Protein AF-0000000071565451 (afdb_homodimer)

Secondary structure (DSSP, 8-state):
-HHHHHHHHHHSSTTTT--HHHHHHHTTT-EEEEE-TT-EEE-TTS---EEEEEEES-EEEE-STTSPPEEE-TT-EESHHHHHHT---SSEEEESSSEEEEEEEHHHHHHHHHH-HHHHHHHHHHHHHHHHHHHHHHHHHHHHHHHHHHHHHHHHHHTT--SSEEEE-SS-HHHHHHHTT--HHHHHHHHHHHHTTTEEE-SSSEEEES-HHHHHHHH-SS----/-HHHHHHHHHHSSTTTT--HHHHHHHTTT-EEEEE-TT-EEE-TTS---EEEEEEES-EEEE-STTSPPEEE-TT-EESHHHHHHT---SSEEEESSSEEEEEEEHHHHHHHHHH-HHHHHHHHHHHHHHHHHHHHHHHHHHHHHHHHHHHHHHHHHHTT--SSEEEE-SS-HHHHHHHTT--HHHHHHHHHHHHTTTEEE-SSSEEEES-HHHHHHHH-SS----

Foldseek 3Di:
DLVVVLVQQCLALQQVQPDSVLSSQQQVPKDKDKDFFFAWPFAAQDQDFWKKAWQAAWKWWDAPPPDDIDIDGHRYIPDCVCLVVVGGHHTIMGGHGITMIIIGTSVSVVVSCVVVVVSVVSSVVSNVVVVVVVVVVVVVVVLLVLLLLVLVVQLVQQPPDFAKGKGFAPDDLQVVCVVSVHGSVSSVSSQVVCVVQVWADDPHRMIIRRGNVSSCVSNCCPPPPD/DLVVVLVQQCLALQQVQPDSVLSSQQQVPKDKDKDFFFAWPFAAQDQDFWKKAWQAAWKWWDAPPPDDIDIDGRRYIPDVVCLVVVGGHHTIMTGHGITMIIIGTSVSVVVSCVVVVVSVVSSVVSNVVVVVVVVVVVVVVVLLVLLLLVLVVQLVQQPPDFAKGKGFAPDDLCVVCVVSVHGSVSSVSSQVVCVVQVWADDPHRMIIRRGNVSSCVSNCCPPPPD

Solvent-accessible surface area (backbone atoms only — not comparable to full-atom values): 23025 Å² total; per-residue (Å²): 110,68,65,57,48,49,53,46,48,37,64,10,73,77,34,48,57,51,48,72,68,56,46,50,60,57,49,70,73,43,45,79,44,80,40,49,56,62,37,72,76,45,47,52,69,33,78,43,60,42,33,34,32,30,67,36,48,29,36,37,30,50,47,64,96,86,46,76,69,43,78,42,38,59,40,36,73,46,49,54,56,18,40,58,67,72,39,45,28,92,38,37,29,24,26,55,41,59,24,34,32,39,33,30,41,27,65,56,52,53,54,47,38,70,76,34,53,68,55,48,37,35,31,39,34,44,37,52,51,51,41,53,52,45,52,49,49,41,50,49,51,51,44,48,53,47,26,25,30,50,37,32,40,51,45,61,66,43,57,85,59,63,47,60,44,75,30,71,51,93,43,59,69,66,51,43,12,56,71,68,71,42,50,57,71,54,43,52,48,22,47,54,61,35,37,82,56,39,32,46,73,50,98,59,52,39,33,37,33,58,30,41,63,57,38,36,44,61,30,24,68,30,55,68,80,131,109,68,65,57,49,49,52,48,48,37,64,12,72,76,34,47,56,52,50,71,67,56,45,50,62,58,49,69,73,42,44,79,45,79,40,50,57,62,37,71,75,46,48,52,67,34,77,44,60,41,34,35,31,31,68,36,49,29,35,36,30,49,48,63,96,84,46,75,70,42,75,42,39,58,42,35,72,45,49,54,56,18,41,59,67,70,38,46,28,92,37,37,31,26,26,55,42,58,23,35,33,38,34,32,40,27,66,57,52,52,53,47,38,68,76,34,54,68,55,48,37,34,31,39,35,43,38,52,51,50,40,52,52,44,52,49,49,42,52,51,52,52,44,48,53,46,24,24,30,50,38,32,40,52,46,62,66,43,58,85,60,62,47,61,45,74,33,72,51,92,45,61,70,67,51,43,12,57,73,69,70,40,50,57,70,54,44,54,50,22,46,56,62,35,37,83,55,38,31,46,73,52,98,59,52,40,34,39,32,58,29,41,64,58,36,37,43,61,32,22,66,27,52,68,82,131

Structure (mmCIF, N/CA/C/O backbone):
data_AF-0000000071565451-model_v1
#
loop_
_entity.id
_entity.type
_entity.pdbx_description
1 polymer 'cAMP-binding protein-catabolite gene activator and regulatory subunit of cAMP-dependent protein kinase'
#
loop_
_atom_site.group_PDB
_atom_site.id
_atom_site.type_symbol
_atom_site.label_atom_id
_atom_site.label_alt_id
_atom_site.label_comp_id
_atom_site.label_asym_id
_atom_site.label_entity_id
_atom_site.label_seq_id
_atom_site.pdbx_PDB_ins_code
_atom_site.Cartn_x
_atom_site.Cartn_y
_atom_site.Cartn_z
_atom_site.occupancy
_atom_site.B_iso_or_equiv
_atom_site.auth_seq_id
_atom_site.auth_comp_id
_atom_site.auth_asym_id
_atom_site.auth_atom_id
_atom_site.pdbx_PDB_model_num
ATOM 1 N N . MET A 1 1 ? 28.172 -15.023 2.797 1 49.88 1 MET A N 1
ATOM 2 C CA . MET A 1 1 ? 27.703 -14.266 1.641 1 49.88 1 MET A CA 1
ATOM 3 C C . MET A 1 1 ? 26.344 -14.766 1.171 1 49.88 1 MET A C 1
ATOM 5 O O . MET A 1 1 ? 25.453 -13.969 0.894 1 49.88 1 MET A O 1
ATOM 9 N N . GLN A 1 2 ? 26.328 -16.141 1.225 1 62.09 2 GLN A N 1
ATOM 10 C CA . GLN A 1 2 ? 25.125 -16.828 0.783 1 62.09 2 GLN A CA 1
ATOM 11 C C . GLN A 1 2 ? 23.969 -16.578 1.759 1 62.09 2 GLN A C 1
ATOM 13 O O . GLN A 1 2 ? 22.844 -16.281 1.344 1 62.09 2 GLN A O 1
ATOM 18 N N . SER A 1 3 ? 24.359 -16.578 3.088 1 70.38 3 SER A N 1
ATOM 19 C CA . SER A 1 3 ? 23.344 -16.438 4.113 1 70.38 3 SER A CA 1
ATOM 20 C C . SER A 1 3 ? 22.75 -15.031 4.129 1 70.38 3 SER A C 1
ATOM 22 O O . SER A 1 3 ? 21.547 -14.852 4.273 1 70.38 3 SER A O 1
ATOM 24 N N . ASP A 1 4 ? 23.594 -14.141 3.865 1 80.81 4 ASP A N 1
ATOM 25 C CA . ASP A 1 4 ? 23.156 -12.75 3.883 1 80.81 4 ASP A CA 1
ATOM 26 C C . ASP A 1 4 ? 22.234 -12.453 2.703 1 80.81 4 ASP A C 1
ATOM 28 O O . ASP A 1 4 ? 21.219 -11.773 2.861 1 80.81 4 ASP A O 1
ATOM 32 N N . THR A 1 5 ? 22.625 -13.141 1.646 1 83.38 5 THR A N 1
ATOM 33 C CA . THR A 1 5 ? 21.828 -12.922 0.444 1 83.38 5 THR A CA 1
ATOM 34 C C . THR A 1 5 ? 20.438 -13.508 0.608 1 83.38 5 THR A C 1
ATOM 36 O O . THR A 1 5 ? 19.453 -12.914 0.157 1 83.38 5 THR A O 1
ATOM 39 N N . LEU A 1 6 ? 20.484 -14.617 1.274 1 86.06 6 LEU A N 1
ATOM 40 C CA . LEU A 1 6 ? 19.203 -15.273 1.535 1 86.06 6 LEU A CA 1
ATOM 41 C C . LEU A 1 6 ? 18.312 -14.398 2.41 1 86.06 6 LEU A C 1
ATOM 43 O O . LEU A 1 6 ? 17.125 -14.242 2.131 1 86.06 6 LEU A O 1
ATOM 47 N N . SER A 1 7 ? 18.891 -13.82 3.35 1 87 7 SER A N 1
ATOM 48 C CA . SER A 1 7 ? 18.141 -12.969 4.273 1 87 7 SER A CA 1
ATOM 49 C C . SER A 1 7 ? 17.609 -11.727 3.572 1 87 7 SER A C 1
ATOM 51 O O . SER A 1 7 ? 16.484 -11.312 3.811 1 87 7 SER A O 1
ATOM 53 N N . VAL A 1 8 ? 18.391 -11.219 2.727 1 85.69 8 VAL A N 1
ATOM 54 C CA . VAL A 1 8 ? 18 -10 2.039 1 85.69 8 VAL A CA 1
ATOM 55 C C . VAL A 1 8 ? 16.859 -10.297 1.061 1 85.69 8 VAL A C 1
ATOM 57 O O . VAL A 1 8 ? 15.922 -9.508 0.931 1 85.69 8 VAL A O 1
ATOM 60 N N . LEU A 1 9 ? 16.953 -11.438 0.429 1 89.88 9 LEU A N 1
ATOM 61 C CA . LEU A 1 9 ? 15.906 -11.805 -0.512 1 89.88 9 LEU A CA 1
ATOM 62 C C . LEU A 1 9 ? 14.555 -11.906 0.193 1 89.88 9 LEU A C 1
ATOM 64 O O . LEU A 1 9 ? 13.555 -11.359 -0.288 1 89.88 9 LEU A O 1
ATOM 68 N N . ARG A 1 10 ? 14.633 -12.422 1.337 1 89.25 10 ARG A N 1
ATOM 69 C CA . ARG A 1 10 ? 13.391 -12.703 2.043 1 89.25 10 ARG A CA 1
ATOM 70 C C . ARG A 1 10 ? 12.867 -11.461 2.748 1 89.25 10 ARG A C 1
ATOM 72 O O . ARG A 1 10 ? 11.719 -11.438 3.211 1 89.25 10 ARG A O 1
ATOM 79 N N . ARG A 1 11 ? 13.672 -10.461 2.77 1 86.62 11 ARG A N 1
ATOM 80 C CA . ARG A 1 11 ? 13.234 -9.195 3.35 1 86.62 11 ARG A CA 1
ATOM 81 C C . ARG A 1 11 ? 12.453 -8.367 2.332 1 86.62 11 ARG A C 1
ATOM 83 O O . ARG A 1 11 ? 11.758 -7.422 2.699 1 86.62 11 ARG A O 1
ATOM 90 N N . SER A 1 12 ? 12.656 -8.773 1.11 1 91.06 12 SER A N 1
ATOM 91 C CA . SER A 1 12 ? 11.875 -8.078 0.094 1 91.06 12 SER A CA 1
ATOM 92 C C . SER A 1 12 ? 10.398 -8.461 0.169 1 91.06 12 SER A C 1
ATOM 94 O O . SER A 1 12 ? 10.07 -9.594 0.53 1 91.06 12 SER A O 1
ATOM 96 N N . ARG A 1 13 ? 9.5 -7.621 -0.204 1 89.25 13 ARG A N 1
ATOM 97 C CA . ARG A 1 13 ? 8.062 -7.875 -0.164 1 89.25 13 ARG A CA 1
ATOM 98 C C . ARG A 1 13 ? 7.68 -9.008 -1.111 1 89.25 13 ARG A C 1
ATOM 100 O O . ARG A 1 13 ? 6.848 -9.852 -0.773 1 89.25 13 ARG A O 1
ATOM 107 N N . LEU A 1 14 ? 8.312 -9.047 -2.223 1 91.06 14 LEU A N 1
ATOM 108 C CA . LEU A 1 14 ? 7.984 -10.031 -3.25 1 91.06 14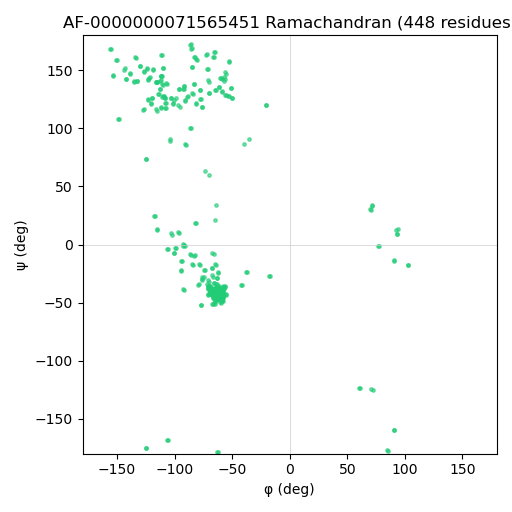 LEU A CA 1
ATOM 109 C C . LEU A 1 14 ? 8.305 -11.445 -2.773 1 91.06 14 LEU A C 1
ATOM 111 O O . LEU A 1 14 ? 7.582 -12.391 -3.09 1 91.06 14 LEU A O 1
ATOM 115 N N . PHE A 1 15 ? 9.367 -11.578 -1.953 1 94.5 15 PHE A N 1
ATOM 116 C CA . PHE A 1 15 ? 9.844 -12.914 -1.622 1 94.5 15 PHE A CA 1
ATOM 117 C C . PHE A 1 15 ? 9.672 -13.203 -0.134 1 94.5 15 PHE A C 1
ATOM 119 O O . PHE A 1 15 ? 10.25 -14.148 0.394 1 94.5 15 PHE A O 1
ATOM 126 N N . SER A 1 16 ? 8.938 -12.398 0.488 1 92.69 16 SER A N 1
ATOM 127 C CA . SER A 1 16 ? 8.82 -12.461 1.941 1 92.69 16 SER A CA 1
ATOM 128 C C . SER A 1 16 ? 8.227 -13.797 2.389 1 92.69 16 SER A C 1
ATOM 130 O O . SER A 1 16 ? 8.477 -14.25 3.508 1 92.69 16 SER A O 1
ATOM 132 N N . ALA A 1 17 ? 7.477 -14.461 1.536 1 91.88 17 ALA A N 1
ATOM 133 C CA . ALA A 1 17 ? 6.789 -15.688 1.926 1 91.88 17 ALA A CA 1
ATOM 134 C C . ALA A 1 17 ? 7.562 -16.922 1.471 1 91.88 17 ALA A C 1
ATOM 136 O O . ALA A 1 17 ? 7.172 -18.047 1.768 1 91.88 17 ALA A O 1
ATOM 137 N N . VAL A 1 18 ? 8.609 -16.719 0.801 1 93.5 18 VAL A N 1
ATOM 138 C CA . VAL A 1 18 ? 9.383 -17.828 0.268 1 93.5 18 VAL A CA 1
ATOM 139 C C . VAL A 1 18 ? 10.227 -18.453 1.38 1 93.5 18 VAL A C 1
ATOM 141 O O . VAL A 1 18 ? 10.867 -17.75 2.154 1 93.5 18 VAL A O 1
ATOM 144 N N . SER A 1 19 ? 10.188 -19.812 1.47 1 93.94 19 SER A N 1
ATOM 145 C CA . SER A 1 19 ? 10.977 -20.5 2.484 1 93.94 19 SER A CA 1
ATOM 146 C C . SER A 1 19 ? 12.469 -20.328 2.238 1 93.94 19 SER A C 1
ATOM 148 O O . SER A 1 19 ? 12.883 -19.938 1.144 1 93.94 19 SER A O 1
ATOM 150 N N . ALA A 1 20 ? 13.266 -20.656 3.238 1 93.06 20 ALA A N 1
ATOM 151 C CA . ALA A 1 20 ? 14.719 -20.594 3.092 1 93.06 20 ALA A CA 1
ATOM 152 C C . ALA A 1 20 ? 15.203 -21.562 2.012 1 93.06 20 ALA A C 1
ATOM 154 O O . ALA A 1 20 ? 16.109 -21.234 1.25 1 93.06 20 ALA A O 1
ATOM 155 N N . ALA A 1 21 ? 14.586 -22.719 1.929 1 94.62 21 ALA A N 1
ATOM 156 C CA . ALA A 1 21 ? 14.953 -23.703 0.926 1 94.62 21 ALA A CA 1
ATOM 157 C C . ALA A 1 21 ? 14.617 -23.219 -0.481 1 94.62 21 ALA A C 1
ATOM 159 O O . ALA A 1 21 ? 15.43 -23.359 -1.401 1 94.62 21 ALA A O 1
ATOM 160 N N . ASP A 1 22 ? 13.445 -22.672 -0.586 1 95.25 22 ASP A N 1
ATOM 161 C CA . ASP A 1 22 ? 13.031 -22.125 -1.881 1 95.25 22 ASP A CA 1
ATOM 162 C C . ASP A 1 22 ? 13.93 -20.969 -2.303 1 95.25 22 ASP A C 1
ATOM 164 O O . ASP A 1 22 ? 14.32 -20.859 -3.467 1 95.25 22 ASP A O 1
ATOM 168 N N . ALA A 1 23 ? 14.242 -20.141 -1.32 1 94.75 23 ALA A N 1
ATOM 169 C CA . ALA A 1 23 ? 15.117 -19 -1.601 1 94.75 23 ALA A CA 1
ATOM 170 C C . ALA A 1 23 ? 16.5 -19.469 -2.055 1 94.75 23 ALA A C 1
ATOM 172 O O . ALA A 1 23 ? 17.078 -18.906 -2.99 1 94.75 23 ALA A O 1
ATOM 173 N N . ALA A 1 24 ? 16.969 -20.469 -1.421 1 94.25 24 ALA A N 1
ATOM 174 C CA . ALA A 1 24 ? 18.281 -21.016 -1.786 1 94.25 24 ALA A CA 1
ATOM 175 C C . ALA A 1 24 ? 18.266 -21.562 -3.215 1 94.25 24 ALA A C 1
ATOM 177 O O . ALA A 1 24 ? 19.219 -21.344 -3.969 1 94.25 24 ALA A O 1
ATOM 178 N N . ALA A 1 25 ? 17.25 -22.203 -3.539 1 94.69 25 ALA A N 1
ATOM 179 C CA . ALA A 1 25 ? 17.109 -22.75 -4.891 1 94.69 25 ALA A CA 1
ATOM 180 C C . ALA A 1 25 ? 17.078 -21.625 -5.922 1 94.69 25 ALA A C 1
ATOM 182 O O . ALA A 1 25 ? 17.719 -21.719 -6.973 1 94.69 25 ALA A O 1
ATOM 183 N N . LEU A 1 26 ? 16.359 -20.578 -5.609 1 94.25 26 LEU A N 1
ATOM 184 C CA . LEU A 1 26 ? 16.219 -19.453 -6.523 1 94.25 26 LEU A CA 1
ATOM 185 C C . LEU A 1 26 ? 17.531 -18.719 -6.691 1 94.25 26 LEU A C 1
ATOM 187 O O . LEU A 1 26 ? 17.797 -18.141 -7.746 1 94.25 26 LEU A O 1
ATOM 191 N N . LEU A 1 27 ? 18.344 -18.812 -5.688 1 94.25 27 LEU A N 1
ATOM 192 C CA . LEU A 1 27 ? 19.578 -18.031 -5.668 1 94.25 27 LEU A CA 1
ATOM 193 C C . LEU A 1 27 ? 20.734 -18.828 -6.254 1 94.25 27 LEU A C 1
ATOM 195 O O . LEU A 1 27 ? 21.859 -18.328 -6.355 1 94.25 27 LEU A O 1
ATOM 199 N N . GLU A 1 28 ? 20.516 -20.016 -6.652 1 91.06 28 GLU A N 1
ATOM 200 C CA . GLU A 1 28 ? 21.578 -20.906 -7.117 1 91.06 28 GLU A CA 1
ATOM 201 C C . GLU A 1 28 ? 22.344 -20.266 -8.273 1 91.06 28 GLU A C 1
ATOM 203 O O . GLU A 1 28 ? 23.578 -20.344 -8.312 1 91.06 28 GLU A O 1
ATOM 208 N N . ASP A 1 29 ? 21.719 -19.562 -9.18 1 91.5 29 ASP A N 1
ATOM 209 C CA . ASP A 1 29 ? 22.375 -19 -10.359 1 91.5 29 ASP A CA 1
ATOM 210 C C . ASP A 1 29 ? 22.312 -17.469 -10.352 1 91.5 29 ASP A C 1
ATOM 212 O O . ASP A 1 29 ? 22.328 -16.844 -11.414 1 91.5 29 ASP A O 1
ATOM 216 N N . HIS A 1 30 ? 22.188 -16.922 -9.188 1 94.44 30 HIS A N 1
ATOM 217 C CA . HIS A 1 30 ? 22.094 -15.477 -9.109 1 94.44 30 HIS A CA 1
ATOM 218 C C . HIS A 1 30 ? 23.438 -14.82 -9.398 1 94.44 30 HIS A C 1
ATOM 220 O O . HIS A 1 30 ? 24.469 -15.5 -9.391 1 94.44 30 HIS A O 1
ATOM 226 N N . ARG A 1 31 ? 23.5 -13.562 -9.695 1 96.06 31 ARG A N 1
ATOM 227 C CA . ARG A 1 31 ? 24.703 -12.75 -9.875 1 96.06 31 ARG A CA 1
ATOM 228 C C . ARG A 1 31 ? 24.656 -11.508 -8.984 1 96.06 31 ARG A C 1
ATOM 230 O O . ARG A 1 31 ? 23.578 -11.023 -8.633 1 96.06 31 ARG A O 1
ATOM 237 N N . ILE A 1 32 ? 25.812 -11.125 -8.609 1 96.56 32 ILE A N 1
ATOM 238 C CA . ILE A 1 32 ? 25.953 -9.836 -7.934 1 96.56 32 ILE A CA 1
ATOM 239 C C . ILE A 1 32 ? 26.516 -8.805 -8.906 1 96.56 32 ILE A C 1
ATOM 241 O O . ILE A 1 32 ? 27.531 -9.031 -9.555 1 96.56 32 ILE A O 1
ATOM 245 N N . LEU A 1 33 ? 25.812 -7.699 -9.031 1 97.44 33 LEU A N 1
ATOM 246 C CA . LEU A 1 33 ? 26.219 -6.625 -9.93 1 97.44 33 LEU A CA 1
ATOM 247 C C . LEU A 1 33 ? 26.578 -5.371 -9.141 1 97.44 33 LEU A C 1
ATOM 249 O O . LEU A 1 33 ? 25.859 -4.969 -8.234 1 97.44 33 LEU A O 1
ATOM 253 N N . GLU A 1 34 ? 27.672 -4.855 -9.422 1 98.12 34 GLU A N 1
ATOM 254 C CA . GLU A 1 34 ? 28.078 -3.549 -8.914 1 98.12 34 GLU A CA 1
ATOM 255 C C . GLU A 1 34 ? 28.062 -2.5 -10.023 1 98.12 34 GLU A C 1
ATOM 257 O O . GLU A 1 34 ? 28.75 -2.641 -11.039 1 98.12 34 GLU A O 1
ATOM 262 N N . LEU A 1 35 ? 27.297 -1.503 -9.797 1 98.12 35 LEU A N 1
ATOM 263 C CA . LEU A 1 35 ? 27.109 -0.485 -10.82 1 98.12 35 LEU A CA 1
ATOM 264 C C . LEU A 1 35 ? 27.531 0.89 -10.305 1 98.12 35 LEU A C 1
ATOM 266 O O . LEU A 1 35 ? 27.281 1.219 -9.141 1 98.12 35 LEU A O 1
ATOM 270 N N . ALA A 1 36 ? 28.078 1.658 -11.156 1 97.88 36 ALA A N 1
ATOM 271 C CA . ALA A 1 36 ? 28.422 3.041 -10.836 1 97.88 36 ALA A CA 1
ATOM 272 C C . ALA A 1 36 ? 27.234 3.969 -11.062 1 97.88 36 ALA A C 1
ATOM 274 O O . ALA A 1 36 ? 26.234 3.57 -11.656 1 97.88 36 ALA A O 1
ATOM 275 N N . ASP A 1 37 ? 27.406 5.074 -10.602 1 97.25 37 ASP A N 1
ATOM 276 C CA . ASP A 1 37 ? 26.391 6.098 -10.789 1 97.25 37 ASP A CA 1
ATOM 277 C C . ASP A 1 37 ? 26.031 6.258 -12.266 1 97.25 37 ASP A C 1
ATOM 279 O O . ASP A 1 37 ? 26.922 6.312 -13.125 1 97.25 37 ASP A O 1
ATOM 283 N N . GLY A 1 38 ? 24.734 6.188 -12.516 1 96.31 38 GLY A N 1
ATOM 284 C CA . GLY A 1 38 ? 24.266 6.465 -13.867 1 96.31 38 GLY A CA 1
ATOM 285 C C . GLY A 1 38 ? 24.188 5.227 -14.734 1 96.31 38 GLY A C 1
ATOM 286 O O . GLY A 1 38 ? 23.594 5.258 -15.82 1 96.31 38 GLY A O 1
ATOM 287 N N . ALA A 1 39 ? 24.781 4.184 -14.289 1 97.56 39 ALA A N 1
ATOM 288 C CA . ALA A 1 39 ? 24.766 2.953 -15.07 1 97.56 39 ALA A CA 1
ATOM 289 C C . ALA A 1 39 ? 23.328 2.471 -15.289 1 97.56 39 ALA A C 1
ATOM 291 O O . ALA A 1 39 ? 22.5 2.547 -14.383 1 97.56 39 ALA A O 1
ATOM 292 N N . VAL A 1 40 ? 23.094 1.928 -16.484 1 97.06 40 VAL A N 1
ATOM 293 C CA . VAL A 1 40 ? 21.766 1.416 -16.828 1 97.06 40 VAL A CA 1
ATOM 294 C C . VAL A 1 40 ? 21.594 0.017 -16.234 1 97.06 40 VAL A C 1
ATOM 296 O O . VAL A 1 40 ? 22.406 -0.874 -16.484 1 97.06 40 VAL A O 1
ATOM 299 N N . VAL A 1 41 ? 20.625 -0.113 -15.445 1 97.75 41 VAL A N 1
ATOM 300 C CA . VAL A 1 41 ? 20.266 -1.421 -14.906 1 97.75 41 VAL A CA 1
ATOM 301 C C . VAL A 1 41 ? 19.516 -2.23 -15.961 1 97.75 41 VAL A C 1
ATOM 303 O O . VAL A 1 41 ? 19.891 -3.373 -16.25 1 97.75 41 VAL A O 1
ATOM 306 N N . PHE A 1 42 ? 18.531 -1.62 -16.469 1 96.94 42 PHE A N 1
ATOM 307 C CA . PHE A 1 42 ? 17.828 -2.119 -17.641 1 96.94 42 PHE A CA 1
ATOM 308 C C . PHE A 1 42 ? 17.234 -0.97 -18.453 1 96.94 42 PHE A C 1
ATOM 310 O O . PHE A 1 42 ? 16.984 0.109 -17.906 1 96.94 42 PHE A O 1
ATOM 317 N N . ALA A 1 43 ? 16.953 -1.234 -19.75 1 95.56 43 ALA A N 1
ATOM 318 C CA . ALA A 1 43 ? 16.469 -0.206 -20.672 1 95.56 43 ALA A CA 1
ATOM 319 C C . ALA A 1 43 ? 15.023 -0.471 -21.078 1 95.56 43 ALA A C 1
ATOM 321 O O . ALA A 1 43 ? 14.617 -1.625 -21.25 1 95.56 43 ALA A O 1
ATOM 322 N N . GLU A 1 44 ? 14.391 0.598 -21.219 1 93.94 44 GLU A N 1
ATOM 323 C CA . GLU A 1 44 ? 13.039 0.475 -21.766 1 93.94 44 GLU A CA 1
ATOM 324 C C . GLU A 1 44 ? 13.031 -0.352 -23.047 1 93.94 44 GLU A C 1
ATOM 326 O O . GLU A 1 44 ? 13.938 -0.229 -23.875 1 93.94 44 GLU A O 1
ATOM 331 N N . ASP A 1 45 ? 12.031 -1.332 -23.172 1 95.44 45 ASP A N 1
ATOM 332 C CA . ASP A 1 45 ? 11.742 -2.145 -24.359 1 95.44 45 ASP A CA 1
ATOM 333 C C . ASP A 1 45 ? 12.766 -3.27 -24.5 1 95.44 45 ASP A C 1
ATOM 335 O O . ASP A 1 45 ? 12.703 -4.043 -25.469 1 95.44 45 ASP A O 1
ATOM 339 N N . SER A 1 46 ? 13.727 -3.352 -23.609 1 96 46 SER A N 1
ATOM 340 C CA . SER A 1 46 ? 14.641 -4.488 -23.625 1 96 46 SER A CA 1
ATOM 341 C C . SER A 1 46 ? 14.023 -5.707 -22.953 1 96 46 SER A C 1
ATOM 343 O O . SER A 1 46 ? 13.086 -5.578 -22.156 1 96 46 SER A O 1
ATOM 345 N N . LEU A 1 47 ? 14.57 -6.824 -23.312 1 96.81 47 LEU A N 1
ATOM 346 C CA . LEU A 1 47 ? 14.102 -8.078 -22.719 1 96.81 47 LEU A CA 1
ATOM 347 C C . LEU A 1 47 ? 14.508 -8.172 -21.25 1 96.81 47 LEU A C 1
ATOM 349 O O . LEU A 1 47 ? 15.617 -7.785 -20.891 1 96.81 47 LEU A O 1
ATOM 353 N N . ALA A 1 48 ? 13.594 -8.68 -20.484 1 96.94 48 ALA A N 1
ATOM 354 C CA . ALA A 1 48 ? 13.859 -8.844 -19.047 1 96.94 48 ALA A CA 1
ATOM 355 C C . ALA A 1 48 ? 14.562 -10.164 -18.766 1 96.94 48 ALA A C 1
ATOM 357 O O . ALA A 1 48 ? 13.914 -11.195 -18.578 1 96.94 48 ALA A O 1
ATOM 358 N N . GLU A 1 49 ? 15.828 -10.125 -18.594 1 97.12 49 GLU A N 1
ATOM 359 C CA . GLU A 1 49 ? 16.609 -11.336 -18.391 1 97.12 49 GLU A CA 1
ATOM 360 C C . GLU A 1 49 ? 16.812 -11.625 -16.906 1 97.12 49 GLU A C 1
ATOM 362 O O . GLU A 1 49 ? 17.141 -12.75 -16.531 1 97.12 49 GLU A O 1
ATOM 367 N N . PHE A 1 50 ? 16.656 -10.508 -16.188 1 97.75 50 PHE A N 1
ATOM 368 C CA . PHE A 1 50 ? 16.891 -10.641 -14.75 1 97.75 50 PHE A CA 1
ATOM 369 C C . PHE A 1 50 ? 15.859 -9.867 -13.945 1 97.75 50 PHE A C 1
ATOM 371 O O . PHE A 1 50 ? 15.352 -8.836 -14.406 1 97.75 50 PHE A O 1
ATOM 378 N N . LEU A 1 51 ? 15.531 -10.383 -12.805 1 97.38 51 LEU A N 1
ATOM 379 C CA . LEU A 1 51 ? 14.922 -9.617 -11.719 1 97.38 51 LEU A CA 1
ATOM 380 C C . LEU A 1 51 ? 15.992 -9.07 -10.773 1 97.38 51 LEU A C 1
ATOM 382 O O . LEU A 1 51 ? 16.906 -9.805 -10.367 1 97.38 51 LEU A O 1
ATOM 386 N N . PHE A 1 52 ? 15.836 -7.852 -10.398 1 97.62 52 PHE A N 1
ATOM 387 C CA . PHE A 1 52 ? 16.875 -7.234 -9.594 1 97.62 52 PHE A CA 1
ATOM 388 C C . PHE A 1 52 ? 16.375 -6.957 -8.18 1 97.62 52 PHE A C 1
ATOM 390 O O . PHE A 1 52 ? 15.234 -6.547 -7.992 1 97.62 52 PHE A O 1
ATOM 397 N N . LEU A 1 53 ? 17.203 -7.168 -7.246 1 96.62 53 LEU A N 1
ATOM 398 C CA . LEU A 1 53 ? 17.016 -6.777 -5.852 1 96.62 53 LEU A CA 1
ATOM 399 C C . LEU A 1 53 ? 18.125 -5.82 -5.41 1 96.62 53 LEU A C 1
ATOM 401 O O . LEU A 1 53 ? 19.312 -6.125 -5.551 1 96.62 53 LEU A O 1
ATOM 405 N N . VAL A 1 54 ? 17.734 -4.707 -4.898 1 95.5 54 VAL A N 1
ATOM 406 C CA . VAL A 1 54 ? 18.719 -3.732 -4.441 1 95.5 54 VAL A CA 1
ATOM 407 C C . VAL A 1 54 ? 19.312 -4.172 -3.104 1 95.5 54 VAL A C 1
ATOM 409 O O . VAL A 1 54 ? 18.578 -4.336 -2.123 1 95.5 54 VAL A O 1
ATOM 412 N N . LEU A 1 55 ? 20.562 -4.398 -3.078 1 94.81 55 LEU A N 1
ATOM 413 C CA . LEU A 1 55 ? 21.25 -4.766 -1.838 1 94.81 55 LEU A CA 1
ATOM 414 C C . LEU A 1 55 ? 21.781 -3.527 -1.123 1 94.81 55 LEU A C 1
ATOM 416 O O . LEU A 1 55 ? 21.734 -3.451 0.107 1 94.81 55 LEU A O 1
ATOM 420 N N . ASP A 1 56 ? 22.25 -2.67 -1.936 1 93.56 56 ASP A N 1
ATOM 421 C CA . ASP A 1 56 ? 22.797 -1.414 -1.448 1 93.56 56 ASP A CA 1
ATOM 422 C C . ASP A 1 56 ? 22.703 -0.32 -2.508 1 93.56 56 ASP A C 1
ATOM 424 O O . ASP A 1 56 ? 22.828 -0.594 -3.705 1 93.56 56 ASP A O 1
ATOM 428 N N . GLY A 1 57 ? 22.469 0.924 -1.99 1 94.38 57 GLY A N 1
ATOM 429 C CA . GLY A 1 57 ? 22.359 2.047 -2.908 1 94.38 57 GLY A CA 1
ATOM 430 C C . GLY A 1 57 ? 20.938 2.305 -3.367 1 94.38 57 GLY A C 1
ATOM 431 O O . GLY A 1 57 ? 19.984 1.944 -2.678 1 94.38 57 GLY A O 1
ATOM 432 N N . GLU A 1 58 ? 20.859 3.053 -4.562 1 94.62 58 GLU A N 1
ATOM 433 C CA . GLU A 1 58 ? 19.547 3.482 -5.043 1 94.62 58 GLU A CA 1
ATOM 434 C C . GLU A 1 58 ? 19.469 3.396 -6.562 1 94.62 58 GLU A C 1
ATOM 436 O O . GLU A 1 58 ? 20.453 3.641 -7.262 1 94.62 58 GLU A O 1
ATOM 441 N N . ILE A 1 59 ? 18.281 2.996 -6.973 1 95.12 59 ILE A N 1
ATOM 442 C CA . ILE A 1 59 ? 17.969 2.973 -8.398 1 95.12 59 ILE A CA 1
ATOM 443 C C . ILE A 1 59 ? 16.844 3.961 -8.695 1 95.12 59 ILE A C 1
ATOM 445 O O . ILE A 1 59 ? 15.891 4.086 -7.918 1 95.12 59 ILE A O 1
ATOM 449 N N . ALA A 1 60 ? 17.016 4.621 -9.812 1 92.12 60 ALA A N 1
ATOM 450 C CA . ALA A 1 60 ? 15.969 5.523 -10.289 1 92.12 60 ALA A CA 1
ATOM 451 C C . ALA A 1 60 ? 15.289 4.961 -11.531 1 92.12 60 ALA A C 1
ATOM 453 O O . ALA A 1 60 ? 15.961 4.488 -12.453 1 92.12 60 ALA A O 1
ATOM 454 N N . ILE A 1 61 ? 13.992 4.934 -11.391 1 90.62 61 ILE A N 1
ATOM 455 C CA . ILE A 1 61 ? 13.203 4.512 -12.539 1 90.62 61 ILE A CA 1
ATOM 456 C C . ILE A 1 61 ? 12.398 5.699 -13.078 1 90.62 61 ILE A C 1
ATOM 458 O O . ILE A 1 61 ? 11.688 6.363 -12.32 1 90.62 61 ILE A O 1
ATOM 462 N N . ASP A 1 62 ? 12.609 6.055 -14.156 1 76.94 62 ASP A N 1
ATOM 463 C CA . ASP A 1 62 ? 11.922 7.176 -14.797 1 76.94 62 ASP A CA 1
ATOM 464 C C . ASP A 1 62 ? 10.688 6.703 -15.555 1 76.94 62 ASP A C 1
ATOM 466 O O . ASP A 1 62 ? 10.789 6.211 -16.672 1 76.94 62 ASP A O 1
ATOM 470 N N . PRO A 1 63 ? 9.633 6.652 -14.742 1 66.5 63 PRO A N 1
ATOM 471 C CA . PRO A 1 63 ? 8.477 6.258 -15.547 1 66.5 63 PRO A CA 1
ATOM 472 C C . PRO A 1 63 ? 8.133 7.277 -16.625 1 66.5 63 PRO A C 1
ATOM 474 O O . PRO A 1 63 ? 8.789 8.32 -16.734 1 66.5 63 PRO A O 1
ATOM 477 N N . CYS A 1 64 ? 7.066 7.047 -17.406 1 56.78 64 CYS A N 1
ATOM 478 C CA . CYS A 1 64 ? 6.645 7.969 -18.453 1 56.78 64 CYS A CA 1
ATOM 479 C C . CYS A 1 64 ? 6.48 9.383 -17.906 1 56.78 64 CYS A C 1
ATOM 481 O O . CYS A 1 64 ? 6.445 9.578 -16.688 1 56.78 64 CYS A O 1
ATOM 483 N N . ALA A 1 65 ? 6.562 10.359 -18.734 1 53.5 65 ALA A N 1
ATOM 484 C CA . ALA A 1 65 ? 6.617 11.812 -18.594 1 53.5 65 ALA A CA 1
ATOM 485 C C . ALA A 1 65 ? 5.727 12.289 -17.453 1 53.5 65 ALA A C 1
ATOM 487 O O . ALA A 1 65 ? 6.023 13.297 -16.797 1 53.5 65 ALA A O 1
ATOM 488 N N . THR A 1 66 ? 4.746 11.508 -17.125 1 52.22 66 THR A N 1
ATOM 489 C CA . THR A 1 66 ? 3.75 12.141 -16.266 1 52.22 66 THR A CA 1
ATOM 490 C C . THR A 1 66 ? 3.875 11.641 -14.836 1 52.22 66 THR A C 1
ATOM 492 O O . THR A 1 66 ? 3.203 12.148 -13.938 1 52.22 66 THR A O 1
ATOM 495 N N . SER A 1 67 ? 4.812 10.672 -14.68 1 57.22 67 SER A N 1
ATOM 496 C CA . SER A 1 67 ? 4.875 10.156 -13.312 1 57.22 67 SER A CA 1
ATOM 497 C C . SER A 1 67 ? 6.219 10.477 -12.664 1 57.22 67 SER A C 1
ATOM 499 O O . SER A 1 67 ? 7.246 10.516 -13.344 1 57.22 67 SER A O 1
ATOM 501 N N . PRO A 1 68 ? 6.164 10.859 -11.359 1 61.41 68 PRO A N 1
ATOM 502 C CA . PRO A 1 68 ? 7.422 11.141 -10.664 1 61.41 68 PRO A CA 1
ATOM 503 C C . PRO A 1 68 ? 8.398 9.969 -10.711 1 61.41 68 PRO A C 1
ATOM 505 O O . PRO A 1 68 ? 7.977 8.812 -10.859 1 61.41 68 PRO A O 1
ATOM 508 N N . GLN A 1 69 ? 9.57 10.32 -10.719 1 73.62 69 GLN A N 1
ATOM 509 C CA . GLN A 1 69 ? 10.664 9.352 -10.688 1 73.62 69 GLN A CA 1
ATOM 510 C C . GLN A 1 69 ? 10.547 8.43 -9.484 1 73.62 69 GLN A C 1
ATOM 512 O O . GLN A 1 69 ? 10.273 8.883 -8.367 1 73.62 69 GLN A O 1
ATOM 517 N N . LEU A 1 70 ? 10.609 7.148 -9.797 1 80.81 70 LEU A N 1
ATOM 518 C CA . LEU A 1 70 ? 10.586 6.145 -8.734 1 80.81 70 LEU A CA 1
ATOM 519 C C . LEU A 1 70 ? 12 5.84 -8.25 1 80.81 70 LEU A C 1
ATOM 521 O O . LEU A 1 70 ? 12.914 5.648 -9.062 1 80.81 70 LEU A O 1
ATOM 525 N N . ARG A 1 71 ? 12.164 5.949 -6.945 1 87.31 71 ARG A N 1
ATOM 526 C CA . ARG A 1 71 ? 13.445 5.586 -6.344 1 87.31 71 ARG A CA 1
ATOM 527 C C . ARG A 1 71 ? 13.328 4.285 -5.551 1 87.31 71 ARG A C 1
ATOM 529 O O . ARG A 1 71 ? 12.438 4.141 -4.711 1 87.31 71 ARG A O 1
ATOM 536 N N . LEU A 1 72 ? 14.141 3.348 -5.836 1 91 72 LEU A N 1
ATOM 537 C CA . LEU A 1 72 ? 14.195 2.059 -5.156 1 91 72 LEU A CA 1
ATOM 538 C C . LEU A 1 72 ? 15.461 1.934 -4.312 1 91 72 LEU A C 1
ATOM 540 O O . LEU A 1 72 ? 16.531 2.359 -4.738 1 91 72 LEU A O 1
ATOM 544 N N . CYS A 1 73 ? 15.312 1.416 -3.125 1 90.69 73 CYS A N 1
ATOM 545 C CA . CYS A 1 73 ? 16.422 1.274 -2.197 1 90.69 73 CYS A CA 1
ATOM 546 C C . CYS A 1 73 ? 16.578 -0.17 -1.731 1 90.69 73 CYS A C 1
ATOM 548 O O . CYS A 1 73 ? 15.914 -1.066 -2.264 1 90.69 73 CYS A O 1
ATOM 550 N N . ALA A 1 74 ? 17.484 -0.369 -0.831 1 90.12 74 ALA A N 1
ATOM 551 C CA . ALA A 1 74 ? 17.797 -1.713 -0.349 1 90.12 74 ALA A CA 1
ATOM 552 C C . ALA A 1 74 ? 16.516 -2.453 0.057 1 90.12 74 ALA A C 1
ATOM 554 O O . ALA A 1 74 ? 15.695 -1.919 0.798 1 90.12 74 ALA A O 1
ATOM 555 N N . GLY A 1 75 ? 16.359 -3.641 -0.53 1 89.06 75 GLY A N 1
ATOM 556 C CA . GLY A 1 75 ? 15.188 -4.457 -0.231 1 89.06 75 GLY A CA 1
ATOM 557 C C . GLY A 1 75 ? 14.133 -4.406 -1.318 1 89.06 75 GLY A C 1
ATOM 558 O O . GLY A 1 75 ? 13.266 -5.277 -1.385 1 89.06 75 GLY A O 1
ATOM 559 N N . ASP A 1 76 ? 14.203 -3.457 -2.15 1 90.38 76 ASP A N 1
ATOM 560 C CA . ASP A 1 76 ? 13.234 -3.32 -3.236 1 90.38 76 ASP A CA 1
ATOM 561 C C . ASP A 1 76 ? 13.641 -4.164 -4.441 1 90.38 76 ASP A C 1
ATOM 563 O O . ASP A 1 76 ? 14.828 -4.406 -4.664 1 90.38 76 ASP A O 1
ATOM 567 N N . THR A 1 77 ? 12.633 -4.535 -5.164 1 93.94 77 THR A N 1
ATOM 568 C CA . THR A 1 77 ? 12.875 -5.266 -6.402 1 93.94 77 THR A CA 1
ATOM 569 C C . THR A 1 77 ? 12.539 -4.406 -7.613 1 93.94 77 THR A C 1
ATOM 571 O O . THR A 1 77 ? 11.703 -3.502 -7.527 1 93.94 77 THR A O 1
ATOM 574 N N . ALA A 1 78 ? 13.234 -4.707 -8.711 1 93.81 78 ALA A N 1
ATOM 575 C CA . ALA A 1 78 ? 12.992 -4.012 -9.969 1 93.81 78 ALA A CA 1
ATOM 576 C C . ALA A 1 78 ? 12.875 -5.004 -11.125 1 93.81 78 ALA A C 1
ATOM 578 O O . ALA A 1 78 ? 13.602 -5.996 -11.18 1 93.81 78 ALA A O 1
ATOM 579 N N . GLY A 1 79 ? 11.953 -4.715 -12.016 1 94.06 79 GLY A N 1
ATOM 580 C CA . GLY A 1 79 ? 11.797 -5.512 -13.219 1 94.06 79 GLY A CA 1
ATOM 581 C C . GLY A 1 79 ? 10.773 -6.621 -13.07 1 94.06 79 GLY A C 1
ATOM 582 O O . GLY A 1 79 ? 10.672 -7.5 -13.93 1 94.06 79 GLY A O 1
ATOM 583 N N . GLU A 1 80 ? 10.016 -6.633 -11.984 1 93.75 80 GLU A N 1
ATOM 584 C CA . GLU A 1 80 ? 9.086 -7.711 -11.664 1 93.75 80 GLU A CA 1
ATOM 585 C C . GLU A 1 80 ? 8.031 -7.863 -12.758 1 93.75 80 GLU A C 1
ATOM 587 O O . GLU A 1 80 ? 7.742 -8.977 -13.203 1 93.75 80 GLU A O 1
ATOM 592 N N . GLU A 1 81 ? 7.527 -6.719 -13.125 1 91.12 81 GLU A N 1
ATOM 593 C CA . GLU A 1 81 ? 6.449 -6.785 -14.109 1 91.12 81 GLU A CA 1
ATOM 594 C C . GLU A 1 81 ? 6.926 -7.438 -15.406 1 91.12 81 GLU A C 1
ATOM 596 O O . GLU A 1 81 ? 6.285 -8.359 -15.906 1 91.12 81 GLU A O 1
ATOM 601 N N . ALA A 1 82 ? 8.008 -7.035 -15.969 1 94.44 82 ALA A N 1
ATOM 602 C CA . ALA A 1 82 ? 8.547 -7.57 -17.219 1 94.44 82 ALA A CA 1
ATOM 603 C C . ALA A 1 82 ? 8.898 -9.047 -17.078 1 94.44 82 ALA A C 1
ATOM 605 O O . ALA A 1 82 ? 8.555 -9.859 -17.938 1 94.44 82 ALA A O 1
ATOM 606 N N . VAL A 1 83 ? 9.523 -9.414 -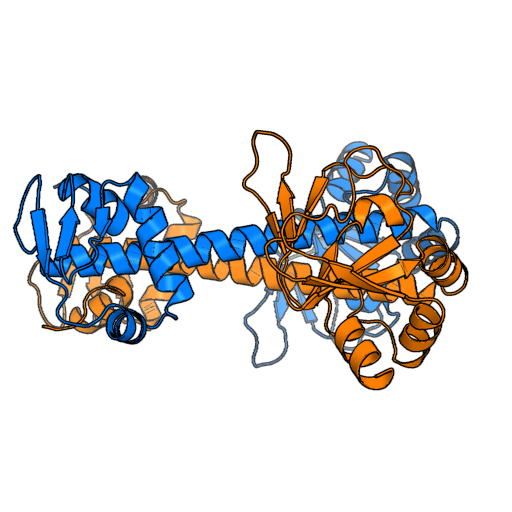16 1 96.56 83 VAL A N 1
ATOM 607 C CA . VAL A 1 83 ? 9.977 -10.781 -15.773 1 96.56 83 VAL A CA 1
ATOM 608 C C . VAL A 1 83 ? 8.766 -11.711 -15.641 1 96.56 83 VAL A C 1
ATOM 610 O O . VAL A 1 83 ? 8.719 -12.773 -16.266 1 96.56 83 VAL A O 1
ATOM 613 N N . LEU A 1 84 ? 7.801 -11.297 -14.883 1 94.62 84 LEU A N 1
ATOM 614 C CA . LEU A 1 84 ? 6.668 -12.156 -14.555 1 94.62 84 LEU A CA 1
ATOM 615 C C . LEU A 1 84 ? 5.707 -12.266 -15.734 1 94.62 84 LEU A C 1
ATOM 617 O O . LEU A 1 84 ? 5.109 -13.32 -15.953 1 94.62 84 LEU A O 1
ATOM 621 N N . THR A 1 85 ? 5.637 -11.266 -16.516 1 91.06 85 THR A N 1
ATOM 622 C CA . THR A 1 85 ? 4.668 -11.297 -17.609 1 91.06 85 THR A CA 1
ATOM 623 C C . THR A 1 85 ? 5.352 -11.664 -18.938 1 91.06 85 THR A C 1
ATOM 625 O O . THR A 1 85 ? 4.68 -11.875 -19.938 1 91.06 85 THR A O 1
ATOM 628 N N . GLY A 1 86 ? 6.57 -11.719 -18.875 1 93.44 86 GLY A N 1
ATOM 629 C CA . GLY A 1 86 ? 7.301 -12.062 -20.094 1 93.44 86 GLY A CA 1
ATOM 630 C C . GLY A 1 86 ? 7.266 -10.961 -21.141 1 93.44 86 GLY A C 1
ATOM 631 O O . GLY A 1 86 ? 7.199 -11.242 -22.344 1 93.44 86 GLY A O 1
ATOM 632 N N . THR A 1 87 ? 7.176 -9.719 -20.734 1 93.62 87 THR A N 1
ATOM 633 C CA . THR A 1 87 ? 7.16 -8.555 -21.609 1 93.62 87 THR A CA 1
ATOM 634 C C . THR A 1 87 ? 8.438 -7.738 -21.453 1 93.62 87 THR A C 1
ATOM 636 O O . THR A 1 87 ? 9.188 -7.93 -20.5 1 93.62 87 THR A O 1
ATOM 639 N N . PRO A 1 88 ? 8.719 -6.859 -22.422 1 96.12 88 PRO A N 1
ATOM 640 C CA . PRO A 1 88 ? 9.883 -5.98 -22.266 1 96.12 88 PRO A CA 1
ATOM 641 C C . PRO A 1 88 ? 9.719 -4.984 -21.109 1 96.12 88 PRO A C 1
ATOM 643 O O . PRO A 1 88 ? 8.602 -4.746 -20.656 1 96.12 88 PRO A O 1
ATOM 646 N N . HIS A 1 89 ? 10.898 -4.434 -20.656 1 94.94 89 HIS A N 1
ATOM 647 C CA . HIS A 1 89 ? 10.852 -3.406 -19.625 1 94.94 89 HIS A CA 1
ATOM 648 C C . HIS A 1 89 ? 10.078 -2.184 -20.109 1 94.94 89 HIS A C 1
ATOM 650 O O . HIS A 1 89 ? 10.266 -1.725 -21.234 1 94.94 89 HIS A O 1
ATOM 656 N N . GLY A 1 90 ? 9.211 -1.646 -19.266 1 91 90 GLY A N 1
ATOM 657 C CA . GLY A 1 90 ? 8.383 -0.509 -19.625 1 91 90 GLY A CA 1
ATOM 658 C C . GLY A 1 90 ? 9.07 0.826 -19.406 1 91 90 GLY A C 1
ATOM 659 O O . GLY A 1 90 ? 8.539 1.872 -19.797 1 91 90 GLY A O 1
ATOM 660 N N . ALA A 1 91 ? 10.227 0.813 -18.766 1 91.81 91 ALA A N 1
ATOM 661 C CA . ALA A 1 91 ? 10.984 2.02 -18.453 1 91.81 91 ALA A CA 1
ATOM 662 C C . ALA A 1 91 ? 12.469 1.701 -18.266 1 91.81 91 ALA A C 1
ATOM 664 O O . ALA A 1 91 ? 12.859 0.532 -18.25 1 91.81 91 ALA A O 1
ATOM 665 N N . THR A 1 92 ? 13.156 2.779 -18.234 1 94.12 92 THR A N 1
ATOM 666 C CA . THR A 1 92 ? 14.586 2.627 -18 1 94.12 92 THR A CA 1
ATOM 667 C C . THR A 1 92 ? 14.906 2.824 -16.516 1 94.12 92 THR A C 1
ATOM 669 O O . THR A 1 92 ? 14.375 3.732 -15.875 1 94.12 92 THR A O 1
ATOM 672 N N . ALA A 1 93 ? 15.703 1.956 -15.977 1 95.62 93 ALA A N 1
ATOM 673 C CA . ALA A 1 93 ? 16.203 2.076 -14.609 1 95.62 93 ALA A CA 1
ATOM 674 C C . ALA A 1 93 ? 17.719 2.342 -14.602 1 95.62 93 ALA A C 1
ATOM 676 O O . ALA A 1 93 ? 18.469 1.717 -15.359 1 95.62 93 ALA A O 1
ATOM 677 N N . ARG A 1 94 ? 18.094 3.314 -13.773 1 96.88 94 ARG A N 1
ATOM 678 C CA . ARG A 1 94 ? 19.5 3.684 -13.68 1 96.88 94 ARG A CA 1
ATOM 679 C C . ARG A 1 94 ? 19.953 3.734 -12.227 1 96.88 94 ARG A C 1
ATOM 681 O O . ARG A 1 94 ? 19.156 4.004 -11.328 1 96.88 94 ARG A O 1
ATOM 688 N N . ALA A 1 95 ? 21.25 3.506 -12.078 1 97.31 95 ALA A N 1
ATOM 689 C CA . ALA A 1 95 ? 21.859 3.668 -10.758 1 97.31 95 ALA A CA 1
ATOM 690 C C . ALA A 1 95 ? 21.922 5.141 -10.359 1 97.31 95 ALA A C 1
ATOM 692 O O . ALA A 1 95 ? 22.281 5.996 -11.164 1 97.31 95 ALA A O 1
ATOM 693 N N . SER A 1 96 ? 21.484 5.422 -9.211 1 95.38 96 SER A N 1
ATOM 694 C CA . SER A 1 96 ? 21.672 6.723 -8.57 1 95.38 96 SER A CA 1
ATOM 695 C C . SER A 1 96 ? 22.75 6.656 -7.492 1 95.38 96 SER A C 1
ATOM 697 O O . SER A 1 96 ? 22.438 6.492 -6.309 1 95.38 96 SER A O 1
ATOM 699 N N . GLY A 1 97 ? 23.984 6.879 -7.863 1 95.94 97 GLY A N 1
ATOM 700 C CA . GLY A 1 97 ? 25.141 6.539 -7.047 1 95.94 97 GLY A CA 1
ATOM 701 C C . GLY A 1 97 ? 25.594 5.102 -7.223 1 95.94 97 GLY A C 1
ATOM 702 O O . GLY A 1 97 ? 25.062 4.379 -8.07 1 95.94 97 GLY A O 1
ATOM 703 N N . PRO A 1 98 ? 26.594 4.723 -6.48 1 97.5 98 PRO A N 1
ATOM 704 C CA . PRO A 1 98 ? 27 3.312 -6.508 1 97.5 98 PRO A CA 1
ATOM 705 C C . PRO A 1 98 ? 25.922 2.383 -5.965 1 97.5 98 PRO A C 1
ATOM 707 O O . PRO A 1 98 ? 25.297 2.676 -4.934 1 97.5 98 PRO A O 1
ATOM 710 N N . VAL A 1 99 ? 25.703 1.311 -6.746 1 97.56 99 VAL A N 1
ATOM 711 C CA . VAL A 1 99 ? 24.625 0.404 -6.336 1 97.56 99 VAL A CA 1
ATOM 712 C C . VAL A 1 99 ? 25.109 -1.042 -6.449 1 97.56 99 VAL A C 1
ATOM 714 O O . VAL A 1 99 ? 25.859 -1.385 -7.371 1 97.56 99 VAL A O 1
ATOM 717 N N . THR A 1 100 ? 24.734 -1.828 -5.508 1 97.25 100 THR A N 1
ATOM 718 C CA . THR A 1 100 ? 24.922 -3.275 -5.559 1 97.25 100 THR A CA 1
ATOM 719 C C . THR A 1 100 ? 23.578 -3.98 -5.711 1 97.25 100 THR A C 1
ATOM 721 O O . THR A 1 100 ? 22.641 -3.736 -4.934 1 97.25 100 THR A O 1
ATOM 724 N N . LEU A 1 101 ? 23.516 -4.855 -6.754 1 97.44 101 LEU A N 1
ATOM 725 C CA . LEU A 1 101 ? 22.266 -5.547 -7.055 1 97.44 101 LEU A CA 1
ATOM 726 C C . LEU A 1 101 ? 22.469 -7.059 -7.023 1 97.44 101 LEU A C 1
ATOM 728 O O . LEU A 1 101 ? 23.531 -7.559 -7.398 1 97.44 101 LEU A O 1
ATOM 732 N N . LEU A 1 102 ? 21.484 -7.668 -6.527 1 97.12 102 LEU A N 1
ATOM 733 C CA . LEU A 1 102 ? 21.328 -9.094 -6.785 1 97.12 102 LEU A CA 1
ATOM 734 C C . LEU A 1 102 ? 20.484 -9.336 -8.031 1 97.12 102 LEU A C 1
ATOM 736 O O . LEU A 1 102 ? 19.375 -8.82 -8.141 1 97.12 102 LEU A O 1
ATOM 740 N N . ALA A 1 103 ? 21.047 -10.055 -8.961 1 97.56 103 ALA A N 1
ATOM 741 C CA . ALA A 1 103 ? 20.344 -10.359 -10.203 1 97.56 103 ALA A CA 1
ATOM 742 C C . ALA A 1 103 ? 19.922 -11.828 -10.25 1 97.56 103 ALA A C 1
ATOM 744 O O . ALA A 1 103 ? 20.766 -12.727 -10.258 1 97.56 103 ALA A O 1
ATOM 745 N N . LEU A 1 104 ? 18.641 -12.008 -10.297 1 96.94 104 LEU A N 1
ATOM 746 C CA . LEU A 1 104 ? 18.047 -13.336 -10.414 1 96.94 104 LEU A CA 1
ATOM 747 C C . LEU A 1 104 ? 17.609 -13.617 -11.844 1 96.94 104 LEU A C 1
ATOM 749 O O . LEU A 1 104 ? 16.781 -12.891 -12.398 1 96.94 104 LEU A O 1
ATOM 753 N N . PRO A 1 105 ? 18.156 -14.672 -12.438 1 97.75 105 PRO A N 1
ATOM 754 C CA . PRO A 1 105 ? 17.719 -14.953 -13.805 1 97.75 105 PRO A CA 1
ATOM 755 C C . PRO A 1 105 ? 16.219 -15.188 -13.914 1 97.75 105 PRO A C 1
ATOM 757 O O . PRO A 1 105 ? 15.648 -15.953 -13.133 1 97.75 105 PRO A O 1
ATOM 760 N N . ALA A 1 106 ? 15.648 -14.484 -14.898 1 97.25 106 ALA A N 1
ATOM 761 C CA . ALA A 1 106 ? 14.203 -14.594 -15.109 1 97.25 106 ALA A CA 1
ATOM 762 C C . ALA A 1 106 ? 13.789 -16.047 -15.352 1 97.25 106 ALA A C 1
ATOM 764 O O . ALA A 1 106 ? 12.789 -16.5 -14.805 1 97.25 106 ALA A O 1
ATOM 765 N N . GLY A 1 107 ? 14.531 -16.75 -16.125 1 96.38 107 GLY A N 1
ATOM 766 C CA . GLY A 1 107 ? 14.234 -18.141 -16.422 1 96.38 107 GLY A CA 1
ATOM 767 C C . GLY A 1 107 ? 14.203 -19.031 -15.195 1 96.38 107 GLY A C 1
ATOM 768 O O . GLY A 1 107 ? 13.336 -19.891 -15.07 1 96.38 107 GLY A O 1
ATOM 769 N N . THR A 1 108 ? 15.133 -18.781 -14.305 1 96.62 108 THR A N 1
ATOM 770 C CA . THR A 1 108 ? 15.203 -19.562 -13.07 1 96.62 108 THR A CA 1
ATOM 771 C C . THR A 1 108 ? 13.961 -19.328 -12.219 1 96.62 108 THR A C 1
ATOM 773 O O . THR A 1 108 ? 13.344 -20.266 -11.734 1 96.62 108 THR A O 1
ATOM 776 N N . LEU A 1 109 ? 13.641 -18.062 -12.055 1 96.44 109 LEU A N 1
ATOM 777 C CA . LEU A 1 109 ? 12.477 -17.719 -11.25 1 96.44 109 LEU A CA 1
ATOM 778 C C . LEU A 1 109 ? 11.211 -18.328 -11.844 1 96.44 109 LEU A C 1
ATOM 780 O O . LEU A 1 109 ? 10.461 -19.016 -11.148 1 96.44 109 LEU A O 1
ATOM 784 N N . MET A 1 110 ? 11.047 -18.172 -13.133 1 96.06 110 MET A N 1
ATOM 785 C CA . MET A 1 110 ? 9.82 -18.609 -13.789 1 96.06 110 MET A CA 1
ATOM 786 C C . MET A 1 110 ? 9.727 -20.141 -13.797 1 96.06 110 MET A C 1
ATOM 788 O O . MET A 1 110 ? 8.664 -20.703 -13.547 1 96.06 110 MET A O 1
ATOM 792 N N . ALA A 1 111 ? 10.781 -20.844 -14.062 1 96 111 ALA A N 1
ATOM 793 C CA . ALA A 1 111 ? 10.797 -22.297 -14.047 1 96 111 ALA A CA 1
ATOM 794 C C . ALA A 1 111 ? 10.492 -22.828 -12.656 1 96 111 ALA A C 1
ATOM 796 O O . ALA A 1 111 ? 9.742 -23.797 -12.508 1 96 111 ALA A O 1
ATOM 797 N N . TYR A 1 112 ? 11.047 -22.141 -11.688 1 96.44 112 TYR A N 1
ATOM 798 C CA . TYR A 1 112 ? 10.828 -22.578 -10.312 1 96.44 112 TYR A CA 1
ATOM 799 C C . TYR A 1 112 ? 9.367 -22.422 -9.906 1 96.44 112 TYR A C 1
ATOM 801 O O . TYR A 1 112 ? 8.773 -23.344 -9.336 1 96.44 112 TYR A O 1
ATOM 809 N N . LEU A 1 113 ? 8.797 -21.297 -10.219 1 95.69 113 LEU A N 1
ATOM 810 C CA . LEU A 1 113 ? 7.406 -21.047 -9.867 1 95.69 113 LEU A CA 1
ATOM 811 C C . LEU A 1 113 ? 6.477 -22.016 -10.594 1 95.69 113 LEU A C 1
ATOM 813 O O . LEU A 1 113 ? 5.469 -22.438 -10.031 1 95.69 113 LEU A O 1
ATOM 817 N N . GLU A 1 114 ? 6.844 -22.359 -11.758 1 93.88 114 GLU A N 1
ATOM 818 C CA . GLU A 1 114 ? 6.027 -23.281 -12.539 1 93.88 114 GLU A CA 1
ATOM 819 C C . GLU A 1 114 ? 6.035 -24.672 -11.938 1 93.88 114 GLU A C 1
ATOM 821 O O . GLU A 1 114 ? 5.02 -25.375 -11.961 1 93.88 114 GLU A O 1
ATOM 826 N N . THR A 1 115 ? 7.16 -25.062 -11.414 1 95.06 115 THR A N 1
ATOM 827 C CA . THR A 1 115 ? 7.301 -26.406 -10.898 1 95.06 115 THR A CA 1
ATOM 828 C C . THR A 1 115 ? 6.992 -26.453 -9.406 1 95.06 115 THR A C 1
ATOM 830 O O . THR A 1 115 ? 6.859 -27.531 -8.82 1 95.06 115 THR A O 1
ATOM 833 N N . HIS A 1 116 ? 6.938 -25.312 -8.797 1 95.62 116 HIS A N 1
ATOM 834 C CA . HIS A 1 116 ? 6.594 -25.188 -7.383 1 95.62 116 HIS A CA 1
ATOM 835 C C . HIS A 1 116 ? 5.422 -24.234 -7.184 1 95.62 116 HIS A C 1
ATOM 837 O O . HIS A 1 116 ? 5.586 -23.156 -6.605 1 95.62 116 HIS A O 1
ATOM 843 N N . PHE A 1 117 ? 4.332 -24.703 -7.531 1 94 117 PHE A N 1
ATOM 844 C CA . PHE A 1 117 ? 3.105 -23.922 -7.551 1 94 117 PHE A CA 1
ATOM 845 C C . PHE A 1 117 ? 2.824 -23.312 -6.176 1 94 117 PHE A C 1
ATOM 847 O O . PHE A 1 117 ? 2.365 -22.172 -6.074 1 94 117 PHE A O 1
ATOM 854 N N . GLU A 1 118 ? 3.131 -24.016 -5.188 1 93.94 118 GLU A N 1
ATOM 855 C CA . GLU A 1 118 ? 2.857 -23.562 -3.826 1 93.94 118 GLU A CA 1
ATOM 856 C C . GLU A 1 118 ? 3.633 -22.281 -3.5 1 93.94 118 GLU A C 1
ATOM 858 O O . GLU A 1 118 ? 3.193 -21.484 -2.676 1 93.94 118 GLU A O 1
ATOM 863 N N . VAL A 1 119 ? 4.75 -22.109 -4.113 1 94.94 119 VAL A N 1
ATOM 864 C CA . VAL A 1 119 ? 5.547 -20.906 -3.891 1 94.94 119 VAL A CA 1
ATOM 865 C C . VAL A 1 119 ? 4.852 -19.703 -4.52 1 94.94 119 VAL A C 1
ATOM 867 O O . VAL A 1 119 ? 4.789 -18.625 -3.916 1 94.94 119 VAL A O 1
ATOM 870 N N . ALA A 1 120 ? 4.336 -19.891 -5.695 1 95.19 120 ALA A N 1
ATOM 871 C CA . ALA A 1 120 ? 3.586 -18.828 -6.355 1 95.19 120 ALA A CA 1
ATOM 872 C C . ALA A 1 120 ? 2.385 -18.406 -5.516 1 95.19 120 ALA A C 1
ATOM 874 O O . ALA A 1 120 ? 2.137 -17.203 -5.336 1 95.19 120 ALA A O 1
ATOM 875 N N . ILE A 1 121 ? 1.766 -19.344 -4.98 1 94.75 121 ILE A N 1
ATOM 876 C CA . ILE A 1 121 ? 0.577 -19.094 -4.176 1 94.75 121 ILE A CA 1
ATOM 877 C C . ILE A 1 121 ? 0.967 -18.344 -2.902 1 94.75 121 ILE A C 1
ATOM 879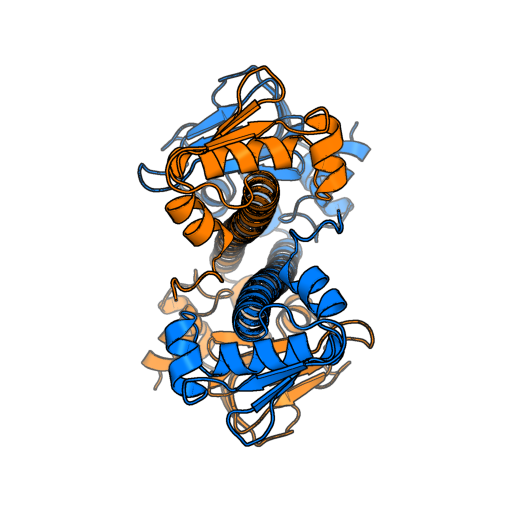 O O . ILE A 1 121 ? 0.296 -17.391 -2.508 1 94.75 121 ILE A O 1
ATOM 883 N N . ALA A 1 122 ? 1.998 -18.734 -2.316 1 93 122 ALA A N 1
ATOM 884 C CA . ALA A 1 122 ? 2.49 -18.062 -1.116 1 93 122 ALA A CA 1
ATOM 885 C C . ALA A 1 122 ? 2.834 -16.609 -1.405 1 93 122 ALA A C 1
ATOM 887 O O . ALA A 1 122 ? 2.586 -15.734 -0.575 1 93 122 ALA A O 1
ATOM 888 N N . MET A 1 123 ? 3.379 -16.391 -2.514 1 93.88 123 MET A N 1
ATOM 889 C CA . MET A 1 123 ? 3.721 -15.031 -2.912 1 93.88 123 MET A CA 1
ATOM 890 C C . MET A 1 123 ? 2.465 -14.188 -3.092 1 93.88 123 MET A C 1
ATOM 892 O O . MET A 1 123 ? 2.41 -13.047 -2.631 1 93.88 123 MET A O 1
ATOM 896 N N . ILE A 1 124 ? 1.48 -14.719 -3.725 1 93.38 124 ILE A N 1
ATOM 897 C CA . ILE A 1 124 ? 0.216 -14.008 -3.885 1 93.38 124 ILE A CA 1
ATOM 898 C C . ILE A 1 124 ? -0.362 -13.664 -2.514 1 93.38 124 ILE A C 1
ATOM 900 O O . ILE A 1 124 ? -0.757 -12.523 -2.266 1 93.38 124 ILE A O 1
ATOM 904 N N . SER A 1 125 ? -0.39 -14.633 -1.679 1 91.25 125 SER A N 1
ATOM 905 C CA . SER A 1 125 ? -0.952 -14.469 -0.343 1 91.25 125 SER A CA 1
ATOM 906 C C . SER A 1 125 ? -0.216 -13.375 0.431 1 91.25 125 SER A C 1
ATOM 908 O O . SER A 1 125 ? -0.845 -12.5 1.03 1 91.25 125 SER A O 1
ATOM 910 N N . ALA A 1 126 ? 1.03 -13.438 0.4 1 91.44 126 ALA A N 1
ATOM 911 C CA . ALA A 1 126 ? 1.841 -12.461 1.118 1 91.44 126 ALA A CA 1
ATOM 912 C C . ALA A 1 126 ? 1.612 -11.055 0.572 1 91.44 126 ALA A C 1
ATOM 914 O O . ALA A 1 126 ? 1.481 -10.094 1.34 1 91.44 126 ALA A O 1
ATOM 915 N N . MET A 1 127 ? 1.588 -10.938 -0.679 1 91.81 127 MET A N 1
ATOM 916 C CA . MET A 1 127 ? 1.377 -9.633 -1.299 1 91.81 127 MET A CA 1
ATOM 917 C C . MET A 1 127 ? -0.003 -9.086 -0.952 1 91.81 127 MET A C 1
ATOM 919 O O . MET A 1 127 ? -0.157 -7.887 -0.716 1 91.81 127 MET A O 1
ATOM 923 N N . ALA A 1 128 ? -0.96 -9.961 -1.002 1 89.62 128 ALA A N 1
ATOM 924 C CA . ALA A 1 128 ? -2.295 -9.547 -0.582 1 89.62 128 ALA A CA 1
ATOM 925 C C . ALA A 1 128 ? -2.271 -8.977 0.835 1 89.62 128 ALA A C 1
ATOM 927 O O . ALA A 1 128 ? -2.898 -7.949 1.11 1 89.62 128 ALA A O 1
ATOM 928 N N . GLY A 1 129 ? -1.574 -9.609 1.686 1 87.75 129 GLY A N 1
ATOM 929 C CA . GLY A 1 129 ? -1.414 -9.125 3.047 1 87.75 129 GLY A CA 1
ATOM 930 C C . GLY A 1 129 ? -0.715 -7.781 3.127 1 87.75 129 GLY A C 1
ATOM 931 O O . GLY A 1 129 ? -1.156 -6.891 3.852 1 87.75 129 GLY A O 1
ATOM 932 N N . HIS A 1 130 ? 0.351 -7.656 2.416 1 89.56 130 HIS A N 1
ATOM 933 C CA . HIS A 1 130 ? 1.069 -6.391 2.373 1 89.56 130 HIS A CA 1
ATOM 934 C C . HIS A 1 130 ? 0.17 -5.266 1.871 1 89.56 130 HIS A C 1
ATOM 936 O O . HIS A 1 130 ? 0.213 -4.148 2.395 1 89.56 130 HIS A O 1
ATOM 942 N N . LEU A 1 131 ? -0.52 -5.555 0.861 1 88.56 131 LEU A N 1
ATOM 943 C CA . LEU A 1 131 ? -1.414 -4.555 0.289 1 88.56 131 LEU A CA 1
ATOM 944 C C . LEU A 1 131 ? -2.449 -4.102 1.313 1 88.56 131 LEU A C 1
ATOM 946 O O . LEU A 1 131 ? -2.717 -2.906 1.445 1 88.56 131 LEU A O 1
ATOM 950 N N . ARG A 1 132 ? -3.016 -5.008 1.994 1 83.88 132 ARG A N 1
ATOM 951 C CA . ARG A 1 132 ? -3.986 -4.68 3.033 1 83.88 132 ARG A CA 1
ATOM 952 C C . ARG A 1 132 ? -3.369 -3.764 4.086 1 83.88 132 ARG A C 1
ATOM 954 O O . ARG A 1 132 ? -3.99 -2.787 4.508 1 83.88 132 ARG A O 1
ATOM 961 N N . GLU A 1 133 ? -2.221 -4.074 4.48 1 85.5 133 GLU A N 1
ATOM 962 C CA . GLU A 1 133 ? -1.522 -3.268 5.473 1 85.5 133 GLU A CA 1
ATOM 963 C C . GLU A 1 133 ? -1.261 -1.856 4.953 1 85.5 133 GLU A C 1
ATOM 965 O O . GLU A 1 133 ? -1.389 -0.882 5.695 1 85.5 133 GLU A O 1
ATOM 970 N N . GLN A 1 134 ? -0.88 -1.822 3.725 1 87.88 134 GLN A N 1
ATOM 971 C CA . GLN A 1 134 ? -0.572 -0.512 3.16 1 87.88 134 GLN A CA 1
ATOM 972 C C . GLN A 1 134 ? -1.833 0.334 3.016 1 87.88 134 GLN A C 1
ATOM 974 O O . GLN A 1 134 ? -1.8 1.549 3.225 1 87.88 134 GLN A O 1
ATOM 979 N N . VAL A 1 135 ? -2.883 -0.214 2.615 1 83.75 135 VAL A N 1
ATOM 980 C CA . VAL A 1 135 ? -4.152 0.501 2.518 1 83.75 135 VAL A CA 1
ATOM 981 C C . VAL A 1 135 ? -4.551 1.039 3.891 1 83.75 135 VAL A C 1
ATOM 983 O O . VAL A 1 135 ? -5.004 2.18 4.008 1 83.75 135 VAL A O 1
ATOM 986 N N . ARG A 1 136 ? -4.379 0.236 4.848 1 81.69 136 ARG A N 1
ATOM 987 C CA . ARG A 1 136 ? -4.641 0.678 6.215 1 81.69 136 ARG A CA 1
ATOM 988 C C . ARG A 1 136 ? -3.771 1.875 6.582 1 81.69 136 ARG A C 1
ATOM 990 O O . ARG A 1 136 ? -4.254 2.846 7.164 1 81.69 136 ARG A O 1
ATOM 997 N N . GLU A 1 137 ? -2.543 1.769 6.285 1 84.75 137 GLU A N 1
ATOM 998 C CA . GLU A 1 137 ? -1.62 2.857 6.59 1 84.75 137 GLU A CA 1
ATOM 999 C C . GLU A 1 137 ? -2.025 4.141 5.875 1 84.75 137 GLU A C 1
ATOM 1001 O O . GLU A 1 137 ? -2.002 5.223 6.469 1 84.75 137 GLU A O 1
ATOM 1006 N N . ILE A 1 138 ? -2.363 3.99 4.676 1 84.81 138 ILE A N 1
ATOM 1007 C CA . ILE A 1 138 ? -2.791 5.141 3.887 1 84.81 138 ILE A CA 1
ATOM 1008 C C . ILE A 1 138 ? -4.027 5.77 4.52 1 84.81 138 ILE A C 1
ATOM 1010 O O . ILE A 1 138 ? -4.105 6.992 4.672 1 84.81 138 ILE A O 1
ATOM 1014 N N . THR A 1 139 ? -4.969 4.934 4.855 1 78.38 139 THR A N 1
ATOM 1015 C CA . THR A 1 139 ? -6.195 5.406 5.492 1 78.38 139 THR A CA 1
ATOM 1016 C C . THR A 1 139 ? -5.883 6.141 6.793 1 78.38 139 THR A C 1
ATOM 1018 O O . THR A 1 139 ? -6.434 7.211 7.055 1 78.38 139 THR A O 1
ATOM 1021 N N . GLU A 1 140 ? -5.012 5.582 7.555 1 80.56 140 GLU A N 1
ATOM 1022 C CA . GLU A 1 140 ? -4.613 6.195 8.82 1 80.56 140 GLU A CA 1
ATOM 1023 C C . GLU A 1 140 ? -3.951 7.555 8.586 1 80.56 140 GLU A C 1
ATOM 1025 O O . GLU A 1 140 ? -4.238 8.516 9.305 1 80.56 140 GLU A O 1
ATOM 1030 N N . LEU A 1 141 ? -3.115 7.605 7.652 1 80.88 141 LEU A N 1
ATOM 1031 C CA . LEU A 1 141 ? -2.42 8.852 7.344 1 80.88 141 LEU A CA 1
ATOM 1032 C C . LEU A 1 141 ? -3.395 9.906 6.836 1 80.88 141 LEU A C 1
ATOM 1034 O O . LEU A 1 141 ? -3.281 11.086 7.188 1 80.88 141 LEU A O 1
ATOM 1038 N N . LYS A 1 142 ? -4.25 9.508 6.047 1 77.5 142 LYS A N 1
ATOM 1039 C CA . LYS A 1 142 ? -5.254 10.438 5.543 1 77.5 142 LYS A CA 1
ATOM 1040 C C . LYS A 1 142 ? -6.148 10.938 6.672 1 77.5 142 LYS A C 1
ATOM 1042 O O . LYS A 1 142 ? -6.504 12.125 6.711 1 77.5 142 LYS A O 1
ATOM 1047 N N . MET A 1 143 ? -6.531 10.055 7.527 1 76.06 143 MET A N 1
ATOM 1048 C CA . MET A 1 143 ? -7.355 10.422 8.68 1 76.06 143 MET A CA 1
ATOM 1049 C C . MET A 1 143 ? -6.609 11.391 9.586 1 76.06 143 MET A C 1
ATOM 1051 O O . MET A 1 143 ? -7.199 12.336 10.109 1 76.06 143 MET A O 1
ATOM 1055 N N . GLN A 1 144 ? -5.426 11.008 9.773 1 77.5 144 GLN A N 1
ATOM 1056 C CA . GLN A 1 144 ? -4.613 11.898 10.594 1 77.5 144 GLN A CA 1
ATOM 1057 C C . GLN A 1 144 ? -4.535 13.297 9.992 1 77.5 144 GLN A C 1
ATOM 1059 O O . GLN A 1 144 ? -4.695 14.297 10.695 1 77.5 144 GLN A O 1
ATOM 1064 N N . SER A 1 145 ? -4.328 13.336 8.805 1 76.31 145 SER A N 1
ATOM 1065 C CA . SER A 1 145 ? -4.246 14.617 8.117 1 76.31 145 SER A CA 1
ATOM 1066 C C . SER A 1 145 ? -5.566 15.383 8.211 1 76.31 145 SER A C 1
ATOM 1068 O O . SER A 1 145 ? -5.574 16.594 8.438 1 76.31 145 SER A O 1
ATOM 1070 N N . THR A 1 146 ? -6.566 14.648 8.055 1 78 146 THR A N 1
ATOM 1071 C CA . THR A 1 146 ? -7.887 15.266 8.117 1 78 146 THR A CA 1
ATOM 1072 C C . THR A 1 146 ? -8.203 15.727 9.539 1 78 146 THR A C 1
ATOM 1074 O O . THR A 1 146 ? -8.758 16.812 9.734 1 78 146 THR A O 1
ATOM 1077 N N . ALA A 1 147 ? -7.859 14.898 10.453 1 81.44 147 ALA A N 1
ATOM 1078 C CA . ALA A 1 147 ? -8.078 15.258 11.852 1 81.44 147 ALA A CA 1
ATOM 1079 C C . ALA A 1 147 ? -7.25 16.484 12.234 1 81.44 147 ALA A C 1
ATOM 1081 O O . ALA A 1 147 ? -7.711 17.344 12.992 1 81.44 147 ALA A O 1
ATOM 1082 N N . GLU A 1 148 ? -6.117 16.453 11.797 1 78.81 148 GLU A N 1
ATOM 1083 C CA . GLU A 1 148 ? -5.254 17.609 12.039 1 78.81 148 GLU A CA 1
ATOM 1084 C C . GLU A 1 148 ? -5.848 18.875 11.438 1 78.81 148 GLU A C 1
ATOM 1086 O O . GLU A 1 148 ? -5.777 19.953 12.039 1 78.81 148 GLU A O 1
ATOM 1091 N N . ARG A 1 149 ? -6.406 18.766 10.273 1 75.44 149 ARG A N 1
ATOM 1092 C CA . ARG A 1 149 ? -7.066 19.891 9.633 1 75.44 149 ARG A CA 1
ATOM 1093 C C . ARG A 1 149 ? -8.266 20.359 10.453 1 75.44 149 ARG A C 1
ATOM 1095 O O . ARG A 1 149 ? -8.492 21.562 10.609 1 75.44 149 ARG A O 1
ATOM 1102 N N . LEU A 1 150 ? -9.016 19.406 10.883 1 83.62 150 LEU A N 1
ATOM 1103 C CA . LEU A 1 150 ? -10.156 19.734 11.727 1 83.62 150 LEU A CA 1
ATOM 1104 C C . LEU A 1 150 ? -9.703 20.406 13.023 1 83.62 150 LEU A C 1
ATOM 1106 O O . LEU A 1 150 ? -10.297 21.375 13.469 1 83.62 150 LEU A O 1
ATOM 1110 N N . ALA A 1 151 ? -8.68 19.844 13.602 1 83.75 151 ALA A N 1
ATOM 1111 C CA . ALA A 1 151 ? -8.125 20.406 14.82 1 83.75 151 ALA A CA 1
ATOM 1112 C C . ALA A 1 151 ? -7.68 21.859 14.602 1 83.75 151 ALA A C 1
ATOM 1114 O O . ALA A 1 151 ? -7.977 22.734 15.414 1 83.75 151 ALA A O 1
ATOM 1115 N N . SER A 1 152 ? -7.012 22.062 13.539 1 77.19 152 SER A N 1
ATOM 1116 C CA . SER A 1 152 ? -6.551 23.406 13.195 1 77.19 152 SER A CA 1
ATOM 1117 C C . SER A 1 152 ? -7.723 24.359 13.008 1 77.19 152 SER A C 1
ATOM 1119 O O . SER A 1 152 ? -7.668 25.516 13.461 1 77.19 152 SER A O 1
ATOM 1121 N N . TYR A 1 153 ? -8.734 23.875 12.359 1 79.94 153 TYR A N 1
ATOM 1122 C CA . TYR A 1 153 ? -9.938 24.672 12.164 1 79.94 153 TYR A CA 1
ATOM 1123 C C . TYR A 1 153 ? -10.578 25.031 13.5 1 79.94 153 TYR A C 1
ATOM 1125 O O . TYR A 1 153 ? -10.961 26.188 13.719 1 79.94 153 TYR A O 1
ATOM 1133 N N . LEU A 1 154 ? -10.695 24.094 14.32 1 86.12 154 LEU A N 1
ATOM 1134 C CA . LEU A 1 154 ? -11.297 24.312 15.633 1 86.12 154 LEU A CA 1
ATOM 1135 C C . LEU A 1 154 ? -10.461 25.281 16.469 1 86.12 154 LEU A C 1
ATOM 1137 O O . LEU A 1 154 ? -11.008 26.109 17.188 1 86.12 154 LEU A O 1
ATOM 1141 N N . LEU A 1 155 ? -9.164 25.188 16.328 1 82.88 155 LEU A N 1
ATOM 1142 C CA . LEU A 1 155 ? -8.266 26.078 17.062 1 82.88 155 LEU A CA 1
ATOM 1143 C C . LEU A 1 155 ? -8.398 27.516 16.578 1 82.88 155 LEU A C 1
ATOM 1145 O O . LEU A 1 155 ? -8.344 28.453 17.359 1 82.88 155 LEU A O 1
ATOM 1149 N N . ALA A 1 156 ? -8.57 27.641 15.273 1 77.94 156 ALA A N 1
ATOM 1150 C CA . ALA A 1 156 ? -8.805 28.969 14.703 1 77.94 156 ALA A CA 1
ATOM 1151 C C . ALA A 1 156 ? -10.086 29.578 15.273 1 77.94 156 ALA A C 1
ATOM 1153 O O . ALA A 1 156 ? -10.133 30.781 15.547 1 77.94 156 ALA A O 1
ATOM 1154 N N . LEU A 1 157 ? -11.023 28.781 15.414 1 81.94 157 LEU A N 1
ATOM 1155 C CA . LEU A 1 157 ? -12.289 29.25 15.977 1 81.94 157 LEU A CA 1
ATOM 1156 C C . LEU A 1 157 ? -12.133 29.578 17.453 1 81.94 157 LEU A C 1
ATOM 1158 O O . LEU A 1 157 ? -12.789 30.484 17.969 1 81.94 157 LEU A O 1
ATOM 1162 N N . ALA A 1 158 ? -11.25 28.844 18.125 1 87.12 158 ALA A N 1
ATOM 1163 C CA . ALA A 1 158 ? -11.039 29.031 19.547 1 87.12 158 ALA A CA 1
ATOM 1164 C C . ALA A 1 158 ? -10.258 30.312 19.828 1 87.12 158 ALA A C 1
ATOM 1166 O O . ALA A 1 158 ? -10.297 30.844 20.938 1 87.12 158 ALA A O 1
ATOM 1167 N N . GLY A 1 159 ? -9.578 30.719 18.828 1 79.31 159 GLY A N 1
ATOM 1168 C CA . GLY A 1 159 ? -8.836 31.953 19 1 79.31 159 GLY A CA 1
ATOM 1169 C C . GLY A 1 159 ? -7.789 31.891 20.094 1 79.31 159 GLY A C 1
ATOM 1170 O O . GLY A 1 159 ? -6.957 30.969 20.094 1 79.31 159 GLY A O 1
ATOM 1171 N N . GLU A 1 160 ? -7.836 32.75 21.047 1 80.56 160 GLU A N 1
ATOM 1172 C CA . GLU A 1 160 ? -6.812 32.875 22.078 1 80.56 160 GLU A CA 1
ATOM 1173 C C . GLU A 1 160 ? -7.211 32.125 23.344 1 80.56 160 GLU A C 1
ATOM 1175 O O . GLU A 1 160 ? -6.598 32.312 24.391 1 80.56 160 GLU A O 1
ATOM 1180 N N . ALA A 1 161 ? -8.25 31.359 23.203 1 84.81 161 ALA A N 1
ATOM 1181 C CA . ALA A 1 161 ? -8.688 30.609 24.391 1 84.81 161 ALA A CA 1
ATOM 1182 C C . ALA A 1 161 ? -7.574 29.703 24.906 1 84.81 161 ALA A C 1
ATOM 1184 O O . ALA A 1 161 ? -6.703 29.281 24.141 1 84.81 161 ALA A O 1
ATOM 1185 N N . THR A 1 162 ? -7.422 29.562 26.219 1 85.56 162 THR A N 1
ATOM 1186 C CA . THR A 1 162 ? -6.492 28.641 26.859 1 85.56 162 THR A CA 1
ATOM 1187 C C . THR A 1 162 ? -7.242 27.625 27.719 1 85.56 162 THR A C 1
ATOM 1189 O O . THR A 1 162 ? -8.328 27.906 28.219 1 85.56 162 THR A O 1
ATOM 1192 N N . GLY A 1 163 ? -6.734 26.531 27.859 1 90.25 163 GLY A N 1
ATOM 1193 C CA . GLY A 1 163 ? -7.391 25.5 28.656 1 90.25 163 GLY A CA 1
ATOM 1194 C C . GLY A 1 163 ? -8.625 24.922 27.969 1 90.25 163 GLY A C 1
ATOM 1195 O O . GLY A 1 163 ? -8.57 24.531 26.812 1 90.25 163 GLY A O 1
ATOM 1196 N N . ARG A 1 164 ? -9.766 24.969 28.672 1 93.94 164 ARG A N 1
ATOM 1197 C CA . ARG A 1 164 ? -11.031 24.484 28.125 1 93.94 164 ARG A CA 1
ATOM 1198 C C . ARG A 1 164 ? -11.703 25.531 27.266 1 93.94 164 ARG A C 1
ATOM 1200 O O . ARG A 1 164 ? -11.656 26.734 27.578 1 93.94 164 ARG A O 1
ATOM 1207 N N . ALA A 1 165 ? -12.258 25.109 26.109 1 93.44 165 ALA A N 1
ATOM 1208 C CA . ALA A 1 165 ? -12.945 26.047 25.234 1 93.44 165 ALA A CA 1
ATOM 1209 C C . ALA A 1 165 ? -14.164 25.391 24.578 1 93.44 165 ALA A C 1
ATOM 1211 O O . ALA A 1 165 ? -14.227 24.172 24.469 1 93.44 165 ALA A O 1
ATOM 1212 N N . VAL A 1 166 ? -15.141 26.188 24.266 1 93.38 166 VAL A N 1
ATOM 1213 C CA . VAL A 1 166 ? -16.281 25.766 23.453 1 93.38 166 VAL A CA 1
ATOM 1214 C C . VAL A 1 166 ? -16.359 26.625 22.203 1 93.38 166 VAL A C 1
ATOM 1216 O O . VAL A 1 166 ? -16.359 27.859 22.266 1 93.38 166 VAL A O 1
ATOM 1219 N N . VAL A 1 167 ? -16.281 25.969 21.078 1 90.94 167 VAL A N 1
ATOM 1220 C CA . VAL A 1 167 ? -16.359 26.734 19.828 1 90.94 167 VAL A CA 1
ATOM 1221 C C . VAL A 1 167 ? -17.672 26.422 19.109 1 90.94 167 VAL A C 1
ATOM 1223 O O . VAL A 1 167 ? -18.203 25.312 19.203 1 90.94 167 VAL A O 1
ATOM 1226 N N . ARG A 1 168 ? -18.203 27.438 18.469 1 88.75 168 ARG A N 1
ATOM 1227 C CA . ARG A 1 168 ? -19.406 27.297 17.672 1 88.75 168 ARG A CA 1
ATOM 1228 C C . ARG A 1 168 ? -19.078 27.156 16.188 1 88.75 168 ARG A C 1
ATOM 1230 O O . ARG A 1 168 ? -18.344 27.984 15.633 1 88.75 168 ARG A O 1
ATOM 1237 N N . LEU A 1 169 ? -19.594 26.125 15.617 1 86.62 169 LEU A N 1
ATOM 1238 C CA . LEU A 1 169 ? -19.359 25.906 14.195 1 86.62 169 LEU A CA 1
ATOM 1239 C C . LEU A 1 169 ? -20.25 26.812 13.359 1 86.62 169 LEU A C 1
ATOM 1241 O O . LEU A 1 169 ? -21.438 26.938 13.625 1 86.62 169 LEU A O 1
ATOM 1245 N N . PRO A 1 170 ? -19.594 27.562 12.484 1 77.25 170 PRO A N 1
ATOM 1246 C CA . PRO A 1 170 ? -20.359 28.5 11.664 1 77.25 170 PRO A CA 1
ATOM 1247 C C . PRO A 1 170 ? -21.281 27.797 10.672 1 77.25 170 PRO A C 1
ATOM 1249 O O . PRO A 1 170 ? -22.156 28.438 10.078 1 77.25 170 PRO A O 1
ATOM 1252 N N . PHE A 1 171 ? -21.047 26.547 10.352 1 70.38 171 PHE A N 1
ATOM 1253 C CA . PHE A 1 171 ? -21.812 25.766 9.383 1 70.38 171 PHE A CA 1
ATOM 1254 C C . PHE A 1 171 ? -22.359 24.5 10.016 1 70.38 171 PHE A C 1
ATOM 1256 O O . PHE A 1 171 ? -21.844 24.031 11.039 1 70.38 171 PHE A O 1
ATOM 1263 N N . GLU A 1 172 ? -23.484 24.203 9.359 1 73.81 172 GLU A N 1
ATOM 1264 C CA . GLU A 1 172 ? -23.875 22.828 9.656 1 73.81 172 GLU A CA 1
ATOM 1265 C C . GLU A 1 172 ? -22.766 21.844 9.32 1 73.81 172 GLU A C 1
ATOM 1267 O O . GLU A 1 172 ? -21.938 22.109 8.453 1 73.81 172 GLU A O 1
ATOM 1272 N N . LYS A 1 173 ? -22.594 20.797 10.141 1 70.06 173 LYS A N 1
ATOM 1273 C CA . LYS A 1 173 ? -21.531 19.812 9.992 1 70.06 173 LYS A CA 1
ATOM 1274 C C . LYS A 1 173 ? -21.328 19.438 8.523 1 70.06 173 LYS A C 1
ATOM 1276 O O . LYS A 1 173 ? -20.188 19.25 8.078 1 70.06 173 LYS A O 1
ATOM 1281 N N . ARG A 1 174 ? -22.391 19.406 7.758 1 71.19 174 ARG A N 1
ATOM 1282 C CA . ARG A 1 174 ? -22.297 19.062 6.344 1 71.19 174 ARG A CA 1
ATOM 1283 C C . ARG A 1 174 ? -21.5 20.109 5.57 1 71.19 174 ARG A C 1
ATOM 1285 O O . ARG A 1 174 ? -20.688 19.766 4.707 1 71.19 174 ARG A O 1
ATOM 1292 N N . HIS A 1 175 ? -21.703 21.266 5.902 1 77.81 175 HIS A N 1
ATOM 1293 C CA . HIS A 1 175 ? -21 22.359 5.227 1 77.81 175 HIS A CA 1
ATOM 1294 C C . HIS A 1 175 ? -19.547 22.422 5.68 1 77.81 175 HIS A C 1
ATOM 1296 O O . HIS A 1 175 ? -18.672 22.859 4.922 1 77.81 175 HIS A O 1
ATOM 1302 N N . LEU A 1 176 ? -19.328 21.969 6.891 1 80.75 176 LEU A N 1
ATOM 1303 C CA . LEU A 1 176 ? -17.969 21.922 7.41 1 80.75 176 LEU A CA 1
ATOM 1304 C C . LEU A 1 176 ? -17.109 20.953 6.602 1 80.75 176 LEU A C 1
ATOM 1306 O O . LEU A 1 176 ? -15.938 21.234 6.32 1 80.75 176 LEU A O 1
ATOM 1310 N N . ALA A 1 177 ? -17.703 19.844 6.258 1 81.81 177 ALA A N 1
ATOM 1311 C CA . ALA A 1 177 ? -17 18.875 5.43 1 81.81 177 ALA A CA 1
ATOM 1312 C C . ALA A 1 177 ? -16.562 19.5 4.109 1 81.81 177 ALA A C 1
ATOM 1314 O O . ALA A 1 177 ? -15.406 19.328 3.697 1 81.81 177 ALA A O 1
ATOM 1315 N N . ASP A 1 178 ? -17.438 20.219 3.566 1 76.06 178 ASP A N 1
ATOM 1316 C CA . ASP A 1 178 ? -17.141 20.906 2.311 1 76.06 178 ASP A CA 1
ATOM 1317 C C . ASP A 1 178 ? -16 21.906 2.488 1 76.06 178 ASP A C 1
ATOM 1319 O O . ASP A 1 178 ? -15.094 21.969 1.654 1 76.06 178 ASP A O 1
ATOM 1323 N N . HIS A 1 179 ? -16.156 22.609 3.574 1 72.06 179 HIS A N 1
ATOM 1324 C CA . HIS A 1 179 ? -15.164 23.641 3.854 1 72.06 179 HIS A CA 1
ATOM 1325 C C . HIS A 1 179 ? -13.781 23.031 4.051 1 72.06 179 HIS A C 1
ATOM 1327 O O . HIS A 1 179 ? -12.781 23.625 3.645 1 72.06 179 HIS A O 1
ATOM 1333 N N . LEU A 1 180 ? -13.766 21.969 4.617 1 76.19 180 LEU A N 1
ATOM 1334 C CA . LEU A 1 180 ? -12.492 21.328 4.938 1 76.19 180 LEU A CA 1
ATOM 1335 C C . LEU A 1 180 ? -12.062 20.391 3.82 1 76.19 180 LEU A C 1
ATOM 1337 O O . LEU A 1 180 ? -11.055 19.688 3.951 1 76.19 180 LEU A O 1
ATOM 1341 N N . GLY A 1 181 ? -12.93 20.359 2.807 1 73.62 181 GLY A N 1
ATOM 1342 C CA . GLY A 1 181 ? -12.586 19.547 1.656 1 73.62 181 GLY A CA 1
ATOM 1343 C C . GLY A 1 181 ? -12.664 18.047 1.939 1 73.62 181 GLY A C 1
ATOM 1344 O O . GLY A 1 181 ? -11.789 17.281 1.53 1 73.62 181 GLY A O 1
ATOM 1345 N N . MET A 1 182 ? -13.539 17.672 2.73 1 78 182 MET A N 1
ATOM 1346 C CA . MET A 1 182 ? -13.711 16.266 3.053 1 78 182 MET A CA 1
ATOM 1347 C C . MET A 1 182 ? -15.18 15.867 2.998 1 78 182 MET A C 1
ATOM 1349 O O . MET A 1 182 ? -16.062 16.734 2.945 1 78 182 MET A O 1
ATOM 1353 N N . ASP A 1 183 ? -15.461 14.602 2.881 1 81 183 ASP A N 1
ATOM 1354 C CA . ASP A 1 183 ? -16.844 14.148 2.941 1 81 183 ASP A CA 1
ATOM 1355 C C . ASP A 1 183 ? -17.312 13.992 4.387 1 81 183 ASP A C 1
ATOM 1357 O O . ASP A 1 183 ? -16.5 13.938 5.305 1 81 183 ASP A O 1
ATOM 1361 N N . PRO A 1 184 ? -18.672 13.969 4.52 1 83.06 184 PRO A N 1
ATOM 1362 C CA . PRO A 1 184 ? -19.234 13.914 5.867 1 83.06 184 PRO A CA 1
ATOM 1363 C C . PRO A 1 184 ? -18.75 12.711 6.664 1 83.06 184 PRO A C 1
ATOM 1365 O O . PRO A 1 184 ? -18.531 12.82 7.875 1 83.06 184 PRO A O 1
ATOM 1368 N N . ALA A 1 185 ? -18.594 11.641 5.969 1 82.19 185 ALA A N 1
ATOM 1369 C CA . ALA A 1 185 ? -18.094 10.445 6.66 1 82.19 185 ALA A CA 1
ATOM 1370 C C . ALA A 1 185 ? -16.688 10.664 7.191 1 82.19 185 ALA A C 1
ATOM 1372 O O . ALA A 1 185 ? -16.375 10.273 8.32 1 82.19 185 ALA A O 1
ATOM 1373 N N . THR A 1 186 ? -15.914 11.289 6.441 1 80.56 186 THR A N 1
ATOM 1374 C CA . THR A 1 186 ? -14.547 11.609 6.828 1 80.56 186 THR A CA 1
ATOM 1375 C C . THR A 1 186 ? -14.523 12.617 7.977 1 80.56 186 THR A C 1
ATOM 1377 O O . THR A 1 186 ? -13.734 12.477 8.914 1 80.56 186 THR A O 1
ATOM 1380 N N . LEU A 1 187 ? -15.375 13.609 7.875 1 86.12 187 LEU A N 1
ATOM 1381 C CA . LEU A 1 187 ? -15.469 14.594 8.945 1 86.12 187 LEU A CA 1
ATOM 1382 C C . LEU A 1 187 ? -15.852 13.922 10.266 1 86.12 187 LEU A C 1
ATOM 1384 O O . LEU A 1 187 ? -15.258 14.219 11.305 1 86.12 187 LEU A O 1
ATOM 1388 N N . SER A 1 188 ? -16.797 13.047 10.195 1 85.69 188 SER A N 1
ATOM 1389 C CA . SER A 1 188 ? -17.234 12.32 11.391 1 85.69 188 SER A CA 1
ATOM 1390 C C . SER A 1 188 ? -16.094 11.531 12 1 85.69 188 SER A C 1
ATOM 1392 O O . SER A 1 188 ? -15.914 11.523 13.219 1 85.69 188 SER A O 1
ATOM 1394 N N . ARG A 1 189 ? -15.328 10.984 11.148 1 84.5 189 ARG A N 1
ATOM 1395 C CA . ARG A 1 189 ? -14.188 10.203 11.625 1 84.5 189 ARG A CA 1
ATOM 1396 C C . ARG A 1 189 ? -13.117 11.109 12.219 1 84.5 189 ARG A C 1
ATOM 1398 O O . ARG A 1 189 ? -12.422 10.719 13.156 1 84.5 189 ARG A O 1
ATOM 1405 N N . ALA A 1 190 ? -12.969 12.172 11.641 1 86 190 ALA A N 1
ATOM 1406 C CA . ALA A 1 190 ? -12.023 13.141 12.18 1 86 190 ALA A CA 1
ATOM 1407 C C . ALA A 1 190 ? -12.414 13.562 13.594 1 86 190 ALA A C 1
ATOM 1409 O O . ALA A 1 190 ? -11.57 13.633 14.484 1 86 190 ALA A O 1
ATOM 1410 N N . PHE A 1 191 ? -13.688 13.797 13.781 1 88.12 191 PHE A N 1
ATOM 1411 C CA . PHE A 1 191 ? -14.18 14.141 15.109 1 88.12 191 PHE A CA 1
ATOM 1412 C C . PHE A 1 191 ? -13.953 12.992 16.094 1 88.12 191 PHE A C 1
ATOM 1414 O O . PHE A 1 191 ? -13.594 13.219 17.25 1 88.12 191 PHE A O 1
ATOM 1421 N N . ALA A 1 192 ? -14.156 11.852 15.617 1 88 192 ALA A N 1
ATOM 1422 C CA . ALA A 1 192 ? -13.938 10.68 16.453 1 88 192 ALA A CA 1
ATOM 1423 C C . ALA A 1 192 ? -12.477 10.586 16.906 1 88 192 ALA A C 1
ATOM 1425 O O . ALA A 1 192 ? -12.195 10.305 18.062 1 88 192 ALA A O 1
ATOM 1426 N N . LYS A 1 193 ? -11.625 10.789 16.031 1 86.62 193 LYS A N 1
ATOM 1427 C CA . LYS A 1 193 ? -10.195 10.766 16.344 1 86.62 193 LYS A CA 1
ATOM 1428 C C . LYS A 1 193 ? -9.836 11.852 17.359 1 86.62 193 LYS A C 1
ATOM 1430 O O . LYS A 1 193 ? -9.016 11.625 18.25 1 86.62 193 LYS A O 1
ATOM 1435 N N . LEU A 1 194 ? -10.477 12.984 17.203 1 89.38 194 LEU A N 1
ATOM 1436 C CA . LEU A 1 194 ? -10.172 14.109 18.078 1 89.38 194 LEU A CA 1
ATOM 1437 C C . LEU A 1 194 ? -10.836 13.93 19.453 1 89.38 194 LEU A C 1
ATOM 1439 O O . LEU A 1 194 ? -10.469 14.609 20.406 1 89.38 194 LEU A O 1
ATOM 1443 N N . ARG A 1 195 ? -11.805 13.055 19.5 1 90.44 195 ARG A N 1
ATOM 1444 C CA . ARG A 1 195 ? -12.438 12.773 20.781 1 90.44 195 ARG A CA 1
ATOM 1445 C C . ARG A 1 195 ? -11.406 12.281 21.797 1 90.44 195 ARG A C 1
ATOM 1447 O O . ARG A 1 195 ? -11.461 12.664 22.969 1 90.44 195 ARG A O 1
ATOM 1454 N N . ASP A 1 196 ? -10.5 11.461 21.312 1 85.88 196 ASP A N 1
ATOM 1455 C CA . ASP A 1 196 ? -9.438 10.945 22.172 1 85.88 196 ASP A CA 1
ATOM 1456 C C . ASP A 1 196 ? -8.531 12.07 22.656 1 85.88 196 ASP A C 1
ATOM 1458 O O . ASP A 1 196 ? -7.809 11.906 23.641 1 85.88 196 ASP A O 1
ATOM 1462 N N . LYS A 1 197 ? -8.617 13.164 21.984 1 86.19 197 LYS A N 1
ATOM 1463 C CA . LYS A 1 197 ? -7.809 14.328 22.344 1 86.19 197 LYS A CA 1
ATOM 1464 C C . LYS A 1 197 ? -8.641 15.367 23.094 1 86.19 197 LYS A C 1
ATOM 1466 O O . LYS A 1 197 ? -8.203 16.5 23.281 1 86.19 197 LYS A O 1
ATOM 1471 N N . GLY A 1 198 ? -9.906 14.977 23.453 1 90.44 198 GLY A N 1
ATOM 1472 C CA . GLY A 1 198 ? -10.734 15.82 24.312 1 90.44 198 GLY A CA 1
ATOM 1473 C C . GLY A 1 198 ? -11.664 16.734 23.516 1 90.44 198 GLY A C 1
ATOM 1474 O O . GLY A 1 198 ? -12.148 17.734 24.031 1 90.44 198 GLY A O 1
ATOM 1475 N N . VAL A 1 199 ? -11.797 16.453 22.203 1 92.19 199 VAL A N 1
ATOM 1476 C CA . VAL A 1 199 ? -12.711 17.25 21.391 1 92.19 199 VAL A CA 1
ATOM 1477 C C . VAL A 1 199 ? -14.047 16.531 21.266 1 92.19 199 VAL A C 1
ATOM 1479 O O . VAL A 1 199 ? -14.102 15.391 20.781 1 92.19 199 VAL A O 1
ATOM 1482 N N . VAL A 1 200 ? -15.086 17.109 21.703 1 91.44 200 VAL A N 1
ATOM 1483 C CA . VAL A 1 200 ? -16.391 16.469 21.672 1 91.44 200 VAL A CA 1
ATOM 1484 C C . VAL A 1 200 ? -17.406 17.391 20.984 1 91.44 200 VAL A C 1
ATOM 1486 O O . VAL A 1 200 ? -17.625 18.516 21.422 1 91.44 200 VAL A O 1
ATOM 1489 N N . ALA A 1 201 ? -17.875 16.906 19.875 1 84.62 201 ALA A N 1
ATOM 1490 C CA . ALA A 1 201 ? -18.906 17.641 19.156 1 84.62 201 ALA A CA 1
ATOM 1491 C C . ALA A 1 201 ? -20.297 17.328 19.719 1 84.62 201 ALA A C 1
ATOM 1493 O O . ALA A 1 201 ? -20.594 16.172 20.031 1 84.62 201 ALA A O 1
ATOM 1494 N N . SER A 1 202 ? -21.016 18.312 20 1 77.06 202 SER A N 1
ATOM 1495 C CA . SER A 1 202 ? -22.391 18.141 20.469 1 77.06 202 SER A CA 1
ATOM 1496 C C . SER A 1 202 ? -23.375 18.031 19.297 1 77.06 202 SER A C 1
ATOM 1498 O O . SER A 1 202 ? -22.969 18.109 18.141 1 77.06 202 SER A O 1
ATOM 1500 N N . ARG A 1 203 ? -24.609 17.703 19.672 1 71.88 203 ARG A N 1
ATOM 1501 C CA . ARG A 1 203 ? -25.703 17.594 18.703 1 71.88 203 ARG A CA 1
ATOM 1502 C C . ARG A 1 203 ? -26.016 18.953 18.094 1 71.88 203 ARG A C 1
ATOM 1504 O O . ARG A 1 203 ? -26.719 19.047 17.094 1 71.88 203 ARG A O 1
ATOM 1511 N N . THR A 1 204 ? -25.453 19.938 18.594 1 72.25 204 THR A N 1
ATOM 1512 C CA . THR A 1 204 ? -25.641 21.312 18.109 1 72.25 204 THR A CA 1
ATOM 1513 C C . THR A 1 204 ? -24.406 21.781 17.344 1 72.25 204 THR A C 1
ATOM 1515 O O . THR A 1 204 ? -23.594 20.953 16.891 1 72.25 204 THR A O 1
ATOM 1518 N N . ASP A 1 205 ? -24.375 23.062 17.078 1 81.94 205 ASP A N 1
ATOM 1519 C CA . ASP A 1 205 ? -23.25 23.656 16.375 1 81.94 205 ASP A CA 1
ATOM 1520 C C . ASP A 1 205 ? -22.078 23.938 17.312 1 81.94 205 ASP A C 1
ATOM 1522 O O . ASP A 1 205 ? -21.188 24.719 17 1 81.94 205 ASP A O 1
ATOM 1526 N N . LYS A 1 206 ? -22.125 23.266 18.453 1 89.62 206 LYS A N 1
ATOM 1527 C CA . LYS A 1 206 ? -21.078 23.516 19.438 1 89.62 206 LYS A CA 1
ATOM 1528 C C . LYS A 1 206 ? -20.094 22.359 19.516 1 89.62 206 LYS A C 1
ATOM 1530 O O . LYS A 1 206 ? -20.5 21.188 19.422 1 89.62 206 LYS A O 1
ATOM 1535 N N . VAL A 1 207 ? -18.812 22.688 19.609 1 93.56 207 VAL A N 1
ATOM 1536 C CA . VAL A 1 207 ? -17.75 21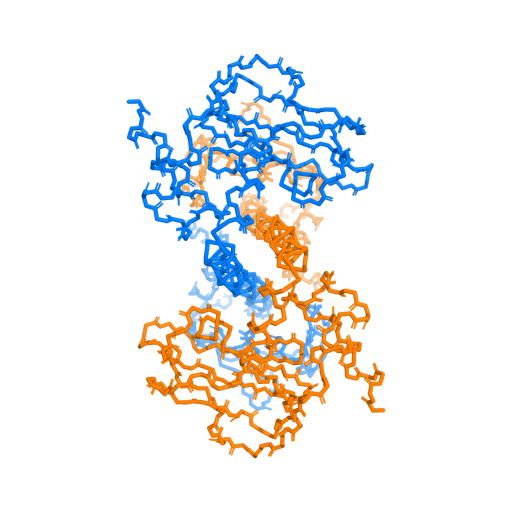.703 19.812 1 93.56 207 VAL A CA 1
ATOM 1537 C C . VAL A 1 207 ? -16.953 22.047 21.078 1 93.56 207 VAL A C 1
ATOM 1539 O O . VAL A 1 207 ? -16.469 23.172 21.219 1 93.56 207 VAL A O 1
ATOM 1542 N N . GLU A 1 208 ? -16.859 21.141 21.969 1 94.69 208 GLU A N 1
ATOM 1543 C CA . GLU A 1 208 ? -16.109 21.328 23.203 1 94.69 208 GLU A CA 1
ATOM 1544 C C . GLU A 1 208 ? -14.664 20.844 23.047 1 94.69 208 GLU A C 1
ATOM 1546 O O . GLU A 1 208 ? -14.43 19.75 22.516 1 94.69 208 GLU A O 1
ATOM 1551 N N . ILE A 1 209 ? -13.773 21.641 23.5 1 94.38 209 ILE A N 1
ATOM 1552 C CA . ILE A 1 209 ? -12.352 21.312 23.531 1 94.38 209 ILE A CA 1
ATOM 1553 C C . ILE A 1 209 ? -11.875 21.25 24.984 1 94.38 209 ILE A C 1
ATOM 1555 O O . ILE A 1 209 ? -11.898 22.266 25.703 1 94.38 209 ILE A O 1
ATOM 1559 N N . ALA A 1 210 ? -11.453 20.1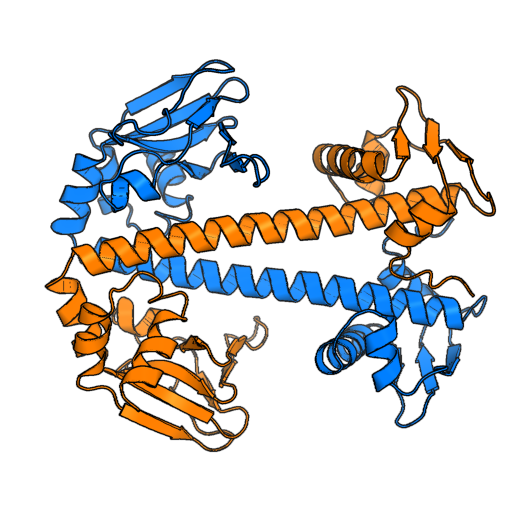09 25.422 1 95 210 ALA A N 1
ATOM 1560 C CA . ALA A 1 210 ? -11.062 19.891 26.812 1 95 210 ALA A CA 1
ATOM 1561 C C . ALA A 1 210 ? -9.812 20.688 27.172 1 95 210 ALA A C 1
ATOM 1563 O O . ALA A 1 210 ? -9.68 21.188 28.281 1 95 210 ALA A O 1
ATOM 1564 N N . ASP A 1 211 ? -8.906 20.703 26.297 1 92 211 ASP A N 1
ATOM 1565 C CA . ASP A 1 211 ? -7.645 21.406 26.5 1 92 211 ASP A CA 1
ATOM 1566 C C . ASP A 1 211 ? -7.082 21.922 25.188 1 92 211 ASP A C 1
ATOM 1568 O O . ASP A 1 211 ? -6.535 21.141 24.391 1 92 211 ASP A O 1
ATOM 1572 N N . VAL A 1 212 ? -7.137 23.203 25 1 88.25 212 VAL A N 1
ATOM 1573 C CA . VAL A 1 212 ? -6.723 23.844 23.75 1 88.25 212 VAL A CA 1
ATOM 1574 C C . VAL A 1 212 ? -5.234 23.594 23.516 1 88.25 212 VAL A C 1
ATOM 1576 O O . VAL A 1 212 ? -4.809 23.391 22.375 1 88.25 212 VAL A O 1
ATOM 1579 N N . ALA A 1 213 ? -4.473 23.594 24.578 1 82.06 213 ALA A N 1
ATOM 1580 C CA . ALA A 1 213 ? -3.039 23.359 24.438 1 82.06 213 ALA A CA 1
ATOM 1581 C C . ALA A 1 213 ? -2.771 21.953 23.891 1 82.06 213 ALA A C 1
ATOM 1583 O O . ALA A 1 213 ? -1.911 21.781 23.016 1 82.06 213 ALA A O 1
ATOM 1584 N N . GLU A 1 214 ? -3.508 21.047 24.406 1 82.69 214 GLU A N 1
ATOM 1585 C CA . GLU A 1 214 ? -3.355 19.656 23.938 1 82.69 214 GLU A CA 1
ATOM 1586 C C . GLU A 1 214 ? -3.752 19.531 22.469 1 82.69 214 GLU A C 1
ATOM 1588 O O . GLU A 1 214 ? -3.09 18.828 21.703 1 82.69 214 GLU A O 1
ATOM 1593 N N . LEU A 1 215 ? -4.844 20.141 22.156 1 85.38 215 LEU A N 1
ATOM 1594 C CA . LEU A 1 215 ? -5.312 20.062 20.781 1 85.38 215 LEU A CA 1
ATOM 1595 C C . LEU A 1 215 ? -4.32 20.734 19.828 1 85.38 215 LEU A C 1
ATOM 1597 O O . LEU A 1 215 ? -4.148 20.312 18.688 1 85.38 215 LEU A O 1
ATOM 1601 N N . ARG A 1 216 ? -3.75 21.828 20.328 1 76.38 216 ARG A N 1
ATOM 1602 C CA . ARG A 1 216 ? -2.754 22.547 19.531 1 76.38 216 ARG A CA 1
ATOM 1603 C C . ARG A 1 216 ? -1.566 21.641 19.203 1 76.38 216 ARG A C 1
ATOM 1605 O O . ARG A 1 216 ? -1.018 21.703 18.094 1 76.38 216 ARG A O 1
ATOM 1612 N N . ILE A 1 217 ? -1.248 20.828 20.234 1 70.56 217 ILE A N 1
ATOM 1613 C CA . ILE A 1 217 ? -0.168 19.875 20.016 1 70.56 217 ILE A CA 1
ATOM 1614 C C . ILE A 1 217 ? -0.544 18.906 18.891 1 70.56 217 ILE A C 1
ATOM 1616 O O . ILE A 1 217 ? 0.296 18.562 18.062 1 70.56 217 ILE A O 1
ATOM 1620 N N . TYR A 1 218 ? -1.749 18.484 19.031 1 68.81 218 TYR A N 1
ATOM 1621 C CA . TYR A 1 218 ? -2.242 17.547 18.016 1 68.81 218 TYR A CA 1
ATOM 1622 C C . TYR A 1 218 ? -2.342 18.234 16.656 1 68.81 218 TYR A C 1
ATOM 1624 O O . TYR A 1 218 ? -2.018 17.625 15.633 1 68.81 218 TYR A O 1
ATOM 1632 N N . GLY A 1 219 ? -3.029 19.391 16.797 1 61.28 219 GLY A N 1
ATOM 1633 C CA . GLY A 1 219 ? -3.213 20.125 15.547 1 61.28 219 GLY A CA 1
ATOM 1634 C C . GLY A 1 219 ? -1.915 20.672 14.977 1 61.28 219 GLY A C 1
ATOM 1635 O O . GLY A 1 219 ? -1.776 20.812 13.758 1 61.28 219 GLY A O 1
ATOM 1636 N N . ASP A 1 220 ? -1.228 21.422 16.109 1 51.47 220 ASP A N 1
ATOM 1637 C CA . ASP A 1 220 ? 0.078 21.969 15.742 1 51.47 220 ASP A CA 1
ATOM 1638 C C . ASP A 1 220 ? 1.062 20.844 15.414 1 51.47 220 ASP A C 1
ATOM 1640 O O . ASP A 1 220 ? 1.52 20.125 16.312 1 51.47 220 ASP A O 1
ATOM 1644 N N . CYS A 1 221 ? 0.757 19.844 14.906 1 42.75 221 CYS A N 1
ATOM 1645 C CA . CYS A 1 221 ? 2.094 19.281 14.75 1 42.75 221 CYS A CA 1
ATOM 1646 C C . CYS A 1 221 ? 3.158 20.359 14.875 1 42.75 221 CYS A C 1
ATOM 1648 O O . CYS A 1 221 ? 4.355 20.078 14.789 1 42.75 221 CYS A O 1
ATOM 1650 N N . ALA A 1 222 ? 2.801 21.547 14.547 1 35.25 222 ALA A N 1
ATOM 1651 C CA . ALA A 1 222 ? 3.77 22.641 14.617 1 35.25 222 ALA A CA 1
ATOM 1652 C C . ALA A 1 222 ? 3.918 23.141 16.047 1 35.25 222 ALA A C 1
ATOM 1654 O O . ALA A 1 222 ? 4.746 24.016 16.328 1 35.25 222 ALA A O 1
ATOM 1655 N N . ALA A 1 223 ? 2.947 23.234 17.016 1 33.03 223 ALA A N 1
ATOM 1656 C CA . ALA A 1 223 ? 3.158 24.203 18.094 1 33.03 223 ALA A CA 1
ATOM 1657 C C . ALA A 1 223 ? 4.293 23.75 19.016 1 33.03 223 ALA A C 1
ATOM 1659 O O . ALA A 1 223 ? 4.125 22.844 19.828 1 33.03 223 ALA A O 1
ATOM 1660 N N . PHE A 1 224 ? 5.391 23.578 18.594 1 28.98 224 PHE A N 1
ATOM 1661 C CA . PHE A 1 224 ? 6.445 23.672 19.594 1 28.98 224 PHE A CA 1
ATOM 1662 C C . PHE A 1 224 ? 6.168 24.812 20.578 1 28.98 224 PHE A C 1
ATOM 1664 O O . PHE A 1 224 ? 5.914 25.938 20.156 1 28.98 224 PHE A O 1
ATOM 1671 N N . THR A 1 225 ? 5.383 24.625 21.719 1 25.27 225 THR A N 1
ATOM 1672 C CA . THR A 1 225 ? 5.508 25.609 22.797 1 25.27 225 THR A CA 1
ATOM 1673 C C . THR A 1 225 ? 6.82 26.375 22.688 1 25.27 225 THR A C 1
ATOM 1675 O O . THR A 1 225 ? 7.887 25.766 22.531 1 25.27 225 THR A O 1
ATOM 1678 N N . ALA A 1 226 ? 6.809 27.891 22.516 1 25.83 226 ALA A N 1
ATOM 1679 C CA . ALA A 1 226 ? 7.883 28.828 22.844 1 25.83 226 ALA A CA 1
ATOM 1680 C C . ALA A 1 226 ? 8.484 28.516 24.219 1 25.83 226 ALA A C 1
ATOM 1682 O O . ALA A 1 226 ? 7.773 28.125 25.141 1 25.83 226 ALA A O 1
ATOM 1683 N N . MET B 1 1 ? -26.484 -9.797 -14.781 1 50 1 MET B N 1
ATOM 1684 C CA . MET B 1 1 ? -26.031 -10.18 -13.445 1 50 1 MET B CA 1
ATOM 1685 C C . MET B 1 1 ? -24.609 -10.727 -13.484 1 50 1 MET B C 1
ATOM 1687 O O . MET B 1 1 ? -23.781 -10.367 -12.648 1 50 1 MET B O 1
ATOM 1691 N N . GLN B 1 2 ? -24.469 -11.547 -14.586 1 62.31 2 GLN B N 1
ATOM 1692 C CA . GLN B 1 2 ? -23.188 -12.195 -14.789 1 62.31 2 GLN B CA 1
ATOM 1693 C C . GLN B 1 2 ? -22.109 -11.18 -15.156 1 62.31 2 GLN B C 1
ATOM 1695 O O . GLN B 1 2 ? -21 -11.211 -14.617 1 62.31 2 GLN B O 1
ATOM 1700 N N . SER B 1 3 ? -22.562 -10.164 -15.992 1 70.94 3 SER B N 1
ATOM 1701 C CA . SER B 1 3 ? -21.594 -9.188 -16.469 1 70.94 3 SER B CA 1
ATOM 1702 C C . SER B 1 3 ? -21.156 -8.242 -15.359 1 70.94 3 SER B C 1
ATOM 1704 O O . SER B 1 3 ? -19.969 -7.91 -15.25 1 70.94 3 SER B O 1
ATOM 1706 N N . ASP B 1 4 ? -22.047 -7.98 -14.531 1 80.94 4 ASP B N 1
ATOM 1707 C CA . ASP B 1 4 ? -21.75 -7.066 -13.438 1 80.94 4 ASP B CA 1
ATOM 1708 C C . ASP B 1 4 ? -20.812 -7.715 -12.43 1 80.94 4 ASP B C 1
ATOM 1710 O O . ASP B 1 4 ? -19.875 -7.074 -11.945 1 80.94 4 ASP B O 1
ATOM 1714 N N . THR B 1 5 ? -21.078 -8.992 -12.32 1 83.25 5 THR B N 1
ATOM 1715 C CA . THR B 1 5 ? -20.25 -9.727 -11.367 1 83.25 5 THR B CA 1
ATOM 1716 C C . THR B 1 5 ? -18.812 -9.828 -11.859 1 83.25 5 THR B C 1
ATOM 1718 O O . THR B 1 5 ? -17.875 -9.727 -11.078 1 83.25 5 THR B O 1
ATOM 1721 N N . LEU B 1 6 ? -18.797 -10 -13.141 1 86 6 LEU B N 1
ATOM 1722 C CA . LEU B 1 6 ? -17.484 -10.078 -13.758 1 86 6 LEU B CA 1
ATOM 1723 C C . LEU B 1 6 ? -16.719 -8.773 -13.578 1 86 6 LEU B C 1
ATOM 1725 O O . LEU B 1 6 ? -15.539 -8.773 -13.227 1 86 6 LEU B O 1
ATOM 1729 N N . SER B 1 7 ? -17.391 -7.738 -13.742 1 86.94 7 SER B N 1
ATOM 1730 C CA . SER B 1 7 ? -16.781 -6.422 -13.625 1 86.94 7 SER B CA 1
ATOM 1731 C C . SER B 1 7 ? -16.344 -6.148 -12.188 1 86.94 7 SER B C 1
ATOM 1733 O O . SER B 1 7 ? -15.258 -5.602 -11.961 1 86.94 7 SER B O 1
ATOM 1735 N N . VAL B 1 8 ? -17.109 -6.566 -11.305 1 85.81 8 VAL B N 1
ATOM 1736 C CA . VAL B 1 8 ? -16.812 -6.305 -9.906 1 85.81 8 VAL B CA 1
ATOM 1737 C C . VAL B 1 8 ? -15.609 -7.148 -9.477 1 85.81 8 VAL B C 1
ATOM 1739 O O . VAL B 1 8 ? -14.742 -6.672 -8.742 1 85.81 8 VAL B O 1
ATOM 1742 N N . LEU B 1 9 ? -15.555 -8.352 -9.977 1 89.94 9 LEU B N 1
ATOM 1743 C CA . LEU B 1 9 ? -14.43 -9.211 -9.633 1 89.94 9 LEU B CA 1
ATOM 1744 C C . LEU B 1 9 ? -13.109 -8.594 -10.086 1 89.94 9 LEU B C 1
ATOM 1746 O O . LEU B 1 9 ? -12.148 -8.531 -9.32 1 89.94 9 LEU B O 1
ATOM 1750 N N . ARG B 1 10 ? -13.195 -8.031 -11.211 1 89.38 10 ARG B N 1
ATOM 1751 C CA . ARG B 1 10 ? -11.961 -7.535 -11.82 1 89.38 10 ARG B CA 1
ATOM 1752 C C . ARG B 1 10 ? -11.594 -6.164 -11.258 1 89.38 10 ARG B C 1
ATOM 1754 O O . ARG B 1 10 ? -10.484 -5.676 -11.477 1 89.38 10 ARG B O 1
ATOM 1761 N N . ARG B 1 11 ? -12.492 -5.613 -10.523 1 86.69 11 ARG B N 1
ATOM 1762 C CA . ARG B 1 11 ? -12.203 -4.336 -9.883 1 86.69 11 ARG B CA 1
ATOM 1763 C C . ARG B 1 11 ? -11.469 -4.543 -8.562 1 86.69 11 ARG B C 1
ATOM 1765 O O . ARG B 1 11 ? -10.883 -3.602 -8.016 1 86.69 11 ARG B O 1
ATOM 1772 N N . SER B 1 12 ? -11.57 -5.758 -8.133 1 91.12 12 SER B N 1
ATOM 1773 C CA . SER B 1 12 ? -10.812 -6.043 -6.918 1 91.12 12 SER B CA 1
ATOM 1774 C C . SER B 1 12 ? -9.312 -6.086 -7.199 1 91.12 12 SER B C 1
ATOM 1776 O O . SER B 1 12 ? -8.891 -6.48 -8.289 1 91.12 12 SER B O 1
ATOM 1778 N N . ARG B 1 13 ? -8.484 -5.766 -6.262 1 89.44 13 ARG B N 1
ATOM 1779 C CA . ARG B 1 13 ? -7.031 -5.75 -6.422 1 89.44 13 ARG B CA 1
ATOM 1780 C C . ARG B 1 13 ? -6.496 -7.152 -6.695 1 89.44 13 ARG B C 1
ATOM 1782 O O . ARG B 1 13 ? -5.605 -7.332 -7.527 1 89.44 13 ARG B O 1
ATOM 1789 N N . LEU B 1 14 ? -7.07 -8.117 -6.062 1 91 14 LEU B N 1
ATOM 1790 C CA . LEU B 1 14 ? -6.605 -9.492 -6.172 1 91 14 LEU B CA 1
ATOM 1791 C C . LEU B 1 14 ? -6.809 -10.023 -7.586 1 91 14 LEU B C 1
ATOM 1793 O O . LEU B 1 14 ? -5.98 -10.789 -8.094 1 91 14 LEU B O 1
ATOM 1797 N N . PHE B 1 15 ? -7.883 -9.57 -8.258 1 94.44 15 PHE B N 1
ATOM 1798 C CA . PHE B 1 15 ? -8.242 -10.18 -9.523 1 94.44 15 PHE B CA 1
ATOM 1799 C C . PHE B 1 15 ? -8.109 -9.18 -10.664 1 94.44 15 PHE B C 1
ATOM 1801 O O . PHE B 1 15 ? -8.617 -9.414 -11.766 1 94.44 15 PHE B O 1
ATOM 1808 N N . SER B 1 16 ? -7.496 -8.125 -10.391 1 92.69 16 SER B N 1
ATOM 1809 C CA . SER B 1 16 ? -7.445 -7.016 -11.344 1 92.69 16 SER B CA 1
ATOM 1810 C C . SER B 1 16 ? -6.742 -7.43 -12.633 1 92.69 16 SER B C 1
ATOM 1812 O O . SER B 1 16 ? -7 -6.855 -13.695 1 92.69 16 SER B O 1
ATOM 1814 N N . ALA B 1 17 ? -5.895 -8.438 -12.594 1 91.94 17 ALA B N 1
ATOM 1815 C CA . ALA B 1 17 ? -5.105 -8.82 -13.758 1 91.94 17 ALA B CA 1
ATOM 1816 C C . ALA B 1 17 ? -5.734 -10.016 -14.469 1 91.94 17 ALA B C 1
ATOM 1818 O O . ALA B 1 17 ? -5.246 -10.445 -15.516 1 91.94 17 ALA B O 1
ATOM 1819 N N . VAL B 1 18 ? -6.758 -10.516 -13.945 1 93.56 18 VAL B N 1
ATOM 1820 C CA . VAL B 1 18 ? -7.395 -11.695 -14.523 1 93.56 18 VAL B CA 1
ATOM 1821 C C . VAL B 1 18 ? -8.227 -11.297 -15.742 1 93.56 18 VAL B C 1
ATOM 1823 O O . VAL B 1 18 ? -8.969 -10.312 -15.695 1 93.56 18 VAL B O 1
ATOM 1826 N N . SER B 1 19 ? -8.062 -12.055 -16.859 1 93.94 19 SER B N 1
ATOM 1827 C CA . SER B 1 19 ? -8.828 -11.766 -18.062 1 93.94 19 SER B CA 1
ATOM 1828 C C . SER B 1 19 ? -10.32 -12 -17.844 1 93.94 19 SER B C 1
ATOM 1830 O O . SER B 1 19 ? -10.711 -12.656 -16.875 1 93.94 19 SER B O 1
ATOM 1832 N N . ALA B 1 20 ? -11.117 -11.5 -18.75 1 93.06 20 ALA B N 1
ATOM 1833 C CA . ALA B 1 20 ? -12.562 -11.719 -18.688 1 93.06 20 ALA B CA 1
ATOM 1834 C C . ALA B 1 20 ? -12.906 -13.203 -18.781 1 93.06 20 ALA B C 1
ATOM 1836 O O . ALA B 1 20 ? -13.805 -13.688 -18.109 1 93.06 20 ALA B O 1
ATOM 1837 N N . ALA B 1 21 ? -12.18 -13.914 -19.609 1 94.56 21 ALA B N 1
ATOM 1838 C CA . ALA B 1 21 ? -12.398 -15.352 -19.781 1 94.56 21 ALA B CA 1
ATOM 1839 C C . ALA B 1 21 ? -12.047 -16.109 -18.516 1 94.56 21 ALA B C 1
ATOM 1841 O O . ALA B 1 21 ? -12.797 -17 -18.078 1 94.56 21 ALA B O 1
ATOM 1842 N N . ASP B 1 22 ? -10.938 -15.75 -17.953 1 95.25 22 ASP B N 1
ATOM 1843 C CA . ASP B 1 22 ? -10.523 -16.391 -16.719 1 95.25 22 ASP B CA 1
ATOM 1844 C C . ASP B 1 22 ? -11.5 -16.078 -15.586 1 95.25 22 ASP B C 1
ATOM 1846 O O . ASP B 1 22 ? -11.844 -16.969 -14.797 1 95.25 22 ASP B O 1
ATOM 1850 N N . ALA B 1 23 ? -11.938 -14.836 -15.562 1 94.69 23 ALA B N 1
ATOM 1851 C CA . ALA B 1 23 ? -12.898 -14.438 -14.539 1 94.69 23 ALA B CA 1
ATOM 1852 C C . ALA B 1 23 ? -14.203 -15.219 -14.688 1 94.69 23 ALA B C 1
ATOM 1854 O O . ALA B 1 23 ? -14.789 -15.656 -13.695 1 94.69 23 ALA B O 1
ATOM 1855 N N . ALA B 1 24 ? -14.625 -15.375 -15.891 1 94.19 24 ALA B N 1
ATOM 1856 C CA . ALA B 1 24 ? -15.852 -16.125 -16.141 1 94.19 24 ALA B CA 1
ATOM 1857 C C . ALA B 1 24 ? -15.727 -17.562 -15.68 1 94.19 24 ALA B C 1
ATOM 1859 O O . ALA B 1 24 ? -16.656 -18.125 -15.094 1 94.19 24 ALA B O 1
ATOM 1860 N N . ALA B 1 25 ? -14.641 -18.125 -15.93 1 94.69 25 ALA B N 1
ATOM 1861 C CA . ALA B 1 25 ? -14.391 -19.5 -15.5 1 94.69 25 ALA B CA 1
ATOM 1862 C C . ALA B 1 25 ? -14.406 -19.609 -13.984 1 94.69 25 ALA B C 1
ATOM 1864 O O . ALA B 1 25 ? -14.992 -20.547 -13.43 1 94.69 25 ALA B O 1
ATOM 1865 N N . LEU B 1 26 ? -13.812 -18.672 -13.336 1 94.25 26 LEU B N 1
ATOM 1866 C CA . LEU B 1 26 ? -13.734 -18.672 -11.875 1 94.25 26 LEU B CA 1
ATOM 1867 C C . LEU B 1 26 ? -15.117 -18.484 -11.258 1 94.25 26 LEU B C 1
ATOM 1869 O O . LEU B 1 26 ? -15.383 -18.969 -10.156 1 94.25 26 LEU B O 1
ATOM 1873 N N . LEU B 1 27 ? -15.945 -17.812 -12 1 94.19 27 LEU B N 1
ATOM 1874 C CA . LEU B 1 27 ? -17.25 -17.438 -11.461 1 94.19 27 LEU B CA 1
ATOM 1875 C C . LEU B 1 27 ? -18.297 -18.5 -11.773 1 94.19 27 LEU B C 1
ATOM 1877 O O . LEU B 1 27 ? -19.453 -18.391 -11.367 1 94.19 27 LEU B O 1
ATOM 1881 N N . GLU B 1 28 ? -17.953 -19.531 -12.445 1 91.06 28 GLU B N 1
ATOM 1882 C CA . GLU B 1 28 ? -18.906 -20.531 -12.898 1 91.06 28 GLU B CA 1
ATOM 1883 C C . GLU B 1 28 ? -19.672 -21.125 -11.719 1 91.06 28 GLU B C 1
ATOM 1885 O O . GLU B 1 28 ? -20.891 -21.328 -11.805 1 91.06 28 GLU B O 1
ATOM 1890 N N . ASP B 1 29 ? -19.078 -21.328 -10.57 1 91.44 29 ASP B N 1
ATOM 1891 C CA . ASP B 1 29 ? -19.734 -21.969 -9.43 1 91.44 29 ASP B CA 1
ATOM 1892 C C . ASP B 1 29 ? -19.812 -21.016 -8.242 1 91.44 29 ASP B C 1
ATOM 1894 O O . ASP B 1 29 ? -19.844 -21.453 -7.09 1 91.44 29 ASP B O 1
ATOM 1898 N N . HIS B 1 30 ? -19.781 -19.766 -8.523 1 94.38 30 HIS B N 1
ATOM 1899 C CA . HIS B 1 30 ? -19.828 -18.797 -7.43 1 94.38 30 HIS B CA 1
ATOM 1900 C C . HIS B 1 30 ? -21.219 -18.75 -6.812 1 94.38 30 HIS B C 1
ATOM 1902 O O . HIS B 1 30 ? -22.188 -19.25 -7.391 1 94.38 30 HIS B O 1
ATOM 1908 N N . ARG B 1 31 ? -21.391 -18.203 -5.648 1 96.06 31 ARG B N 1
ATOM 1909 C CA . ARG B 1 31 ? -22.641 -17.953 -4.953 1 96.06 31 ARG B CA 1
ATOM 1910 C C . ARG B 1 31 ? -22.766 -16.484 -4.535 1 96.06 31 ARG B C 1
ATOM 1912 O O . ARG B 1 31 ? -21.75 -15.812 -4.332 1 96.06 31 ARG B O 1
ATOM 1919 N N . ILE B 1 32 ? -23.969 -16.078 -4.527 1 96.56 32 ILE B N 1
ATOM 1920 C CA . ILE B 1 32 ? -24.266 -14.766 -3.949 1 96.56 32 ILE B CA 1
ATOM 1921 C C . ILE B 1 32 ? -24.875 -14.938 -2.559 1 96.56 32 ILE B C 1
ATOM 1923 O O . ILE B 1 32 ? -25.844 -15.68 -2.385 1 96.56 32 ILE B O 1
ATOM 1927 N N . LEU B 1 33 ? -24.281 -14.289 -1.589 1 97.44 33 LEU B N 1
ATOM 1928 C CA . LEU B 1 33 ? -24.75 -14.367 -0.211 1 97.44 33 LEU B CA 1
ATOM 1929 C C . LEU B 1 33 ? -25.281 -13.016 0.265 1 97.44 33 LEU B C 1
ATOM 1931 O O . LEU B 1 33 ? -24.625 -11.992 0.047 1 97.44 33 LEU B O 1
ATOM 1935 N N . GLU B 1 34 ? -26.391 -13.023 0.778 1 98.12 34 GLU B N 1
ATOM 1936 C CA . GLU B 1 34 ? -26.953 -11.867 1.467 1 98.12 34 GLU B CA 1
ATOM 1937 C C . GLU B 1 34 ? -26.984 -12.078 2.977 1 98.12 34 GLU B C 1
ATOM 1939 O O . GLU B 1 34 ? -27.609 -13.023 3.463 1 98.12 34 GLU B O 1
ATOM 1944 N N . LEU B 1 35 ? -26.344 -11.211 3.652 1 98.12 35 LEU B N 1
ATOM 1945 C CA . LEU B 1 35 ? -26.203 -11.367 5.098 1 98.12 35 LEU B CA 1
ATOM 1946 C C . LEU B 1 35 ? -26.766 -10.156 5.828 1 98.12 35 LEU B C 1
ATOM 1948 O O . LEU B 1 35 ? -26.609 -9.023 5.375 1 98.12 35 LEU B O 1
ATOM 1952 N N . ALA B 1 36 ? -27.359 -10.398 6.934 1 97.88 36 ALA B N 1
ATOM 1953 C CA . ALA B 1 36 ? -27.844 -9.328 7.797 1 97.88 36 ALA B CA 1
ATOM 1954 C C . ALA B 1 36 ? -26.75 -8.812 8.719 1 97.88 36 ALA B C 1
ATOM 1956 O O . ALA B 1 36 ? -25.672 -9.43 8.828 1 97.88 36 ALA B O 1
ATOM 1957 N N . ASP B 1 37 ? -27.031 -7.805 9.289 1 97.25 37 ASP B N 1
ATOM 1958 C CA . ASP B 1 37 ? -26.109 -7.219 10.258 1 97.25 37 ASP B CA 1
ATOM 1959 C C . ASP B 1 37 ? -25.703 -8.242 11.32 1 97.25 37 ASP B C 1
ATOM 1961 O O . ASP B 1 37 ? -26.562 -8.961 11.852 1 97.25 37 ASP B O 1
ATOM 1965 N N . GLY B 1 38 ? -24.406 -8.352 11.484 1 96.31 38 GLY B N 1
ATOM 1966 C CA . GLY B 1 38 ? -23.891 -9.188 12.562 1 96.31 38 GLY B CA 1
ATOM 1967 C C . GLY B 1 38 ? -23.656 -10.625 12.148 1 96.31 38 GLY B C 1
ATOM 1968 O O . GLY B 1 38 ? -23.031 -11.398 12.875 1 96.31 38 GLY B O 1
ATOM 1969 N N . ALA B 1 39 ? -24.172 -10.984 11.023 1 97.62 39 ALA B N 1
ATOM 1970 C CA . ALA B 1 39 ? -23.984 -12.352 10.547 1 97.62 39 ALA B CA 1
ATOM 1971 C C . ALA B 1 39 ? -22.516 -12.68 10.375 1 97.62 39 ALA B C 1
ATOM 1973 O O . ALA B 1 39 ? -21.734 -11.844 9.922 1 97.62 39 ALA B O 1
ATOM 1974 N N . VAL B 1 40 ? -22.172 -13.914 10.695 1 97.06 40 VAL B N 1
ATOM 1975 C CA . VAL B 1 40 ? -20.797 -14.367 10.57 1 97.06 40 VAL B CA 1
ATOM 1976 C C . VAL B 1 40 ? -20.5 -14.758 9.125 1 97.06 40 VAL B C 1
ATOM 1978 O O . VAL B 1 40 ? -21.219 -15.578 8.547 1 97.06 40 VAL B O 1
ATOM 1981 N N . VAL B 1 41 ? -19.562 -14.125 8.578 1 97.75 41 VAL B N 1
ATOM 1982 C CA . VAL B 1 41 ? -19.109 -14.477 7.238 1 97.75 41 VAL B CA 1
ATOM 1983 C C . VAL B 1 41 ? -18.234 -15.727 7.301 1 97.75 41 VAL B C 1
ATOM 1985 O O . VAL B 1 41 ? -18.469 -16.688 6.574 1 97.75 41 VAL B O 1
ATOM 1988 N N . PHE B 1 42 ? -17.281 -15.641 8.148 1 96.94 42 PHE B N 1
ATOM 1989 C CA . PHE B 1 42 ? -16.469 -16.797 8.523 1 96.94 42 PHE B CA 1
ATOM 1990 C C . PHE B 1 42 ? -15.961 -16.656 9.953 1 96.94 42 PHE B C 1
ATOM 1992 O O . PHE B 1 42 ? -15.836 -15.547 10.469 1 96.94 42 PHE B O 1
ATOM 1999 N N . ALA B 1 43 ? -15.594 -17.812 10.57 1 95.5 43 ALA B N 1
ATOM 2000 C CA . ALA B 1 43 ? -15.172 -17.844 11.969 1 95.5 43 ALA B CA 1
ATOM 2001 C C . ALA B 1 43 ? -13.688 -18.188 12.078 1 95.5 43 ALA B C 1
ATOM 2003 O O . ALA B 1 43 ? -13.172 -19 11.297 1 95.5 43 ALA B O 1
ATOM 2004 N N . GLU B 1 44 ? -13.148 -17.578 13.023 1 93.94 44 GLU B N 1
ATOM 2005 C CA . GLU B 1 44 ? -11.773 -17.953 13.328 1 93.94 44 GLU B CA 1
ATOM 2006 C C . GLU B 1 44 ? -11.633 -19.469 13.484 1 93.94 44 GLU B C 1
ATOM 2008 O O . GLU B 1 44 ? -12.508 -20.125 14.055 1 93.94 44 GLU B O 1
ATOM 2013 N N . ASP B 1 45 ? -10.539 -20.078 12.844 1 95.44 45 ASP B N 1
ATOM 2014 C CA . ASP B 1 45 ? -10.125 -21.469 12.961 1 95.44 45 ASP B CA 1
ATOM 2015 C C . ASP B 1 45 ? -11.023 -22.375 12.133 1 95.44 45 ASP B C 1
ATOM 2017 O O . ASP B 1 45 ? -10.844 -23.594 12.125 1 95.44 45 ASP B O 1
ATOM 2021 N N . SER B 1 46 ? -12.008 -21.812 11.477 1 95.94 46 SER B N 1
ATOM 2022 C CA . SER B 1 46 ? -12.812 -22.625 10.555 1 95.94 46 SER B CA 1
ATOM 2023 C C . SER B 1 46 ? -12.102 -22.781 9.211 1 95.94 46 SER B C 1
ATOM 2025 O O . SER B 1 46 ? -11.219 -22 8.867 1 95.94 46 SER B O 1
ATOM 2027 N N . LEU B 1 47 ? -12.531 -23.797 8.523 1 96.81 47 LEU B N 1
ATOM 2028 C CA . LEU B 1 47 ? -11.969 -24.062 7.203 1 96.81 47 LEU B CA 1
ATOM 2029 C C . LEU B 1 47 ? -12.43 -23.016 6.195 1 96.81 47 LEU B C 1
ATOM 2031 O O . LEU B 1 47 ? -13.594 -22.594 6.219 1 96.81 47 LEU B O 1
ATOM 2035 N N . ALA B 1 48 ? -11.523 -22.656 5.355 1 96.94 48 ALA B N 1
ATOM 2036 C CA . ALA B 1 48 ? -11.836 -21.656 4.328 1 96.94 48 ALA B CA 1
ATOM 2037 C C . ALA B 1 48 ? -12.43 -22.328 3.086 1 96.94 48 ALA B C 1
ATOM 2039 O O . ALA B 1 48 ? -11.688 -22.766 2.199 1 96.94 48 ALA B O 1
ATOM 2040 N N . GLU B 1 49 ? -13.688 -22.297 2.949 1 97.12 49 GLU B N 1
ATOM 2041 C CA . GLU B 1 49 ? -14.367 -22.969 1.843 1 97.12 49 GLU B CA 1
ATOM 2042 C C . GLU B 1 49 ? -14.602 -22 0.681 1 97.12 49 GLU B C 1
ATOM 2044 O O . GLU B 1 49 ? -14.836 -22.438 -0.451 1 97.12 49 GLU B O 1
ATOM 2049 N N . PHE B 1 50 ? -14.594 -20.719 1.106 1 97.75 50 PHE B N 1
ATOM 2050 C CA . PHE B 1 50 ? -14.883 -19.719 0.097 1 97.75 50 PHE B CA 1
ATOM 2051 C C . PHE B 1 50 ? -13.961 -18.516 0.254 1 97.75 50 PHE B C 1
ATOM 2053 O O . PHE B 1 50 ? -13.531 -18.188 1.364 1 97.75 50 PHE B O 1
ATOM 2060 N N . LEU B 1 51 ? -13.633 -17.906 -0.849 1 97.38 51 LEU B N 1
ATOM 2061 C CA . LEU B 1 51 ? -13.156 -16.531 -0.895 1 97.38 51 LEU B CA 1
ATOM 2062 C C . LEU B 1 51 ? -14.305 -15.555 -1.107 1 97.38 51 LEU B C 1
ATOM 2064 O O . LEU B 1 51 ? -15.156 -15.773 -1.972 1 97.38 51 LEU B O 1
ATOM 2068 N N . PHE B 1 52 ? -14.289 -14.492 -0.378 1 97.62 52 PHE B N 1
ATOM 2069 C CA . PHE B 1 52 ? -15.422 -13.578 -0.452 1 97.62 52 PHE B CA 1
ATOM 2070 C C . PHE B 1 52 ? -15.008 -12.258 -1.092 1 97.62 52 PHE B C 1
ATOM 2072 O O . PHE B 1 52 ? -13.922 -11.75 -0.833 1 97.62 52 PHE B O 1
ATOM 2079 N N . LEU B 1 53 ? -15.859 -11.742 -1.874 1 96.62 53 LEU B N 1
ATOM 2080 C CA . LEU B 1 53 ? -15.781 -10.391 -2.428 1 96.62 53 LEU B CA 1
ATOM 2081 C C . LEU B 1 53 ? -16.984 -9.562 -2.014 1 96.62 53 LEU B C 1
ATOM 2083 O O . LEU B 1 53 ? -18.141 -9.977 -2.221 1 96.62 53 LEU B O 1
ATOM 2087 N N . VAL B 1 54 ? -16.734 -8.445 -1.448 1 95.44 54 VAL B N 1
ATOM 2088 C CA . VAL B 1 54 ? -17.828 -7.578 -1.018 1 95.44 54 VAL B CA 1
ATOM 2089 C C . VAL B 1 54 ? -18.438 -6.863 -2.227 1 95.44 54 VAL B C 1
ATOM 2091 O O . VAL B 1 54 ? -17.734 -6.133 -2.934 1 95.44 54 VAL B O 1
ATOM 2094 N N . LEU B 1 55 ? -19.672 -7.098 -2.471 1 94.69 55 LEU B N 1
ATOM 2095 C CA . LEU B 1 55 ? -20.359 -6.418 -3.559 1 94.69 55 LEU B CA 1
ATOM 2096 C C . LEU B 1 55 ? -21.047 -5.148 -3.061 1 94.69 55 LEU B C 1
ATOM 2098 O O . LEU B 1 55 ? -21.062 -4.133 -3.766 1 94.69 55 LEU B O 1
ATOM 2102 N N . ASP B 1 56 ? -21.562 -5.312 -1.906 1 93.44 56 ASP B N 1
ATOM 2103 C CA . ASP B 1 56 ? -22.25 -4.207 -1.254 1 93.44 56 ASP B CA 1
ATOM 2104 C C . ASP B 1 56 ? -22.203 -4.352 0.266 1 93.44 56 ASP B C 1
ATOM 2106 O O . ASP B 1 56 ? -22.25 -5.465 0.791 1 93.44 56 ASP B O 1
ATOM 2110 N N . GLY B 1 57 ? -22.125 -3.145 0.932 1 94.25 57 GLY B N 1
ATOM 2111 C CA . GLY B 1 57 ? -22.078 -3.154 2.385 1 94.25 57 GLY B CA 1
ATOM 2112 C C . GLY B 1 57 ? -20.672 -3.217 2.938 1 94.25 57 GLY B C 1
ATOM 2113 O O . GLY B 1 57 ? -19.719 -2.805 2.27 1 94.25 57 GLY B O 1
ATOM 2114 N N . GLU B 1 58 ? -20.609 -3.686 4.27 1 94.62 58 GLU B N 1
ATOM 2115 C CA . GLU B 1 58 ? -19.328 -3.666 4.961 1 94.62 58 GLU B CA 1
ATOM 2116 C C . GLU B 1 58 ? -19.156 -4.895 5.848 1 94.62 58 GLU B C 1
ATOM 2118 O O . GLU B 1 58 ? -20.125 -5.383 6.434 1 94.62 58 GLU B O 1
ATOM 2123 N N . ILE B 1 59 ? -17.922 -5.348 5.844 1 95.06 59 ILE B N 1
ATOM 2124 C CA . ILE B 1 59 ? -17.547 -6.445 6.727 1 95.06 59 ILE B CA 1
ATOM 2125 C C . ILE B 1 59 ? -16.516 -5.961 7.738 1 95.06 59 ILE B C 1
ATOM 2127 O O . ILE B 1 59 ? -15.617 -5.188 7.395 1 95.06 59 ILE B O 1
ATOM 2131 N N . ALA B 1 60 ? -16.703 -6.438 8.938 1 92.06 60 ALA B N 1
ATOM 2132 C CA . ALA B 1 60 ? -15.727 -6.152 9.992 1 92.06 60 ALA B CA 1
ATOM 2133 C C . ALA B 1 60 ? -14.938 -7.402 10.359 1 92.06 60 ALA B C 1
ATOM 2135 O O . ALA B 1 60 ? -15.508 -8.484 10.531 1 92.06 60 ALA B O 1
ATOM 2136 N N . ILE B 1 61 ? -13.656 -7.195 10.312 1 90.62 61 ILE B N 1
ATOM 2137 C CA . ILE B 1 61 ? -12.773 -8.281 10.742 1 90.62 61 ILE B CA 1
ATOM 2138 C C . ILE B 1 61 ? -12.07 -7.891 12.039 1 90.62 61 ILE B C 1
ATOM 2140 O O . ILE B 1 61 ? -11.461 -6.824 12.125 1 90.62 61 ILE B O 1
ATOM 2144 N N . ASP B 1 62 ? -12.266 -8.516 12.977 1 76.69 62 ASP B N 1
ATOM 2145 C CA . ASP B 1 62 ? -11.672 -8.266 14.289 1 76.69 62 ASP B CA 1
ATOM 2146 C C . ASP B 1 62 ? -10.352 -9.016 14.445 1 76.69 62 ASP B C 1
ATOM 2148 O O . ASP B 1 62 ? -10.336 -10.211 14.734 1 76.69 62 ASP B O 1
ATOM 2152 N N . PRO B 1 63 ? -9.344 -8.305 13.945 1 66.5 63 PRO B N 1
ATOM 2153 C CA . PRO B 1 63 ? -8.109 -9.062 14.18 1 66.5 63 PRO B CA 1
ATOM 2154 C C . PRO B 1 63 ? -7.816 -9.266 15.664 1 66.5 63 PRO B C 1
ATOM 2156 O O . PRO B 1 63 ? -8.57 -8.781 16.516 1 66.5 63 PRO B O 1
ATOM 2159 N N . CYS B 1 64 ? -6.699 -9.922 15.992 1 56.75 64 CYS B N 1
ATOM 2160 C CA . CYS B 1 64 ? -6.312 -10.141 17.375 1 56.75 64 CYS B CA 1
ATOM 2161 C C . CYS B 1 64 ? -6.301 -8.828 18.156 1 56.75 64 CYS B C 1
ATOM 2163 O O . CYS B 1 64 ? -6.34 -7.75 17.562 1 56.75 64 CYS B O 1
ATOM 2165 N N . ALA B 1 65 ? -6.406 -8.883 19.438 1 53.12 65 ALA B N 1
ATOM 2166 C CA . ALA B 1 65 ? -6.602 -7.898 20.5 1 53.12 65 ALA B CA 1
ATOM 2167 C C . ALA B 1 65 ? -5.832 -6.613 20.203 1 53.12 65 ALA B C 1
ATOM 2169 O O . ALA B 1 65 ? -6.258 -5.523 20.594 1 53.12 65 ALA B O 1
ATOM 2170 N N . THR B 1 66 ? -4.82 -6.734 19.422 1 51.66 66 THR B N 1
ATOM 2171 C CA . THR B 1 66 ? -3.947 -5.566 19.438 1 51.66 66 THR B CA 1
ATOM 2172 C C . THR B 1 66 ? -4.094 -4.754 18.156 1 51.66 66 THR B C 1
ATOM 2174 O O . THR B 1 66 ? -3.529 -3.666 18.031 1 51.66 66 THR B O 1
ATOM 2177 N N . SER B 1 67 ? -4.914 -5.309 17.25 1 56.97 67 SER B N 1
ATOM 2178 C CA . SER B 1 67 ? -4.988 -4.551 16 1 56.97 67 SER B CA 1
ATOM 2179 C C . SER B 1 67 ? -6.387 -3.988 15.781 1 56.97 67 SER B C 1
ATOM 2181 O O . SER B 1 67 ? -7.379 -4.602 16.188 1 56.97 67 SER B O 1
ATOM 2183 N N . PRO B 1 68 ? -6.449 -2.734 15.289 1 61.12 68 PRO B N 1
ATOM 2184 C CA . PRO B 1 68 ? -7.762 -2.143 15.008 1 61.12 68 PRO B CA 1
ATOM 2185 C C . PRO B 1 68 ? -8.609 -2.998 14.07 1 61.12 68 PRO B C 1
ATOM 2187 O O . PRO B 1 68 ? -8.062 -3.777 13.281 1 61.12 68 PRO B O 1
ATOM 2190 N N . GLN B 1 69 ? -9.82 -2.922 14.312 1 73.12 69 GLN B N 1
ATOM 2191 C CA . GLN B 1 69 ? -10.805 -3.609 13.484 1 73.12 69 GLN B CA 1
ATOM 2192 C C . GLN B 1 69 ? -10.656 -3.221 12.016 1 73.12 69 GLN B C 1
ATOM 2194 O O . GLN B 1 69 ? -10.492 -2.041 11.695 1 73.12 69 GLN B O 1
ATOM 2199 N N . LEU B 1 70 ? -10.57 -4.254 11.203 1 80.62 70 LEU B N 1
ATOM 2200 C CA . LEU B 1 70 ? -10.508 -4.039 9.766 1 80.62 70 LEU B CA 1
ATOM 2201 C C . LEU B 1 70 ? -11.906 -3.984 9.156 1 80.62 70 LEU B C 1
ATOM 2203 O O . LEU B 1 70 ? -12.75 -4.824 9.469 1 80.62 70 LEU B O 1
ATOM 2207 N N . ARG B 1 71 ? -12.141 -2.926 8.422 1 87.25 71 ARG B N 1
ATOM 2208 C CA . ARG B 1 71 ? -13.406 -2.807 7.703 1 87.25 71 ARG B CA 1
ATOM 2209 C C . ARG B 1 71 ? -13.203 -2.977 6.203 1 87.25 71 ARG B C 1
ATOM 2211 O O . ARG B 1 71 ? -12.344 -2.324 5.609 1 87.25 71 ARG B O 1
ATOM 2218 N N . LEU B 1 72 ? -13.906 -3.844 5.605 1 90.88 72 LEU B N 1
ATOM 2219 C CA . LEU B 1 72 ? -13.859 -4.109 4.172 1 90.88 72 LEU B CA 1
ATOM 2220 C C . LEU B 1 72 ? -15.148 -3.654 3.492 1 90.88 72 LEU B C 1
ATOM 2222 O O . LEU B 1 72 ? -16.234 -3.828 4.039 1 90.88 72 LEU B O 1
ATOM 2226 N N . CYS B 1 73 ? -15.008 -3.043 2.359 1 90.69 73 CYS B N 1
ATOM 2227 C CA . CYS B 1 73 ? -16.141 -2.516 1.618 1 90.69 73 CYS B CA 1
ATOM 2228 C C . CYS B 1 73 ? -16.172 -3.059 0.194 1 90.69 73 CYS B C 1
ATOM 2230 O O . CYS B 1 73 ? -15.406 -3.965 -0.142 1 90.69 73 CYS B O 1
ATOM 2232 N N . ALA B 1 74 ? -17.094 -2.564 -0.575 1 89.94 74 ALA B N 1
ATOM 2233 C CA . ALA B 1 74 ? -17.281 -3.049 -1.938 1 89.94 74 ALA B CA 1
ATOM 2234 C C . ALA B 1 74 ? -15.969 -3.066 -2.711 1 89.94 74 ALA B C 1
ATOM 2236 O O . ALA B 1 74 ? -15.234 -2.078 -2.715 1 89.94 74 ALA B O 1
ATOM 2237 N N . GLY B 1 75 ? -15.656 -4.242 -3.262 1 88.81 75 GLY B N 1
ATOM 2238 C CA . GLY B 1 75 ? -14.43 -4.398 -4.027 1 88.81 75 GLY B CA 1
ATOM 2239 C C . GLY B 1 75 ? -13.336 -5.117 -3.26 1 88.81 75 GLY B C 1
ATOM 2240 O O . GLY B 1 75 ? -12.391 -5.625 -3.855 1 88.81 75 GLY B O 1
ATOM 2241 N N . ASP B 1 76 ? -13.469 -5.188 -2.008 1 90.31 76 ASP B N 1
ATOM 2242 C CA . ASP B 1 76 ? -12.477 -5.855 -1.177 1 90.31 76 ASP B CA 1
ATOM 2243 C C . ASP B 1 76 ? -12.742 -7.355 -1.102 1 90.31 76 ASP B C 1
ATOM 2245 O O . ASP B 1 76 ? -13.891 -7.797 -1.208 1 90.31 76 ASP B O 1
ATOM 2249 N N . THR B 1 77 ? -11.672 -8.055 -0.892 1 93.88 77 THR B N 1
ATOM 2250 C CA . THR B 1 77 ? -11.781 -9.492 -0.703 1 93.88 77 THR B CA 1
ATOM 2251 C C . THR B 1 77 ? -11.469 -9.875 0.741 1 93.88 77 THR B C 1
ATOM 2253 O O . THR B 1 77 ? -10.742 -9.164 1.433 1 93.88 77 THR B O 1
ATOM 2256 N N . ALA B 1 78 ? -12.078 -10.984 1.149 1 93.81 78 ALA B N 1
ATOM 2257 C CA . ALA B 1 78 ? -11.852 -11.523 2.488 1 93.81 78 ALA B CA 1
ATOM 2258 C C . ALA B 1 78 ? -11.586 -13.023 2.443 1 93.81 78 ALA B C 1
ATOM 2260 O O . ALA B 1 78 ? -12.219 -13.742 1.666 1 93.81 78 ALA B O 1
ATOM 2261 N N . GLY B 1 79 ? -10.656 -13.445 3.266 1 94 79 GLY B N 1
ATOM 2262 C CA . GLY B 1 79 ? -10.367 -14.859 3.404 1 94 79 GLY B CA 1
ATOM 2263 C C . GLY B 1 79 ? -9.25 -15.336 2.49 1 94 79 GLY B C 1
ATOM 2264 O O . GLY B 1 79 ? -9.031 -16.547 2.344 1 94 79 GLY B O 1
ATOM 2265 N N . GLU B 1 80 ? -8.562 -14.422 1.844 1 93.62 80 GLU B N 1
ATOM 2266 C CA . GLU B 1 80 ? -7.543 -14.75 0.848 1 93.62 80 GLU B CA 1
ATOM 2267 C C . GLU B 1 80 ? -6.43 -15.594 1.458 1 93.62 80 GLU B C 1
ATOM 2269 O O . GLU B 1 80 ? -6.012 -16.594 0.875 1 93.62 80 GLU B O 1
ATOM 2274 N N . GLU B 1 81 ? -6.02 -15.125 2.594 1 91.12 81 GLU B N 1
ATOM 2275 C CA . GLU B 1 81 ? -4.898 -15.828 3.205 1 91.12 81 GLU B CA 1
ATOM 2276 C C . GLU B 1 81 ? -5.246 -17.297 3.482 1 91.12 81 GLU B C 1
ATOM 2278 O O . GLU B 1 81 ? -4.496 -18.203 3.109 1 91.12 81 GLU B O 1
ATOM 2283 N N . ALA B 1 82 ? -6.332 -17.578 4.098 1 94.5 82 ALA B N 1
ATOM 2284 C CA . ALA B 1 82 ? -6.762 -18.938 4.438 1 94.5 82 ALA B CA 1
ATOM 2285 C C . ALA B 1 82 ? -6.973 -19.766 3.178 1 94.5 82 ALA B C 1
ATOM 2287 O O . ALA B 1 82 ? -6.516 -20.906 3.102 1 94.5 82 ALA B O 1
ATOM 2288 N N . VAL B 1 83 ? -7.605 -19.219 2.195 1 96.5 83 VAL B N 1
ATOM 2289 C CA . VAL B 1 83 ? -7.926 -19.938 0.963 1 96.5 83 VAL B CA 1
ATOM 2290 C C . VAL B 1 83 ? -6.641 -20.281 0.217 1 96.5 83 VAL B C 1
ATOM 2292 O O . VAL B 1 83 ? -6.461 -21.422 -0.219 1 96.5 83 VAL B O 1
ATOM 2295 N N . LEU B 1 84 ? -5.758 -19.359 0.116 1 94.56 84 LEU B N 1
ATOM 2296 C CA . LEU B 1 84 ? -4.562 -19.516 -0.705 1 94.56 84 LEU B CA 1
ATOM 2297 C C . LEU B 1 84 ? -3.543 -20.406 -0.01 1 94.56 84 LEU B C 1
ATOM 2299 O O . LEU B 1 84 ? -2.836 -21.188 -0.666 1 94.56 84 LEU B O 1
ATOM 2303 N N . THR B 1 85 ? -3.523 -20.391 1.26 1 91.12 85 THR B N 1
ATOM 2304 C CA . THR B 1 85 ? -2.506 -21.172 1.963 1 91.12 85 THR B CA 1
ATOM 2305 C C . THR B 1 85 ? -3.086 -22.484 2.471 1 91.12 85 THR B C 1
ATOM 2307 O O . THR B 1 85 ? -2.352 -23.344 2.969 1 91.12 85 THR B O 1
ATOM 2310 N N . GLY B 1 86 ? -4.301 -22.609 2.336 1 93.44 86 GLY B N 1
ATOM 2311 C CA . GLY B 1 86 ? -4.934 -23.828 2.793 1 93.44 86 GLY B CA 1
ATOM 2312 C C . GLY B 1 86 ? -4.953 -23.969 4.305 1 93.44 86 GLY B C 1
ATOM 2313 O O . GLY B 1 86 ? -4.797 -25.062 4.836 1 93.44 86 GLY B O 1
ATOM 2314 N N . THR B 1 87 ? -5.008 -22.875 5.023 1 93.56 87 THR B N 1
ATOM 2315 C CA . THR B 1 87 ? -5.062 -22.844 6.48 1 93.56 87 THR B CA 1
ATOM 2316 C C . THR B 1 87 ? -6.418 -22.328 6.961 1 93.56 87 THR B C 1
ATOM 2318 O O . THR B 1 87 ? -7.191 -21.781 6.18 1 93.56 87 THR B O 1
ATOM 2321 N N . PRO 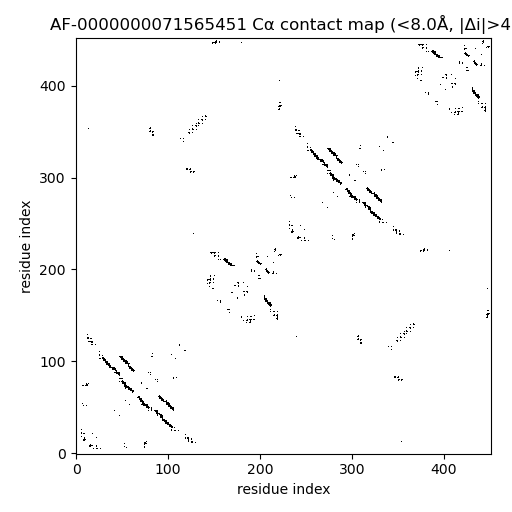B 1 88 ? -6.746 -22.562 8.234 1 96 88 PRO B N 1
ATOM 2322 C CA . PRO B 1 88 ? -7.996 -22.016 8.766 1 96 88 PRO B CA 1
ATOM 2323 C C . PRO B 1 88 ? -7.988 -20.484 8.836 1 96 88 PRO B C 1
ATOM 2325 O O . PRO B 1 88 ? -6.922 -19.875 8.766 1 96 88 PRO B O 1
ATOM 2328 N N . HIS B 1 89 ? -9.234 -19.922 8.93 1 94.88 89 HIS B N 1
ATOM 2329 C CA . HIS B 1 89 ? -9.336 -18.469 9.094 1 94.88 89 HIS B CA 1
ATOM 2330 C C . HIS B 1 89 ? -8.656 -18.016 10.383 1 94.88 89 HIS B C 1
ATOM 2332 O O . HIS B 1 89 ? -8.836 -18.641 11.43 1 94.88 89 HIS B O 1
ATOM 2338 N N . GLY B 1 90 ? -7.883 -16.938 10.312 1 90.94 90 GLY B N 1
ATOM 2339 C CA . GLY B 1 90 ? -7.156 -16.453 11.469 1 90.94 90 GLY B CA 1
ATOM 2340 C C . GLY B 1 90 ? -7.977 -15.516 12.336 1 90.94 90 GLY B C 1
ATOM 2341 O O . GLY B 1 90 ? -7.539 -15.117 13.422 1 90.94 90 GLY B O 1
ATOM 2342 N N . ALA B 1 91 ? -9.156 -15.133 11.867 1 91.69 91 ALA B N 1
ATOM 2343 C CA . ALA B 1 91 ? -10.047 -14.219 12.578 1 91.69 91 ALA B CA 1
ATOM 2344 C C . ALA B 1 91 ? -11.5 -14.422 12.148 1 91.69 91 ALA B C 1
ATOM 2346 O O . ALA B 1 91 ? -11.773 -15.164 11.203 1 91.69 91 ALA B O 1
ATOM 2347 N N . THR B 1 92 ? -12.289 -13.797 12.93 1 94 92 THR B N 1
ATOM 2348 C CA . THR B 1 92 ? -13.711 -13.836 12.594 1 94 92 THR B CA 1
ATOM 2349 C C . THR B 1 92 ? -14.117 -12.586 11.812 1 94 92 THR B C 1
ATOM 2351 O O . THR B 1 92 ? -13.703 -11.477 12.148 1 94 92 THR B O 1
ATOM 2354 N N . ALA B 1 93 ? -14.852 -12.773 10.758 1 95.56 93 ALA B N 1
ATOM 2355 C CA . ALA B 1 93 ? -15.422 -11.688 9.984 1 95.56 93 ALA B CA 1
ATOM 2356 C C . ALA B 1 93 ? -16.953 -11.664 10.109 1 95.56 93 ALA B C 1
ATOM 2358 O O . ALA B 1 93 ? -17.594 -12.711 10.062 1 95.56 93 ALA B O 1
ATOM 2359 N N . ARG B 1 94 ? -17.453 -10.453 10.336 1 96.81 94 ARG B N 1
ATOM 2360 C CA . ARG B 1 94 ? -18.891 -10.289 10.5 1 96.81 94 ARG B CA 1
ATOM 2361 C C . ARG B 1 94 ? -19.422 -9.172 9.609 1 96.81 94 ARG B C 1
ATOM 2363 O O . ARG B 1 94 ? -18.703 -8.219 9.305 1 96.81 94 ARG B O 1
ATOM 2370 N N . ALA B 1 95 ? -20.703 -9.32 9.281 1 97.31 95 ALA B N 1
ATOM 2371 C CA . ALA B 1 95 ? -21.391 -8.25 8.555 1 97.31 95 ALA B CA 1
ATOM 2372 C C . ALA B 1 95 ? -21.609 -7.035 9.453 1 97.31 95 ALA B C 1
ATOM 2374 O O . ALA B 1 95 ? -22.016 -7.172 10.609 1 97.31 95 ALA B O 1
ATOM 2375 N N . SER B 1 96 ? -21.25 -5.93 8.969 1 95.31 96 SER B N 1
ATOM 2376 C CA . SER B 1 96 ? -21.609 -4.652 9.578 1 95.31 96 SER B CA 1
ATOM 2377 C C . SER B 1 96 ? -22.719 -3.955 8.797 1 95.31 96 SER B C 1
ATOM 2379 O O . SER B 1 96 ? -22.453 -3.129 7.926 1 95.31 96 SER B O 1
ATOM 2381 N N . GLY B 1 97 ? -23.953 -4.211 9.164 1 95.94 97 GLY B N 1
ATOM 2382 C CA . GLY B 1 97 ? -25.109 -3.896 8.336 1 95.94 97 GLY B CA 1
ATOM 2383 C C . GLY B 1 97 ? -25.406 -4.969 7.305 1 95.94 97 GLY B C 1
ATOM 2384 O O . GLY B 1 97 ? -24.781 -6.023 7.297 1 95.94 97 GLY B O 1
ATOM 2385 N N . PRO B 1 98 ? -26.406 -4.715 6.488 1 97.44 98 PRO B N 1
ATOM 2386 C CA . PRO B 1 98 ? -26.672 -5.645 5.383 1 97.44 98 PRO B CA 1
ATOM 2387 C C . PRO B 1 98 ? -25.516 -5.688 4.375 1 97.44 98 PRO B C 1
ATOM 2389 O O . PRO B 1 98 ? -25 -4.641 3.988 1 97.44 98 PRO B O 1
ATOM 2392 N N . VAL B 1 99 ? -25.156 -6.938 4.039 1 97.56 99 VAL B N 1
ATOM 2393 C CA . VAL B 1 99 ? -24.031 -7.074 3.129 1 97.56 99 VAL B CA 1
ATOM 2394 C C . VAL B 1 99 ? -24.344 -8.102 2.047 1 97.56 99 VAL B C 1
ATOM 2396 O O . VAL B 1 99 ? -25.016 -9.102 2.316 1 97.56 99 VAL B O 1
ATOM 2399 N N . THR B 1 100 ? -23.953 -7.816 0.856 1 97.25 100 THR B N 1
ATOM 2400 C CA . THR B 1 100 ? -23.984 -8.766 -0.252 1 97.25 100 THR B CA 1
ATOM 2401 C C . THR B 1 100 ? -22.578 -9.188 -0.641 1 97.25 100 THR B C 1
ATOM 2403 O O . THR B 1 100 ? -21.703 -8.344 -0.884 1 97.25 100 THR B O 1
ATOM 2406 N N . LEU B 1 101 ? -22.391 -10.539 -0.675 1 97.38 101 LEU B N 1
ATOM 2407 C CA . LEU B 1 101 ? -21.062 -11.078 -0.969 1 97.38 101 LEU B CA 1
ATOM 2408 C C . LEU B 1 101 ? -21.109 -12.008 -2.18 1 97.38 101 LEU B C 1
ATOM 2410 O O . LEU B 1 101 ? -22.109 -12.703 -2.391 1 97.38 101 LEU B O 1
ATOM 2414 N N . LEU B 1 102 ? -20.109 -11.898 -2.912 1 97.12 102 LEU B N 1
ATOM 2415 C CA . LEU B 1 102 ? -19.812 -12.969 -3.859 1 97.12 102 LEU B CA 1
ATOM 2416 C C . LEU B 1 102 ? -18.875 -14.008 -3.23 1 97.12 102 LEU B C 1
ATOM 2418 O O . LEU B 1 102 ? -17.812 -13.664 -2.713 1 97.12 102 LEU B O 1
ATOM 2422 N N . ALA B 1 103 ? -19.328 -15.234 -3.244 1 97.56 103 ALA B N 1
ATOM 2423 C CA . ALA B 1 103 ? -18.547 -16.328 -2.674 1 97.56 103 ALA B CA 1
ATOM 2424 C C . ALA B 1 103 ? -17.969 -17.219 -3.77 1 97.56 103 ALA B C 1
ATOM 2426 O O . ALA B 1 103 ? -18.734 -17.859 -4.512 1 97.56 103 ALA B O 1
ATOM 2427 N N . LEU B 1 104 ? -16.672 -17.25 -3.82 1 96.94 104 LEU B N 1
ATOM 2428 C CA . LEU B 1 104 ? -15.961 -18.109 -4.758 1 96.94 104 LEU B CA 1
ATOM 2429 C C . LEU B 1 104 ? -15.438 -19.359 -4.062 1 96.94 104 LEU B C 1
ATOM 2431 O O . LEU B 1 104 ? -14.656 -19.266 -3.107 1 96.94 104 LEU B O 1
ATOM 2435 N N . PRO B 1 105 ? -15.852 -20.516 -4.547 1 97.81 105 PRO B N 1
ATOM 2436 C CA . PRO B 1 105 ? -15.328 -21.719 -3.891 1 97.81 105 PRO B CA 1
ATOM 2437 C C . PRO B 1 105 ? -13.805 -21.797 -3.936 1 97.81 105 PRO B C 1
ATOM 2439 O O . PRO B 1 105 ? -13.203 -21.609 -4.996 1 97.81 105 PRO B O 1
ATOM 2442 N N . ALA B 1 106 ? -13.258 -22.094 -2.752 1 97.25 106 ALA B N 1
ATOM 2443 C CA . ALA B 1 106 ? -11.805 -22.172 -2.637 1 97.25 106 ALA B CA 1
ATOM 2444 C C . ALA B 1 106 ? -11.234 -23.219 -3.596 1 97.25 106 ALA B C 1
ATOM 2446 O O . ALA B 1 106 ? -10.219 -22.984 -4.254 1 97.25 106 ALA B O 1
ATOM 2447 N N . GLY B 1 107 ? -11.867 -24.328 -3.701 1 96.38 107 GLY B N 1
ATOM 2448 C CA . GLY B 1 107 ? -11.422 -25.391 -4.582 1 96.38 107 GLY B CA 1
ATOM 2449 C C . GLY B 1 107 ? -11.367 -24.984 -6.039 1 96.38 107 GLY B C 1
ATOM 2450 O O . GLY B 1 107 ? -10.43 -25.328 -6.758 1 96.38 107 GLY B O 1
ATOM 2451 N N . THR B 1 108 ? -12.352 -24.234 -6.453 1 96.62 108 THR B N 1
ATOM 2452 C CA . THR B 1 108 ? -12.406 -23.75 -7.832 1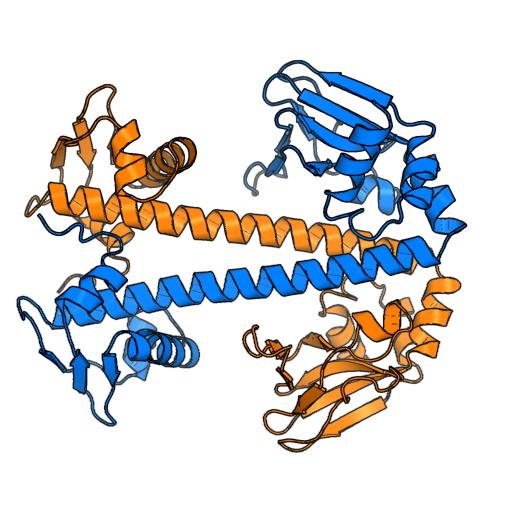 96.62 108 THR B CA 1
ATOM 2453 C C . THR B 1 108 ? -11.234 -22.812 -8.117 1 96.62 108 THR B C 1
ATOM 2455 O O . THR B 1 108 ? -10.547 -22.969 -9.133 1 96.62 108 THR B O 1
ATOM 2458 N N . LEU B 1 109 ? -11.039 -21.875 -7.227 1 96.44 109 LEU B N 1
ATOM 2459 C CA . LEU B 1 109 ? -9.953 -20.922 -7.402 1 96.44 109 LEU B CA 1
ATOM 2460 C C . LEU B 1 109 ? -8.609 -21.641 -7.445 1 96.44 109 LEU B C 1
ATOM 2462 O O . LEU B 1 109 ? -7.828 -21.453 -8.383 1 96.44 109 LEU B O 1
ATOM 2466 N N . MET B 1 110 ? -8.406 -22.531 -6.516 1 96.06 110 MET B N 1
ATOM 2467 C CA . MET B 1 110 ? -7.109 -23.203 -6.395 1 96.06 110 MET B CA 1
ATOM 2468 C C . MET B 1 110 ? -6.871 -24.141 -7.574 1 96.06 110 MET B C 1
ATOM 2470 O O . MET B 1 110 ? -5.766 -24.188 -8.117 1 96.06 110 MET B O 1
ATOM 2474 N N . ALA B 1 111 ? -7.844 -24.891 -8 1 95.94 111 ALA B N 1
ATOM 2475 C CA . ALA B 1 111 ? -7.715 -25.781 -9.156 1 95.94 111 ALA B CA 1
ATOM 2476 C C . ALA B 1 111 ? -7.418 -24.984 -10.43 1 95.94 111 ALA B C 1
ATOM 2478 O O . ALA B 1 111 ? -6.59 -25.406 -11.242 1 95.94 111 ALA B O 1
ATOM 2479 N N . TYR B 1 112 ? -8.086 -23.859 -10.523 1 96.44 112 TYR B N 1
ATOM 2480 C CA . TYR B 1 112 ? -7.895 -23.031 -11.711 1 96.44 112 TYR B CA 1
ATOM 2481 C C . TYR B 1 112 ? -6.477 -22.484 -11.766 1 96.44 112 TYR B C 1
ATOM 2483 O O . TYR B 1 112 ? -5.82 -22.547 -12.812 1 96.44 112 TYR B O 1
ATOM 2491 N N . LEU B 1 113 ? -6.004 -21.969 -10.672 1 95.62 113 LEU B N 1
ATOM 2492 C CA . LEU B 1 113 ? -4.66 -21.406 -10.617 1 95.62 113 LEU B CA 1
ATOM 2493 C C . LEU B 1 113 ? -3.609 -22.484 -10.875 1 95.62 113 LEU B C 1
ATOM 2495 O O . LEU B 1 113 ? -2.588 -22.219 -11.516 1 95.62 113 LEU B O 1
ATOM 2499 N N . GLU B 1 114 ? -3.875 -23.641 -10.445 1 93.81 114 GLU B N 1
ATOM 2500 C CA . GLU B 1 114 ? -2.938 -24.734 -10.625 1 93.81 114 GLU B CA 1
ATOM 2501 C C . GLU B 1 114 ? -2.836 -25.141 -12.102 1 93.81 114 GLU B C 1
ATOM 2503 O O . GLU B 1 114 ? -1.758 -25.484 -12.578 1 93.81 114 GLU B O 1
ATOM 2508 N N . THR B 1 115 ? -3.947 -25.062 -12.758 1 95 115 THR B N 1
ATOM 2509 C CA . THR B 1 115 ? -3.975 -25.516 -14.148 1 95 115 THR B CA 1
ATOM 2510 C C . THR B 1 115 ? -3.734 -24.344 -15.102 1 95 115 THR B C 1
ATOM 2512 O O . THR B 1 115 ? -3.523 -24.547 -16.297 1 95 115 THR B O 1
ATOM 2515 N N . HIS B 1 116 ? -3.826 -23.172 -14.594 1 95.5 116 HIS B N 1
ATOM 2516 C CA . HIS B 1 116 ? -3.561 -21.953 -15.367 1 95.5 116 HIS B CA 1
ATOM 2517 C C . HIS B 1 116 ? -2.498 -21.094 -14.688 1 95.5 116 HIS B C 1
ATOM 2519 O O . HIS B 1 116 ? -2.793 -20 -14.211 1 95.5 116 HIS B O 1
ATOM 2525 N N . PHE B 1 117 ? -1.355 -21.562 -14.789 1 94.06 117 PHE B N 1
ATOM 2526 C CA . PHE B 1 117 ? -0.209 -20.984 -14.109 1 94.06 117 PHE B CA 1
ATOM 2527 C C . PHE B 1 117 ? -0.054 -19.516 -14.484 1 94.06 117 PHE B C 1
ATOM 2529 O O . PHE B 1 117 ? 0.283 -18.672 -13.633 1 94.06 117 PHE B O 1
ATOM 2536 N N . GLU B 1 118 ? -0.337 -19.172 -15.648 1 93.88 118 GLU B N 1
ATOM 2537 C CA . GLU B 1 118 ? -0.176 -17.797 -16.141 1 93.88 118 GLU B CA 1
ATOM 2538 C C . GLU B 1 118 ? -1.085 -16.828 -15.375 1 93.88 118 GLU B C 1
ATOM 2540 O O . GLU B 1 118 ? -0.767 -15.648 -15.242 1 93.88 118 GLU B O 1
ATOM 2545 N N . VAL B 1 119 ? -2.182 -17.312 -14.906 1 94.88 119 VAL B N 1
ATOM 2546 C CA . VAL B 1 119 ? -3.102 -16.484 -14.148 1 94.88 119 VAL B CA 1
ATOM 2547 C C . VAL B 1 119 ? -2.498 -16.156 -12.781 1 94.88 119 VAL B C 1
ATOM 2549 O O . VAL B 1 119 ? -2.564 -15.016 -12.32 1 94.88 119 VAL B O 1
ATOM 2552 N N . ALA B 1 120 ? -1.916 -17.141 -12.172 1 95.19 120 ALA B N 1
ATOM 2553 C CA . ALA B 1 120 ? -1.242 -16.922 -10.898 1 95.19 120 ALA B CA 1
ATOM 2554 C C . ALA B 1 120 ? -0.129 -15.883 -11.031 1 95.19 120 ALA B C 1
ATOM 2556 O O . ALA B 1 120 ? -0.005 -14.984 -10.203 1 95.19 120 ALA B O 1
ATOM 2557 N N . ILE B 1 121 ? 0.551 -15.992 -12.07 1 94.81 121 ILE B N 1
ATOM 2558 C CA . ILE B 1 121 ? 1.671 -15.094 -12.32 1 94.81 121 ILE B CA 1
ATOM 2559 C C . ILE B 1 121 ? 1.153 -13.68 -12.547 1 94.81 121 ILE B C 1
ATOM 2561 O O . ILE B 1 121 ? 1.708 -12.711 -12.016 1 94.81 121 ILE B O 1
ATOM 2565 N N . ALA B 1 122 ? 0.134 -13.562 -13.273 1 92.94 122 ALA B N 1
ATOM 2566 C CA . ALA B 1 122 ? -0.476 -12.258 -13.523 1 92.94 122 ALA B CA 1
ATOM 2567 C C . ALA B 1 122 ? -0.945 -11.617 -12.219 1 92.94 122 ALA B C 1
ATOM 2569 O O . ALA B 1 122 ? -0.823 -10.398 -12.039 1 92.94 122 ALA B O 1
ATOM 2570 N N . MET B 1 123 ? -1.452 -12.398 -11.391 1 93.81 123 MET B N 1
ATOM 2571 C CA . MET B 1 123 ? -1.904 -11.898 -10.094 1 93.81 123 MET B CA 1
ATOM 2572 C C . MET B 1 123 ? -0.729 -11.398 -9.266 1 93.81 123 MET B C 1
ATOM 2574 O O . MET B 1 123 ? -0.803 -10.328 -8.664 1 93.81 123 MET B O 1
ATOM 2578 N N . ILE B 1 124 ? 0.325 -12.133 -9.234 1 93.44 124 ILE B N 1
ATOM 2579 C CA . ILE B 1 124 ? 1.522 -11.695 -8.523 1 93.44 124 ILE B CA 1
ATOM 2580 C C . ILE B 1 124 ? 2.002 -10.359 -9.086 1 93.44 124 ILE B C 1
ATOM 2582 O O . ILE B 1 124 ? 2.273 -9.422 -8.328 1 93.44 124 ILE B O 1
ATOM 2586 N N . SER B 1 125 ? 2.096 -10.305 -10.367 1 91.19 125 SER B N 1
ATOM 2587 C CA . SER B 1 125 ? 2.578 -9.102 -11.039 1 91.19 125 SER B CA 1
ATOM 2588 C C . SER B 1 125 ? 1.707 -7.895 -10.711 1 91.19 125 SER B C 1
ATOM 2590 O O . SER B 1 125 ? 2.221 -6.824 -10.375 1 91.19 125 SER B O 1
ATOM 2592 N N . ALA B 1 126 ? 0.47 -8.078 -10.797 1 91.44 126 ALA B N 1
ATOM 2593 C CA . ALA B 1 126 ? -0.463 -6.988 -10.523 1 91.44 126 ALA B CA 1
ATOM 2594 C C . ALA B 1 126 ? -0.349 -6.523 -9.07 1 91.44 126 ALA B C 1
ATOM 2596 O O . ALA B 1 126 ? -0.345 -5.32 -8.805 1 91.44 126 ALA B O 1
ATOM 2597 N N . MET B 1 127 ? -0.281 -7.422 -8.195 1 91.88 127 MET B N 1
ATOM 2598 C CA . MET B 1 127 ? -0.172 -7.074 -6.785 1 91.88 127 MET B CA 1
ATOM 2599 C C . MET B 1 127 ? 1.132 -6.336 -6.504 1 91.88 127 MET B C 1
ATOM 2601 O O . MET B 1 127 ? 1.158 -5.395 -5.707 1 91.88 127 MET B O 1
ATOM 2605 N N . ALA B 1 128 ? 2.172 -6.828 -7.113 1 89.88 128 ALA B N 1
ATOM 2606 C CA . ALA B 1 128 ? 3.441 -6.117 -6.984 1 89.88 128 ALA B CA 1
ATOM 2607 C C . ALA B 1 128 ? 3.301 -4.664 -7.43 1 89.88 128 ALA B C 1
ATOM 2609 O O . ALA B 1 128 ? 3.812 -3.754 -6.773 1 89.88 128 ALA B O 1
ATOM 2610 N N . GLY B 1 129 ? 2.625 -4.453 -8.484 1 87.81 129 GLY B N 1
ATOM 2611 C CA . GLY B 1 129 ? 2.359 -3.107 -8.969 1 87.81 129 GLY B CA 1
ATOM 2612 C C . GLY B 1 129 ? 1.532 -2.279 -8 1 87.81 129 GLY B C 1
ATOM 2613 O O . GLY B 1 129 ? 1.855 -1.119 -7.738 1 87.81 129 GLY B O 1
ATOM 2614 N N . HIS B 1 130 ? 0.496 -2.859 -7.512 1 89.62 130 HIS B N 1
ATOM 2615 C CA . HIS B 1 130 ? -0.338 -2.174 -6.531 1 89.62 130 HIS B CA 1
ATOM 2616 C C . HIS B 1 130 ? 0.47 -1.785 -5.297 1 89.62 130 HIS B C 1
ATOM 2618 O O . HIS B 1 130 ? 0.3 -0.688 -4.758 1 89.62 130 HIS B O 1
ATOM 2624 N N . LEU B 1 131 ? 1.229 -2.691 -4.855 1 88.69 131 LEU B N 1
ATOM 2625 C CA . LEU B 1 131 ? 2.047 -2.432 -3.676 1 88.69 131 LEU B CA 1
ATOM 2626 C C . LEU B 1 131 ? 2.988 -1.256 -3.914 1 88.69 131 LEU B C 1
ATOM 2628 O O . LEU B 1 131 ? 3.131 -0.385 -3.053 1 88.69 131 LEU B O 1
ATOM 2632 N N . ARG B 1 132 ? 3.607 -1.229 -5.02 1 83.94 132 ARG B N 1
ATOM 2633 C CA . ARG B 1 132 ? 4.492 -0.123 -5.363 1 83.94 132 ARG B CA 1
ATOM 2634 C C . ARG B 1 132 ? 3.746 1.206 -5.34 1 83.94 132 ARG B C 1
ATOM 2636 O O . ARG B 1 132 ? 4.25 2.197 -4.812 1 83.94 132 ARG B O 1
ATOM 2643 N N . GLU B 1 133 ? 2.609 1.209 -5.883 1 85.69 133 GLU B N 1
ATOM 2644 C CA . GLU B 1 133 ? 1.792 2.418 -5.91 1 85.69 133 GLU B CA 1
ATOM 2645 C C . GLU B 1 133 ? 1.421 2.861 -4.496 1 85.69 133 GLU B C 1
ATOM 2647 O O . GLU B 1 133 ? 1.424 4.055 -4.195 1 85.69 133 GLU B O 1
ATOM 2652 N N . GLN B 1 134 ? 1.101 1.895 -3.717 1 87.94 134 GLN B N 1
ATOM 2653 C CA . GLN B 1 134 ? 0.694 2.236 -2.357 1 87.94 134 GLN B CA 1
ATOM 2654 C C . GLN B 1 134 ? 1.874 2.762 -1.546 1 87.94 134 GLN B C 1
ATOM 2656 O O . GLN B 1 134 ? 1.716 3.67 -0.727 1 87.94 134 GLN B O 1
ATOM 2661 N N . VAL B 1 135 ? 2.988 2.201 -1.681 1 83.75 135 VAL B N 1
ATOM 2662 C CA . VAL B 1 135 ? 4.184 2.686 -1.002 1 83.75 135 VAL B CA 1
ATOM 2663 C C . VAL B 1 135 ? 4.469 4.125 -1.421 1 83.75 135 VAL B C 1
ATOM 2665 O O . VAL B 1 135 ? 4.809 4.965 -0.584 1 83.75 135 VAL B O 1
ATOM 2668 N N . ARG B 1 136 ? 4.328 4.363 -2.654 1 81.88 136 ARG B N 1
ATOM 2669 C CA . ARG B 1 136 ? 4.488 5.727 -3.15 1 81.88 136 ARG B CA 1
ATOM 2670 C C . ARG B 1 136 ? 3.492 6.668 -2.484 1 81.88 136 ARG B C 1
ATOM 2672 O O . ARG B 1 136 ? 3.855 7.773 -2.072 1 81.88 136 ARG B O 1
ATOM 2679 N N . GLU B 1 137 ? 2.293 6.258 -2.439 1 84.75 137 GLU B N 1
ATOM 2680 C CA . GLU B 1 137 ? 1.259 7.086 -1.826 1 84.75 137 GLU B CA 1
ATOM 2681 C C . GLU B 1 137 ? 1.572 7.363 -0.359 1 84.75 137 GLU B C 1
ATOM 2683 O O . GLU B 1 137 ? 1.42 8.492 0.111 1 84.75 137 GLU B O 1
ATOM 2688 N N . ILE B 1 138 ? 1.966 6.363 0.293 1 84.88 138 ILE B N 1
ATOM 2689 C CA . ILE B 1 138 ? 2.318 6.5 1.702 1 84.88 138 ILE B CA 1
ATOM 2690 C C . ILE B 1 138 ? 3.461 7.5 1.854 1 84.88 138 ILE B C 1
ATOM 2692 O O . ILE B 1 138 ? 3.412 8.383 2.715 1 84.88 138 ILE B O 1
ATOM 2696 N N . THR B 1 139 ? 4.461 7.336 1.034 1 78.31 139 THR B N 1
ATOM 2697 C CA . THR B 1 139 ? 5.605 8.242 1.06 1 78.31 139 THR B CA 1
ATOM 2698 C C . THR B 1 139 ? 5.164 9.68 0.803 1 78.31 139 THR B C 1
ATOM 2700 O O . THR B 1 139 ? 5.598 10.602 1.499 1 78.31 139 THR B O 1
ATOM 2703 N N . GLU B 1 140 ? 4.324 9.844 -0.144 1 80.62 140 GLU B N 1
ATOM 2704 C CA . GLU B 1 140 ? 3.814 11.172 -0.476 1 80.62 140 GLU B CA 1
ATOM 2705 C C . GLU B 1 140 ? 3.033 11.773 0.691 1 80.62 140 GLU B C 1
ATOM 2707 O O . GLU B 1 140 ? 3.197 12.945 1.014 1 80.62 140 GLU B O 1
ATOM 2712 N N . LEU B 1 141 ? 2.236 11 1.272 1 80.88 141 LEU B N 1
ATOM 2713 C CA . LEU B 1 141 ? 1.436 11.461 2.4 1 80.88 141 LEU B CA 1
ATOM 2714 C C . LEU B 1 141 ? 2.324 11.812 3.59 1 80.88 141 LEU B C 1
ATOM 2716 O O . LEU B 1 141 ? 2.08 12.805 4.281 1 80.88 141 LEU B O 1
ATOM 2720 N N . LYS B 1 142 ? 3.248 11.023 3.818 1 77.62 142 LYS B N 1
ATOM 2721 C CA . LYS B 1 142 ? 4.176 11.305 4.906 1 77.62 142 LYS B CA 1
ATOM 2722 C C . LYS B 1 142 ? 4.969 12.586 4.641 1 77.62 142 LYS B C 1
ATOM 2724 O O . LYS B 1 142 ? 5.199 13.383 5.551 1 77.62 142 LYS B O 1
ATOM 2729 N N . MET B 1 143 ? 5.398 12.742 3.43 1 76.12 143 MET B N 1
ATOM 2730 C CA . MET B 1 143 ? 6.125 13.945 3.041 1 76.12 143 MET B CA 1
ATOM 2731 C C . MET B 1 143 ? 5.25 15.188 3.191 1 76.12 143 MET B C 1
ATOM 2733 O O . MET B 1 143 ? 5.719 16.234 3.631 1 76.12 143 MET B O 1
ATOM 2737 N N . GLN B 1 144 ? 4.102 14.977 2.727 1 77.75 144 GLN B N 1
ATOM 2738 C CA . GLN B 1 144 ? 3.168 16.094 2.867 1 77.75 144 GLN B CA 1
ATOM 2739 C C . GLN B 1 144 ? 2.982 16.469 4.332 1 77.75 144 GLN B C 1
ATOM 2741 O O . GLN B 1 144 ? 3.014 17.656 4.68 1 77.75 144 GLN B O 1
ATOM 2746 N N . SER B 1 145 ? 2.826 15.555 5.09 1 76.31 145 SER B N 1
ATOM 2747 C CA . SER B 1 145 ? 2.654 15.805 6.52 1 76.31 145 SER B CA 1
ATOM 2748 C C . SER B 1 145 ? 3.889 16.469 7.117 1 76.31 145 SER B C 1
ATOM 2750 O O . SER B 1 145 ? 3.771 17.391 7.922 1 76.31 145 SER B O 1
ATOM 2752 N N . THR B 1 146 ? 4.949 15.992 6.688 1 78.06 146 THR B N 1
ATOM 2753 C CA . THR B 1 146 ? 6.203 16.547 7.191 1 78.06 146 THR B CA 1
ATOM 2754 C C . THR B 1 146 ? 6.402 17.969 6.684 1 78.06 146 THR B C 1
ATOM 2756 O O . THR B 1 146 ? 6.836 18.844 7.434 1 78.06 146 THR B O 1
ATOM 2759 N N . ALA B 1 147 ? 6.113 18.141 5.461 1 81.44 147 ALA B N 1
ATOM 2760 C CA . ALA B 1 147 ? 6.227 19.484 4.883 1 81.44 147 ALA B CA 1
ATOM 2761 C C . ALA B 1 147 ? 5.266 20.453 5.559 1 81.44 147 ALA B C 1
ATOM 2763 O O . ALA B 1 147 ? 5.605 21.625 5.777 1 81.44 147 ALA B O 1
ATOM 2764 N N . GLU B 1 148 ? 4.156 19.969 5.766 1 78.69 148 GLU B N 1
ATOM 2765 C CA . GLU B 1 148 ? 3.18 20.797 6.477 1 78.69 148 GLU B CA 1
ATOM 2766 C C . GLU B 1 148 ? 3.68 21.156 7.871 1 78.69 148 GLU B C 1
ATOM 2768 O O . GLU B 1 148 ? 3.477 22.297 8.328 1 78.69 148 GLU B O 1
ATOM 2773 N N . ARG B 1 149 ? 4.309 20.25 8.531 1 75.38 149 ARG B N 1
ATOM 2774 C CA . ARG B 1 149 ? 4.891 20.516 9.844 1 75.38 149 ARG B CA 1
ATOM 2775 C C . ARG B 1 149 ? 6 21.547 9.75 1 75.38 149 ARG B C 1
ATOM 2777 O O . ARG B 1 149 ? 6.105 22.438 10.609 1 75.38 149 ARG B O 1
ATOM 2784 N N . LEU B 1 150 ? 6.812 21.375 8.766 1 83.62 150 LEU B N 1
ATOM 2785 C CA . LEU B 1 150 ? 7.871 22.359 8.547 1 83.62 150 LEU B CA 1
ATOM 2786 C C . LEU B 1 150 ? 7.285 23.734 8.242 1 83.62 150 LEU B C 1
ATOM 2788 O O . LEU B 1 150 ? 7.766 24.734 8.766 1 83.62 150 LEU B O 1
ATOM 2792 N N . ALA B 1 151 ? 6.293 23.734 7.406 1 83.62 151 ALA B N 1
ATOM 2793 C CA . ALA B 1 151 ? 5.629 25 7.07 1 83.62 151 ALA B CA 1
ATOM 2794 C C . ALA B 1 151 ? 5.059 25.656 8.32 1 83.62 151 ALA B C 1
ATOM 2796 O O . ALA B 1 151 ? 5.23 26.859 8.516 1 83.62 151 ALA B O 1
ATOM 2797 N N . SER B 1 152 ? 4.426 24.891 9.117 1 77.19 152 SER B N 1
ATOM 2798 C CA . SER B 1 152 ? 3.854 25.391 10.352 1 77.19 152 SER B CA 1
ATOM 2799 C C . SER B 1 152 ? 4.938 25.969 11.266 1 77.19 152 SER B C 1
ATOM 2801 O O . SER B 1 152 ? 4.75 27.016 11.883 1 77.19 152 SER B O 1
ATOM 2803 N N . TYR B 1 153 ? 6.027 25.25 11.328 1 79.88 153 TYR B N 1
ATOM 2804 C CA . TYR B 1 153 ? 7.16 25.703 12.125 1 79.88 153 TYR B CA 1
ATOM 2805 C C . TYR B 1 153 ? 7.688 27.031 11.602 1 79.88 153 TYR B C 1
ATOM 2807 O O . TYR B 1 153 ? 7.949 27.953 12.383 1 79.88 153 TYR B O 1
ATOM 2815 N N . LEU B 1 154 ? 7.852 27.125 10.367 1 85.94 154 LEU B N 1
ATOM 2816 C CA . LEU B 1 154 ? 8.367 28.344 9.742 1 85.94 154 LEU B CA 1
ATOM 2817 C C . LEU B 1 154 ? 7.398 29.5 9.945 1 85.94 154 LEU B C 1
ATOM 2819 O O . LEU B 1 154 ? 7.824 30.641 10.164 1 85.94 154 LEU B O 1
ATOM 2823 N N . LEU B 1 155 ? 6.125 29.219 9.898 1 82.88 155 LEU B N 1
ATOM 2824 C CA . LEU B 1 155 ? 5.105 30.234 10.102 1 82.88 155 LEU B CA 1
ATOM 2825 C C . LEU B 1 155 ? 5.133 30.75 11.531 1 82.88 155 LEU B C 1
ATOM 2827 O O . LEU B 1 155 ? 4.941 31.953 11.773 1 82.88 155 LEU B O 1
ATOM 2831 N N . ALA B 1 156 ? 5.355 29.828 12.453 1 78.06 156 ALA B N 1
ATOM 2832 C CA . ALA B 1 156 ? 5.492 30.234 13.852 1 78.06 156 ALA B CA 1
ATOM 2833 C C . ALA B 1 156 ? 6.672 31.188 14.039 1 78.06 156 ALA B C 1
ATOM 2835 O O . ALA B 1 156 ? 6.59 32.156 14.805 1 78.06 156 ALA B O 1
ATOM 2836 N N . LEU B 1 157 ? 7.676 30.906 13.359 1 81.88 157 LEU B N 1
ATOM 2837 C CA . LEU B 1 157 ? 8.859 31.766 13.43 1 81.88 157 LEU B CA 1
ATOM 2838 C C . LEU B 1 157 ? 8.602 33.094 12.75 1 81.88 157 LEU B C 1
ATOM 2840 O O . LEU B 1 157 ? 9.133 34.125 13.172 1 81.88 157 LEU B O 1
ATOM 2844 N N . ALA B 1 158 ? 7.75 33.094 11.734 1 87.19 158 ALA B N 1
ATOM 2845 C CA . ALA B 1 158 ? 7.445 34.281 10.984 1 87.19 158 ALA B CA 1
ATOM 2846 C C . ALA B 1 158 ? 6.527 35.219 11.773 1 87.19 158 ALA B C 1
ATOM 2848 O O . ALA B 1 158 ? 6.453 36.406 11.492 1 87.19 158 ALA B O 1
ATOM 2849 N N . GLY B 1 159 ? 5.871 34.625 12.688 1 79.25 159 GLY B N 1
ATOM 2850 C CA . GLY B 1 159 ? 5 35.438 13.516 1 79.25 159 GLY B CA 1
ATOM 2851 C C . GLY B 1 159 ? 3.912 36.156 12.727 1 79.25 159 GLY B C 1
ATOM 2852 O O . GLY B 1 159 ? 3.174 35.5 11.977 1 79.25 159 GLY B O 1
ATOM 2853 N N . GLU B 1 160 ? 3.832 37.438 12.82 1 81 160 GLU B N 1
ATOM 2854 C CA . GLU B 1 160 ? 2.752 38.219 12.234 1 81 160 GLU B CA 1
ATOM 2855 C C . GLU B 1 160 ? 3.154 38.781 10.875 1 81 160 GLU B C 1
ATOM 2857 O O . GLU B 1 160 ? 2.473 39.656 10.328 1 81 160 GLU B O 1
ATOM 2862 N N . ALA B 1 161 ? 4.27 38.312 10.398 1 84.94 161 ALA B N 1
ATOM 2863 C CA . ALA B 1 161 ? 4.719 38.781 9.102 1 84.94 161 ALA B CA 1
ATOM 2864 C C . ALA B 1 161 ? 3.67 38.531 8.023 1 84.94 161 ALA B C 1
ATOM 2866 O O . ALA B 1 161 ? 2.875 37.594 8.133 1 84.94 161 ALA B O 1
ATOM 2867 N N . THR B 1 162 ? 3.463 39.469 7.078 1 85.88 162 THR B N 1
ATOM 2868 C CA . THR B 1 162 ? 2.59 39.312 5.918 1 85.88 162 THR B CA 1
ATOM 2869 C C . THR B 1 162 ? 3.391 39.438 4.621 1 85.88 162 THR B C 1
ATOM 2871 O O . THR B 1 162 ? 4.422 40.094 4.582 1 85.88 162 THR B O 1
ATOM 2874 N N . GLY B 1 163 ? 2.982 38.812 3.652 1 90.31 163 GLY B N 1
ATOM 2875 C CA . GLY B 1 163 ? 3.695 38.844 2.385 1 90.31 163 GLY B CA 1
ATOM 2876 C C . GLY B 1 163 ? 5.008 38.094 2.412 1 90.31 163 GLY B C 1
ATOM 2877 O O . GLY B 1 163 ? 5.055 36.938 2.822 1 90.31 163 GLY B O 1
ATOM 2878 N N . ARG B 1 164 ? 6.109 38.781 2.061 1 93.94 164 ARG B N 1
ATOM 2879 C CA . ARG B 1 164 ? 7.438 38.188 2.068 1 93.94 164 ARG B CA 1
ATOM 2880 C C . ARG B 1 164 ? 8.047 38.219 3.465 1 93.94 164 ARG B C 1
ATOM 2882 O O . ARG B 1 164 ? 7.871 39.188 4.195 1 93.94 164 ARG B O 1
ATOM 2889 N N . ALA B 1 165 ? 8.703 37.125 3.875 1 93.38 165 ALA B N 1
ATOM 2890 C CA . ALA B 1 165 ? 9.344 37.062 5.188 1 93.38 165 ALA B CA 1
ATOM 2891 C C . ALA B 1 165 ? 10.641 36.281 5.137 1 93.38 165 ALA B C 1
ATOM 2893 O O . ALA B 1 165 ? 10.836 35.438 4.254 1 93.38 165 ALA B O 1
ATOM 2894 N N . VAL B 1 166 ? 11.547 36.625 5.988 1 93.31 166 VAL B N 1
ATOM 2895 C CA . VAL B 1 166 ? 12.766 35.844 6.219 1 93.31 166 VAL B CA 1
ATOM 2896 C C . VAL B 1 166 ? 12.828 35.406 7.676 1 93.31 166 VAL B C 1
ATOM 2898 O O . VAL B 1 166 ? 12.695 36.219 8.586 1 93.31 166 VAL B O 1
ATOM 2901 N N . VAL B 1 167 ? 12.891 34.125 7.871 1 90.88 167 VAL B N 1
ATOM 2902 C CA . VAL B 1 167 ? 12.945 33.625 9.242 1 90.88 167 VAL B CA 1
ATOM 2903 C C . VAL B 1 167 ? 14.32 33 9.508 1 90.88 167 VAL B C 1
ATOM 2905 O O . VAL B 1 167 ? 14.953 32.438 8.602 1 90.88 167 VAL B O 1
ATOM 2908 N N . ARG B 1 168 ? 14.773 33.156 10.711 1 88.62 168 ARG B N 1
ATOM 2909 C CA . ARG B 1 168 ? 16.031 32.594 11.148 1 88.62 168 ARG B CA 1
ATOM 2910 C C . ARG B 1 168 ? 15.797 31.312 11.945 1 88.62 168 ARG B C 1
ATOM 2912 O O . ARG B 1 168 ? 15.016 31.312 12.906 1 88.62 168 ARG B O 1
ATOM 2919 N N . LEU B 1 169 ? 16.422 30.266 11.508 1 86.62 169 LEU B N 1
ATOM 2920 C CA . LEU B 1 169 ? 16.281 29 12.219 1 86.62 169 LEU B CA 1
ATOM 2921 C C . LEU B 1 169 ? 17.125 28.984 13.492 1 86.62 169 LEU B C 1
ATOM 2923 O O . LEU B 1 169 ? 18.297 29.391 13.469 1 86.62 169 LEU B O 1
ATOM 2927 N N . PRO B 1 170 ? 16.469 28.703 14.586 1 77.12 170 PRO B N 1
ATOM 2928 C CA . PRO B 1 170 ? 17.172 28.719 15.859 1 77.12 170 PRO B CA 1
ATOM 2929 C C . PRO B 1 170 ? 18.203 27.594 15.977 1 77.12 170 PRO B C 1
ATOM 2931 O O . PRO B 1 170 ? 19.047 27.609 16.875 1 77.12 170 PRO B O 1
ATOM 2934 N N . PHE B 1 171 ? 18.109 26.562 15.211 1 70.56 171 PHE B N 1
ATOM 2935 C CA . PHE B 1 171 ? 18.984 25.406 15.242 1 70.56 171 PHE B CA 1
ATOM 2936 C C . PHE B 1 171 ? 19.609 25.156 13.875 1 70.56 171 PHE B C 1
ATOM 2938 O O . PHE B 1 171 ? 19.094 25.625 12.859 1 70.56 171 PHE B O 1
ATOM 2945 N N . GLU B 1 172 ? 20.812 24.547 14.086 1 74 172 GLU B N 1
ATOM 2946 C CA . GLU B 1 172 ? 21.328 23.984 12.844 1 74 172 GLU B CA 1
ATOM 2947 C C . GLU B 1 172 ? 20.312 23 12.234 1 74 172 GLU B C 1
ATOM 2949 O O . GLU B 1 172 ? 19.516 22.406 12.953 1 74 172 GLU B O 1
ATOM 2954 N N . LYS B 1 173 ? 20.219 22.953 10.906 1 68.88 173 LYS B N 1
ATOM 2955 C CA . LYS B 1 173 ? 19.266 22.109 10.188 1 68.88 173 LYS B CA 1
ATOM 2956 C C . LYS B 1 173 ? 19.172 20.719 10.812 1 68.88 173 LYS B C 1
ATOM 2958 O O . LYS B 1 173 ? 18.078 20.156 10.906 1 68.88 173 LYS B O 1
ATOM 2963 N N . ARG B 1 174 ? 20.328 20.219 11.32 1 71.94 174 ARG B N 1
ATOM 2964 C CA . ARG B 1 174 ? 20.344 18.891 11.93 1 71.94 174 ARG B CA 1
ATOM 2965 C C . ARG B 1 174 ? 19.484 18.859 13.188 1 71.94 174 ARG B C 1
ATOM 2967 O O . ARG B 1 174 ? 18.766 17.891 13.43 1 71.94 174 ARG B O 1
ATOM 2974 N N . HIS B 1 175 ? 19.516 19.859 13.883 1 77.12 175 HIS B N 1
ATOM 2975 C CA . HIS B 1 175 ? 18.734 19.938 15.117 1 77.12 175 HIS B CA 1
ATOM 2976 C C . HIS B 1 175 ? 17.266 20.188 14.828 1 77.12 175 HIS B C 1
ATOM 2978 O O . HIS B 1 175 ? 16.406 19.781 15.602 1 77.12 175 HIS B O 1
ATOM 2984 N N . LEU B 1 176 ? 17.016 20.844 13.695 1 80.81 176 LEU B N 1
ATOM 2985 C CA . LEU B 1 176 ? 15.633 21.094 13.289 1 80.81 176 LEU B CA 1
ATOM 2986 C C . LEU B 1 176 ? 14.914 19.781 13 1 80.81 176 LEU B C 1
ATOM 2988 O O . LEU B 1 176 ? 13.742 19.609 13.352 1 80.81 176 LEU B O 1
ATOM 2992 N N . ALA B 1 177 ? 15.633 18.906 12.375 1 81.94 177 ALA B N 1
ATOM 2993 C CA . ALA B 1 177 ? 15.07 17.594 12.102 1 81.94 177 ALA B CA 1
ATOM 2994 C C . ALA B 1 177 ? 14.641 16.891 13.398 1 81.94 177 ALA B C 1
ATOM 2996 O O . ALA B 1 177 ? 13.531 16.359 13.477 1 81.94 177 ALA B O 1
ATOM 2997 N N . ASP B 1 178 ? 15.484 17.016 14.344 1 76.5 178 ASP B N 1
ATOM 2998 C CA . ASP B 1 178 ? 15.188 16.422 15.641 1 76.5 178 ASP B CA 1
ATOM 2999 C C . ASP B 1 178 ? 13.945 17.062 16.266 1 76.5 178 ASP B C 1
ATOM 3001 O O . ASP B 1 178 ? 13.086 16.375 16.812 1 76.5 178 ASP B O 1
ATOM 3005 N N . HIS B 1 179 ? 13.977 18.375 16.156 1 72.19 179 HIS B N 1
ATOM 3006 C CA . HIS B 1 179 ? 12.875 19.125 16.734 1 72.19 179 HIS B CA 1
ATOM 3007 C C . HIS B 1 179 ? 11.547 18.766 16.078 1 72.19 179 HIS B C 1
ATOM 3009 O O . HIS B 1 179 ? 10.508 18.719 16.734 1 72.19 179 HIS B O 1
ATOM 3015 N N . LEU B 1 180 ? 11.609 18.531 14.883 1 76.38 180 LEU B N 1
ATOM 3016 C CA . LEU B 1 180 ? 10.383 18.266 14.133 1 76.38 180 LEU B CA 1
ATOM 3017 C C . LEU B 1 180 ? 10.102 16.766 14.078 1 76.38 180 LEU B C 1
ATOM 3019 O O . LEU B 1 180 ? 9.156 16.344 13.414 1 76.38 180 LEU B O 1
ATOM 3023 N N . GLY B 1 181 ? 11.023 16.047 14.734 1 73.94 181 GLY B N 1
ATOM 3024 C CA . GLY B 1 181 ? 10.812 14.617 14.797 1 73.94 181 GLY B CA 1
ATOM 3025 C C . GLY B 1 181 ? 11.023 13.922 13.469 1 73.94 181 GLY B C 1
ATOM 3026 O O . GLY B 1 181 ? 10.242 13.047 13.086 1 73.94 181 GLY B O 1
ATOM 3027 N N . MET B 1 182 ? 11.891 14.391 12.719 1 78 182 MET B N 1
ATOM 3028 C CA . MET B 1 182 ? 12.18 13.781 11.422 1 78 182 MET B CA 1
ATOM 3029 C C . MET B 1 182 ? 13.68 13.641 11.211 1 78 182 MET B C 1
ATOM 3031 O O . MET B 1 182 ? 14.477 14.227 11.961 1 78 182 MET B O 1
ATOM 3035 N N . ASP B 1 183 ? 14.078 12.812 10.312 1 81.06 183 ASP B N 1
ATOM 3036 C CA . ASP B 1 183 ? 15.5 12.719 9.977 1 81.06 183 ASP B CA 1
ATOM 3037 C C . ASP B 1 183 ? 15.906 13.797 8.984 1 81.06 183 ASP B C 1
ATOM 3039 O O . ASP B 1 183 ? 15.047 14.398 8.328 1 81.06 183 ASP B O 1
ATOM 3043 N N . PRO B 1 184 ? 17.25 14.023 8.93 1 82.94 184 PRO B N 1
ATOM 3044 C CA . PRO B 1 184 ? 17.75 15.094 8.07 1 82.94 184 PRO B CA 1
ATOM 3045 C C . PRO B 1 184 ? 17.344 14.93 6.605 1 82.94 184 PRO B C 1
ATOM 3047 O O . PRO B 1 184 ? 17.047 15.914 5.926 1 82.94 184 PRO B O 1
ATOM 3050 N N . ALA B 1 185 ? 17.312 13.703 6.203 1 82.25 185 ALA B N 1
ATOM 3051 C CA . ALA B 1 185 ? 16.906 13.461 4.824 1 82.25 185 ALA B CA 1
ATOM 3052 C C . ALA B 1 185 ? 15.461 13.867 4.598 1 82.25 185 ALA B C 1
ATOM 3054 O O . ALA B 1 185 ? 15.133 14.477 3.578 1 82.25 185 ALA B O 1
ATOM 3055 N N . THR B 1 186 ? 14.68 13.602 5.52 1 80.69 186 THR B N 1
ATOM 3056 C CA . THR B 1 186 ? 13.266 13.961 5.465 1 80.69 186 THR B CA 1
ATOM 3057 C C . THR B 1 186 ? 13.086 15.469 5.535 1 80.69 186 THR B C 1
ATOM 3059 O O . THR B 1 186 ? 12.273 16.047 4.809 1 80.69 186 THR B O 1
ATOM 3062 N N . LEU B 1 187 ? 13.836 16.094 6.398 1 86.12 187 LEU B N 1
ATOM 3063 C CA . LEU B 1 187 ? 13.789 17.547 6.508 1 86.12 187 LEU B CA 1
ATOM 3064 C C . LEU B 1 187 ? 14.164 18.203 5.184 1 86.12 187 LEU B C 1
ATOM 3066 O O . LEU B 1 187 ? 13.492 19.141 4.734 1 86.12 187 LEU B O 1
ATOM 3070 N N . SER B 1 188 ? 15.203 17.688 4.582 1 85.56 188 SER B N 1
ATOM 3071 C CA . SER B 1 188 ? 15.641 18.219 3.295 1 85.56 188 SER B CA 1
ATOM 3072 C C . SER B 1 188 ? 14.547 18.094 2.242 1 85.56 188 SER B C 1
ATOM 3074 O O . SER B 1 188 ? 14.312 19.016 1.468 1 85.56 188 SER B O 1
ATOM 3076 N N . ARG B 1 189 ? 13.891 17.016 2.311 1 84.5 189 ARG B N 1
ATOM 3077 C CA . ARG B 1 189 ? 12.812 16.797 1.355 1 84.5 189 ARG B CA 1
ATOM 3078 C C . ARG B 1 189 ? 11.625 17.703 1.64 1 84.5 189 ARG B C 1
ATOM 3080 O O . ARG B 1 189 ? 10.93 18.141 0.716 1 84.5 189 ARG B O 1
ATOM 3087 N N . ALA B 1 190 ? 11.406 17.906 2.832 1 86.06 190 ALA B N 1
ATOM 3088 C CA . ALA B 1 190 ? 10.344 18.828 3.209 1 86.06 190 ALA B CA 1
ATOM 3089 C C . ALA B 1 190 ? 10.625 20.234 2.68 1 86.06 190 ALA B C 1
ATOM 3091 O O . ALA B 1 190 ? 9.734 20.891 2.137 1 86.06 190 ALA B O 1
ATOM 3092 N N . PHE B 1 191 ? 11.852 20.641 2.787 1 88.06 191 PHE B N 1
ATOM 3093 C CA . PHE B 1 191 ? 12.234 21.953 2.252 1 88.06 191 PHE B CA 1
ATOM 3094 C C . PHE B 1 191 ? 12.078 21.984 0.737 1 88.06 191 PHE B C 1
ATOM 3096 O O . PHE B 1 191 ? 11.641 22.984 0.175 1 88.06 191 PHE B O 1
ATOM 3103 N N . ALA B 1 192 ? 12.414 20.906 0.152 1 87.94 192 ALA B N 1
ATOM 3104 C CA . ALA B 1 192 ? 12.266 20.828 -1.298 1 87.94 192 ALA B CA 1
ATOM 3105 C C . ALA B 1 192 ? 10.797 20.969 -1.708 1 87.94 192 ALA B C 1
ATOM 3107 O O . ALA B 1 192 ? 10.484 21.672 -2.668 1 87.94 192 ALA B O 1
ATOM 3108 N N . LYS B 1 193 ? 9.977 20.344 -1.045 1 86.69 193 LYS B N 1
ATOM 3109 C CA . LYS B 1 193 ? 8.547 20.422 -1.318 1 86.69 193 LYS B CA 1
ATOM 3110 C C . LYS B 1 193 ? 8.031 21.844 -1.124 1 86.69 193 LYS B C 1
ATOM 3112 O O . LYS B 1 193 ? 7.191 22.312 -1.892 1 86.69 193 LYS B O 1
ATOM 3117 N N . LEU B 1 194 ? 8.57 22.5 -0.125 1 89.38 194 LEU B N 1
ATOM 3118 C CA . LEU B 1 194 ? 8.109 23.844 0.192 1 89.38 194 LEU B CA 1
ATOM 3119 C C . LEU B 1 194 ? 8.719 24.859 -0.766 1 89.38 194 LEU B C 1
ATOM 3121 O O . LEU B 1 194 ? 8.242 26 -0.853 1 89.38 194 LEU B O 1
ATOM 3125 N N . ARG B 1 195 ? 9.75 24.453 -1.444 1 90.44 195 ARG B N 1
ATOM 3126 C CA . ARG B 1 195 ? 10.344 25.344 -2.438 1 90.44 195 ARG B CA 1
ATOM 3127 C C . ARG B 1 195 ? 9.32 25.75 -3.498 1 90.44 195 ARG B C 1
ATOM 3129 O O . ARG B 1 195 ? 9.273 26.906 -3.928 1 90.44 195 ARG B O 1
ATOM 3136 N N . ASP B 1 196 ? 8.516 24.766 -3.875 1 85.69 196 ASP B N 1
ATOM 3137 C CA . ASP B 1 196 ? 7.473 25.016 -4.859 1 85.69 196 ASP B CA 1
ATOM 3138 C C . ASP B 1 196 ? 6.434 26 -4.32 1 85.69 196 ASP B C 1
ATOM 3140 O O . ASP B 1 196 ? 5.684 26.594 -5.09 1 85.69 196 ASP B O 1
ATOM 3144 N N . LYS B 1 197 ? 6.461 26.156 -3.039 1 86.19 197 LYS B N 1
ATOM 3145 C CA . LYS B 1 197 ? 5.527 27.078 -2.391 1 86.19 197 LYS B CA 1
ATOM 3146 C C . LYS B 1 197 ? 6.219 28.375 -2.008 1 86.19 197 LYS B C 1
ATOM 3148 O O . LYS B 1 197 ? 5.664 29.188 -1.257 1 86.19 197 LYS B O 1
ATOM 3153 N N . GLY B 1 198 ? 7.488 28.562 -2.492 1 90.44 198 GLY B N 1
ATOM 3154 C CA . GLY B 1 198 ? 8.195 29.812 -2.32 1 90.44 198 GLY B CA 1
ATOM 3155 C C . GLY B 1 198 ? 9.062 29.844 -1.079 1 90.44 198 GLY B C 1
ATOM 3156 O O . GLY B 1 198 ? 9.422 30.922 -0.595 1 90.44 198 GLY B O 1
ATOM 3157 N N . VAL B 1 199 ? 9.273 28.672 -0.466 1 92.19 199 VAL B N 1
ATOM 3158 C CA . VAL B 1 199 ? 10.148 28.594 0.7 1 92.19 199 VAL B CA 1
ATOM 3159 C C . VAL B 1 199 ? 11.555 28.188 0.269 1 92.19 199 VAL B C 1
ATOM 3161 O O . VAL B 1 199 ? 11.742 27.125 -0.319 1 92.19 199 VAL B O 1
ATOM 3164 N N . VAL B 1 200 ? 12.508 29.016 0.495 1 91.38 200 VAL B N 1
ATOM 3165 C CA . VAL B 1 200 ? 13.867 28.719 0.077 1 91.38 200 VAL B CA 1
ATOM 3166 C C . VAL B 1 200 ? 14.812 28.859 1.269 1 91.38 200 VAL B C 1
ATOM 3168 O O . VAL B 1 200 ? 14.906 29.922 1.878 1 91.38 200 VAL B O 1
ATOM 3171 N N . ALA B 1 201 ? 15.391 27.719 1.602 1 84.44 201 ALA B N 1
ATOM 3172 C CA . ALA B 1 201 ? 16.391 27.734 2.67 1 84.44 201 ALA B CA 1
ATOM 3173 C C . ALA B 1 201 ? 17.766 28.109 2.135 1 84.44 201 ALA B C 1
ATOM 3175 O O . ALA B 1 201 ? 18.156 27.672 1.055 1 84.44 201 ALA B O 1
ATOM 3176 N N . SER B 1 202 ? 18.375 29.016 2.762 1 76.94 202 SER B N 1
ATOM 3177 C CA . SER B 1 202 ? 19.734 29.422 2.402 1 76.94 202 SER B CA 1
ATOM 3178 C C . SER B 1 202 ? 20.781 28.531 3.082 1 76.94 202 SER B C 1
ATOM 3180 O O . SER B 1 202 ? 20.422 27.625 3.832 1 76.94 202 SER B O 1
ATOM 3182 N N . ARG B 1 203 ? 22.016 28.766 2.654 1 71.69 203 ARG B N 1
ATOM 3183 C CA . ARG B 1 203 ? 23.156 28.047 3.221 1 71.69 203 ARG B CA 1
ATOM 3184 C C . ARG B 1 203 ? 23.375 28.438 4.676 1 71.69 203 ARG B C 1
ATOM 3186 O O . ARG B 1 203 ? 24.125 27.766 5.398 1 71.69 203 ARG B O 1
ATOM 3193 N N . THR B 1 204 ? 22.703 29.359 5.109 1 72 204 THR B N 1
ATOM 3194 C CA . THR B 1 204 ? 22.781 29.844 6.484 1 72 204 THR B CA 1
ATOM 3195 C C . THR B 1 204 ? 21.547 29.406 7.273 1 72 204 THR B C 1
ATOM 3197 O O . THR B 1 204 ? 20.844 28.469 6.879 1 72 204 THR B O 1
ATOM 3200 N N . ASP B 1 205 ? 21.406 30 8.438 1 81.94 205 ASP B N 1
ATOM 3201 C CA . ASP B 1 205 ? 20.266 29.703 9.297 1 81.94 205 ASP B CA 1
ATOM 3202 C C . ASP B 1 205 ? 19.031 30.5 8.867 1 81.94 205 ASP B C 1
ATOM 3204 O O . ASP B 1 205 ? 18.062 30.625 9.633 1 81.94 205 ASP B O 1
ATOM 3208 N N . LYS B 1 206 ? 19.078 30.984 7.637 1 89.31 206 LYS B N 1
ATOM 3209 C CA . LYS B 1 206 ? 17.953 31.797 7.188 1 89.31 206 LYS B CA 1
ATOM 3210 C C . LYS B 1 206 ? 17.094 31.047 6.18 1 89.31 206 LYS B C 1
ATOM 3212 O O . LYS B 1 206 ? 17.609 30.297 5.348 1 89.31 206 LYS B O 1
ATOM 3217 N N . VAL B 1 207 ? 15.773 31.188 6.305 1 93.44 207 VAL B N 1
ATOM 3218 C CA . VAL B 1 207 ? 14.805 30.641 5.363 1 93.44 207 VAL B CA 1
ATOM 3219 C C . VAL B 1 207 ? 13.914 31.766 4.82 1 93.44 207 VAL B C 1
ATOM 3221 O O . VAL B 1 207 ? 13.32 32.531 5.594 1 93.44 207 VAL B O 1
ATOM 3224 N N . GLU B 1 208 ? 13.867 31.875 3.549 1 94.69 208 GLU B N 1
ATOM 3225 C CA . GLU B 1 208 ? 13.031 32.875 2.896 1 94.69 208 GLU B CA 1
ATOM 3226 C C . GLU B 1 208 ? 11.656 32.312 2.549 1 94.69 208 GLU B C 1
ATOM 3228 O O . GLU B 1 208 ? 11.555 31.203 2.029 1 94.69 208 GLU B O 1
ATOM 3233 N N . ILE B 1 209 ? 10.672 33.094 2.861 1 94.31 209 ILE B N 1
ATOM 3234 C CA . ILE B 1 209 ? 9.281 32.781 2.525 1 94.31 209 ILE B CA 1
ATOM 3235 C C . ILE B 1 209 ? 8.742 33.812 1.552 1 94.31 209 ILE B C 1
ATOM 3237 O O . ILE B 1 209 ? 8.633 35 1.893 1 94.31 209 ILE B O 1
ATOM 3241 N N . ALA B 1 210 ? 8.422 33.406 0.355 1 95 210 ALA B N 1
ATOM 3242 C CA . ALA B 1 210 ? 7.984 34.312 -0.698 1 95 210 ALA B CA 1
ATOM 3243 C C . ALA B 1 210 ? 6.641 34.938 -0.351 1 95 210 ALA B C 1
ATOM 3245 O O . ALA B 1 210 ? 6.406 36.125 -0.657 1 95 210 ALA B O 1
ATOM 3246 N N . ASP B 1 211 ? 5.781 34.188 0.163 1 91.94 211 ASP B N 1
ATOM 3247 C CA . ASP B 1 211 ? 4.449 34.656 0.533 1 91.94 211 ASP B CA 1
ATOM 3248 C C . ASP B 1 211 ? 3.91 33.906 1.733 1 91.94 211 ASP B C 1
ATOM 3250 O O . ASP B 1 211 ? 3.479 32.75 1.596 1 91.94 211 ASP B O 1
ATOM 3254 N N . V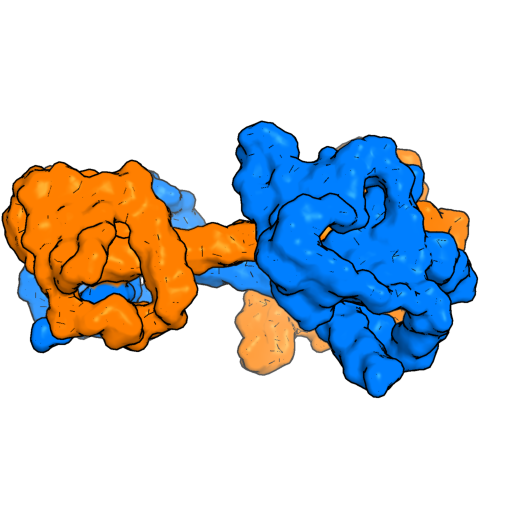AL B 1 212 ? 3.852 34.562 2.85 1 88.12 212 VAL B N 1
ATOM 3255 C CA . VAL B 1 212 ? 3.441 33.938 4.105 1 88.12 212 VAL B CA 1
ATOM 3256 C C . VAL B 1 212 ? 2 33.438 3.992 1 88.12 212 VAL B C 1
ATOM 3258 O O . VAL B 1 212 ? 1.655 32.375 4.527 1 88.12 212 VAL B O 1
ATOM 3261 N N . ALA B 1 213 ? 1.181 34.188 3.299 1 82 213 ALA B N 1
ATOM 3262 C CA . ALA B 1 213 ? -0.213 33.781 3.131 1 82 213 ALA B CA 1
ATOM 3263 C C . ALA B 1 213 ? -0.313 32.469 2.369 1 82 213 ALA B C 1
ATOM 3265 O O . ALA B 1 213 ? -1.106 31.594 2.729 1 82 213 ALA B O 1
ATOM 3266 N N . GLU B 1 214 ? 0.485 32.375 1.371 1 82.62 214 GLU B N 1
ATOM 3267 C CA . GLU B 1 214 ? 0.491 31.156 0.581 1 82.62 214 GLU B CA 1
ATOM 3268 C C . GLU B 1 214 ? 0.974 29.969 1.409 1 82.62 214 GLU B C 1
ATOM 3270 O O . GLU B 1 214 ? 0.422 28.859 1.312 1 82.62 214 GLU B O 1
ATOM 3275 N N . LEU B 1 215 ? 2.014 30.203 2.131 1 85.31 215 LEU B N 1
ATOM 3276 C CA . LEU B 1 215 ? 2.555 29.141 2.961 1 85.31 215 LEU B CA 1
ATOM 3277 C C . LEU B 1 215 ? 1.553 28.719 4.031 1 85.31 215 LEU B C 1
ATOM 3279 O O . LEU B 1 215 ? 1.482 27.547 4.395 1 85.31 215 LEU B O 1
ATOM 3283 N N . ARG B 1 216 ? 0.867 29.719 4.539 1 76.38 216 ARG B N 1
ATOM 3284 C CA . ARG B 1 216 ? -0.15 29.438 5.547 1 76.38 216 ARG B CA 1
ATOM 3285 C C . ARG B 1 216 ? -1.228 28.5 4.996 1 76.38 216 ARG B C 1
ATOM 3287 O O . ARG B 1 216 ? -1.724 27.625 5.711 1 76.38 216 ARG B O 1
ATOM 3294 N N . ILE B 1 217 ? -1.536 28.766 3.709 1 70.38 217 ILE B N 1
ATOM 3295 C CA . ILE B 1 217 ? -2.508 27.906 3.049 1 70.38 217 ILE B CA 1
ATOM 3296 C C . ILE B 1 217 ? -1.981 26.469 3.012 1 70.38 217 ILE B C 1
ATOM 3298 O O . ILE B 1 217 ? -2.738 25.516 3.227 1 70.38 217 ILE B O 1
ATOM 3302 N N . TYR B 1 218 ? -0.75 26.422 2.631 1 68.69 218 TYR B N 1
ATOM 3303 C CA . TYR B 1 218 ? -0.116 25.109 2.555 1 68.69 218 TYR B CA 1
ATOM 3304 C C . TYR B 1 218 ? -0.013 24.484 3.938 1 68.69 218 TYR B C 1
ATOM 3306 O O . TYR B 1 218 ? -0.222 23.266 4.09 1 68.69 218 TYR B O 1
ATOM 3314 N N . GLY B 1 219 ? 0.557 25.375 4.793 1 61.31 219 GLY B N 1
ATOM 3315 C CA . GLY B 1 219 ? 0.726 24.875 6.148 1 61.31 219 GLY B CA 1
ATOM 3316 C C . GLY B 1 219 ? -0.59 24.641 6.863 1 61.31 219 GLY B C 1
ATOM 3317 O O . GLY B 1 219 ? -0.688 23.75 7.715 1 61.31 219 GLY B O 1
ATOM 3318 N N . ASP B 1 220 ? -1.378 25.938 6.707 1 51.03 220 ASP B N 1
ATOM 3319 C CA . ASP B 1 220 ? -2.715 25.859 7.289 1 51.03 220 ASP B CA 1
ATOM 3320 C C . ASP B 1 220 ? -3.576 24.844 6.539 1 51.03 220 ASP B C 1
ATOM 3322 O O . ASP B 1 220 ? -4.117 25.156 5.473 1 51.03 220 ASP B O 1
ATOM 3326 N N . CYS B 1 221 ? -3.168 23.984 5.887 1 42.53 221 CYS B N 1
ATOM 3327 C CA . CYS B 1 221 ? -4.441 23.391 5.508 1 42.53 221 CYS B CA 1
ATOM 3328 C C . CYS B 1 221 ? -5.562 23.859 6.43 1 42.53 221 CYS B C 1
ATOM 3330 O O . CYS B 1 221 ? -6.719 23.484 6.254 1 42.53 221 CYS B O 1
ATOM 3332 N N . ALA B 1 222 ? -5.219 24.188 7.582 1 35.47 222 ALA B N 1
ATOM 3333 C CA . ALA B 1 222 ? -6.273 24.75 8.422 1 35.47 222 ALA B CA 1
ATOM 3334 C C . ALA B 1 222 ? -6.539 26.203 8.086 1 35.47 222 ALA B C 1
ATOM 3336 O O . ALA B 1 222 ? -7.461 26.812 8.625 1 35.47 222 ALA B O 1
ATOM 3337 N N . ALA B 1 223 ? -5.605 27.141 7.676 1 32.53 223 ALA B N 1
ATOM 3338 C CA . ALA B 1 223 ? -5.977 28.547 7.891 1 32.53 223 ALA B CA 1
ATOM 3339 C C . ALA B 1 223 ? -7.043 28.984 6.898 1 32.53 223 ALA B C 1
ATOM 3341 O O . ALA B 1 223 ? -6.777 29.109 5.699 1 32.53 223 ALA B O 1
ATOM 3342 N N . PHE B 1 224 ? -8.125 28.5 6.875 1 29.25 224 PHE B N 1
ATOM 3343 C CA . PHE B 1 224 ? -9.219 29.25 6.262 1 29.25 224 PHE B CA 1
ATOM 3344 C C . PHE B 1 224 ? -9.055 30.75 6.516 1 29.25 224 PHE B C 1
ATOM 3346 O O . PHE B 1 224 ? -8.805 31.156 7.648 1 29.25 224 PHE B O 1
ATOM 3353 N N . THR B 1 225 ? -8.359 31.562 5.637 1 25.86 225 THR B N 1
ATOM 3354 C CA . THR B 1 225 ? -8.609 33 5.691 1 25.86 225 THR B CA 1
ATOM 3355 C C . THR B 1 225 ? -9.961 33.281 6.352 1 25.86 225 THR B C 1
ATOM 3357 O O . THR B 1 225 ? -10.977 32.688 5.977 1 25.86 225 THR B O 1
ATOM 3360 N N . ALA B 1 226 ? -10.023 34.125 7.645 1 25.91 226 ALA B N 1
ATOM 3361 C CA . ALA B 1 226 ? -11.164 34.875 8.164 1 25.91 226 ALA B CA 1
ATOM 3362 C C . ALA B 1 226 ? -11.836 35.688 7.051 1 25.91 226 ALA B C 1
ATOM 3364 O O . ALA B 1 226 ? -11.164 36.219 6.172 1 25.91 226 ALA B O 1
#

Radius of gyration: 25.4 Å; Cα contacts (8 Å, |Δi|>4): 869; chains: 2; bounding box: 56×66×53 Å

pLDDT: mean 86.0, std 13.34, range [25.27, 98.12]

Nearest PDB structures (foldseek):
  3h3z-assembly1_A  TM=5.810E-01  e=2.523E-19  Ruegeria pomeroyi DSS-3
  8jec-assembly1_D  TM=7.264E-01  e=5.936E-10  Arabidopsis thaliana
  8wui-assembly1_D  TM=8.694E-01  e=2.100E-08  Arabidopsis thaliana
  2ptm-assembly1_A  TM=8.060E-01  e=2.518E-08  Strongylocentrotus purpuratus
  4ku7-assembly1_A  TM=8.039E-01  e=7.036E-08  Homo sapiens

InterPro domains:
  IPR000595 Cyclic nucleotide-binding domain [PF00027] (34-116)
  IPR000595 Cyclic nucleotide-binding domain [PS50042] (14-104)
  IPR000595 Cyclic nucleotide-binding domain [SM00100] (14-128)
  IPR000595 Cyclic nucleotide-binding domain [cd00038] (14-124)
  IPR012318 Crp-type HTH domain [PF13545] (148-216)
  IPR012318 Crp-type HTH domain [PS51063] (144-213)
  IPR012318 Crp-type HTH domain [SM00419] (163-211)
  IPR014710 RmlC-like jelly roll fold [G3DSA:2.60.120.10] (3-138)
  IPR018490 Cyclic nucleotide-binding domain superfamily [SSF51206] (7-141)
  IPR036388 Winged helix-like DNA-binding domain superfamily [G3DSA:1.10.10.10] (139-224)
  IPR036390 Winged helix DNA-binding domain superfamily [SSF46785] (146-216)
  IPR050397 Global Transcriptional Regulators in Environmental Response [PTHR24567] (7-216)

Organism: Paramagnetospirillum magneticum (strain ATCC 700264 / AMB-1) (NCBI:txid342108)

Sequence (452 aa):
MQSDTLSVLRRSRLFSAVSAADAAALLEDHRILELADGAVVFAEDSLAEFLFLVLDGEIAIDPCATSPQLRLCAGDTAGEEAVLTGTPHGATARASGPVTLLALPAGTLMAYLETHFEVAIAMISAMAGHLREQVREITELKMQSTAERLASYLLALAGEATGRAVVRLPFEKRHLADHLGMDPATLSRAFAKLRDKGVVASRTDKVEIADVAELRIYGDCAAFTAMQSDTLSVLRRSRLFSAVSAADAAALLEDHRILELADGAVVFAEDSLAEFLFLVLDGEIAIDPCATSPQLRLCAGDTAGEEAVLTGTPHGATARASGPVTLLALPAGTLMAYLETHFEVAIAMISAMAGHLREQVREITELKMQSTAERLASYLLALAGEATGRAVVRLPFEKRHLADHLGMDPATLSRAFAKLRDKGVVASRTDKVEIADVAELRIYGDCAAFTA